Protein AF-A2DI93-F1 (afdb_monomer)

Sequence (568 aa):
MTVVRKDIGFTIPPMKGEETPYVKPTYEQVNFRFRFQRPPRKVQFSPDIDEYWNQFIKDSPKLSFTDLYERVKSCTNPSSIMAAFSDSNVSDNQLTSDLMRLIQCYPDILPPNKLNVSLSPIKLTAAQFTLEFPPRIANVFNSIISLTQVILDRLPTYEQKMEVISKTALGLLPKTFKEQLKTRPFLTILCIFPVIDEAGKKNWIIIKRDRTVNLVDMDTNKVVKTFSLEGIIEDINFKENTISFEGFGVYKFTNQNSICIWKDAQNDNSDVLVTLLSCIPVMMEFKDKIPSIFYDQMKNLISNDVYDFVRAFGTVAVSKPGKKAFINLVQYVLYSGTVTTLVRYLFGTQIKNTIAENTIFREASACSVLFSMISDNYGYDFIDKTVNKAANCQSKIETVEIITRDYGNLPLQMKNLISATFRATRRKYPDRLVPLLAISSMFMLRFISPVMANMGKTKLAGDAMKAFVFFNSKDKSEEEFPKEIFTRIAEQYISNLGYSDSTYHFAEANLEEIVADCATYNKEICDNLKRKPTEHPLYWSMLELLENCFIGDEDLMTVLSQGYLIEN

Radius of gyration: 29.42 Å; Cα contacts (8 Å, |Δi|>4): 724; chains: 1; bounding box: 75×107×79 Å

Solvent-accessible surface area (backbone atoms only — not comparable to full-atom values): 32344 Å² total; per-residue (Å²): 138,83,86,81,82,78,84,84,81,81,84,77,76,81,77,81,71,80,81,66,78,81,71,72,82,81,70,88,72,54,52,59,77,82,58,72,50,75,64,98,60,88,82,77,74,62,94,56,48,39,64,62,49,46,75,58,56,72,97,58,81,86,62,55,53,67,62,49,48,52,49,57,63,68,54,86,56,50,65,51,58,54,44,38,78,43,97,82,61,90,59,95,46,65,68,24,46,53,49,32,56,55,50,70,32,32,24,77,64,51,63,70,91,52,47,62,69,62,42,16,51,84,65,55,44,64,70,68,44,36,70,79,42,60,70,67,52,29,51,53,52,52,50,49,56,53,48,48,50,46,53,45,76,54,43,92,48,70,68,61,38,51,49,51,48,47,52,49,25,54,33,45,47,31,62,65,56,66,47,38,75,70,64,41,76,84,56,57,59,30,36,48,39,56,30,27,39,86,86,68,50,54,28,34,43,38,32,30,67,90,39,39,33,34,38,24,35,46,88,76,70,40,74,76,46,76,51,51,59,85,65,47,57,94,46,69,37,78,89,75,40,29,42,43,37,76,97,71,52,56,31,33,44,81,48,75,65,53,54,54,49,51,54,44,60,69,41,90,84,52,56,51,66,50,41,36,51,67,22,38,52,65,38,55,82,44,61,94,51,60,58,65,70,58,57,54,48,52,50,48,44,48,52,64,73,45,54,62,56,54,49,19,45,23,53,49,26,58,81,45,102,32,54,66,28,45,49,23,51,52,40,44,25,41,76,54,54,40,43,47,31,50,49,32,29,41,35,35,54,52,49,70,68,54,90,51,84,91,55,58,84,70,62,86,35,40,50,52,53,52,48,44,53,52,40,68,76,56,38,49,68,48,41,65,63,40,48,54,54,30,63,70,49,92,45,51,66,59,22,43,50,44,50,46,69,50,51,81,67,54,46,68,72,58,45,50,52,44,35,35,42,29,54,30,33,33,76,78,36,52,60,38,49,53,23,56,26,44,33,30,45,50,48,36,65,63,52,49,33,56,53,32,34,76,71,72,33,46,67,55,32,56,58,32,43,54,69,42,50,62,71,85,90,77,69,71,49,72,82,73,47,64,72,68,56,50,52,52,43,52,49,49,59,56,68,51,59,71,71,79,92,75,83,88,86,79,74,90,54,53,64,65,50,36,50,52,47,42,30,77,44,34,66,64,31,44,57,42,47,71,60,64,73,95,64,65,57,64,39,45,34,40,33,48,31,53,45,48,55,34,38,49,74,65,51,57,55,49,47,56,74,71,45,51,78,75,83,130

Mean predicted aligned error: 10.29 Å

Organism: Trichomonas vaginalis (strain ATCC PRA-98 / G3) (NCBI:txid412133)

Structure (mmCIF, N/CA/C/O backbone):
data_AF-A2DI93-F1
#
_entry.id   AF-A2DI93-F1
#
loop_
_atom_site.group_PDB
_atom_site.id
_atom_site.type_symbol
_atom_site.label_atom_id
_atom_site.label_alt_id
_atom_site.label_comp_id
_atom_site.label_asym_id
_atom_site.label_entity_id
_atom_site.label_seq_id
_atom_site.pdbx_PDB_ins_code
_atom_site.Cartn_x
_atom_site.Cartn_y
_atom_site.Cartn_z
_atom_site.occupancy
_atom_site.B_iso_or_equiv
_atom_site.auth_seq_id
_atom_site.auth_comp_id
_atom_site.auth_asym_id
_atom_site.auth_atom_id
_atom_site.pdbx_PDB_model_num
ATOM 1 N N . MET A 1 1 ? -3.240 79.952 2.291 1.00 38.09 1 MET A N 1
ATOM 2 C CA . MET A 1 1 ? -2.187 79.712 1.282 1.00 38.09 1 MET A CA 1
ATOM 3 C C . MET A 1 1 ? -2.213 78.238 0.940 1.00 38.09 1 MET A C 1
ATOM 5 O O . MET A 1 1 ? -1.824 77.417 1.757 1.00 38.09 1 MET A O 1
ATOM 9 N N . THR A 1 2 ? -2.775 77.918 -0.219 1.00 30.62 2 THR A N 1
ATOM 10 C CA . THR A 1 2 ? -3.064 76.551 -0.660 1.00 30.62 2 THR A CA 1
ATOM 11 C C . THR A 1 2 ? -2.067 76.219 -1.759 1.00 30.62 2 THR A C 1
ATOM 13 O O . THR A 1 2 ? -2.110 76.826 -2.827 1.00 30.62 2 THR A O 1
ATOM 16 N N . VAL A 1 3 ? -1.120 75.321 -1.486 1.00 30.02 3 VAL A N 1
ATOM 17 C CA . VAL A 1 3 ? -0.133 74.888 -2.482 1.00 30.02 3 VAL A CA 1
ATOM 18 C C . VAL A 1 3 ? -0.745 73.746 -3.286 1.00 30.02 3 VAL A C 1
ATOM 20 O O . VAL A 1 3 ? -0.877 72.625 -2.802 1.00 30.02 3 VAL A O 1
ATOM 23 N N . VAL A 1 4 ? -1.149 74.063 -4.514 1.00 29.69 4 VAL A N 1
ATOM 24 C CA . VAL A 1 4 ? -1.604 73.105 -5.525 1.00 29.69 4 VAL A CA 1
ATOM 25 C C . VAL A 1 4 ? -0.371 72.396 -6.090 1.00 29.69 4 VAL A C 1
ATOM 27 O O . VAL A 1 4 ? 0.465 73.027 -6.736 1.00 29.69 4 VAL A O 1
ATOM 30 N N . ARG A 1 5 ? -0.239 71.088 -5.843 1.00 28.55 5 ARG A N 1
ATOM 31 C CA . ARG A 1 5 ? 0.745 70.241 -6.531 1.00 28.55 5 ARG A CA 1
ATOM 32 C C . ARG A 1 5 ? 0.261 69.999 -7.964 1.00 28.55 5 ARG A C 1
ATOM 34 O O . ARG A 1 5 ? -0.811 69.440 -8.161 1.00 28.55 5 ARG A O 1
ATOM 41 N N . LYS A 1 6 ? 1.038 70.451 -8.952 1.00 29.42 6 LYS A N 1
ATOM 42 C CA . LYS A 1 6 ? 0.914 70.027 -10.353 1.00 29.42 6 LYS A CA 1
ATOM 43 C C . LYS A 1 6 ? 1.786 68.790 -10.540 1.00 29.42 6 LYS A C 1
ATOM 45 O O . LYS A 1 6 ? 3.007 68.901 -10.466 1.00 29.42 6 LYS A O 1
ATOM 50 N N . ASP A 1 7 ? 1.160 67.647 -10.782 1.00 29.02 7 ASP A N 1
ATOM 51 C CA . ASP A 1 7 ? 1.862 66.437 -11.194 1.00 29.02 7 ASP A CA 1
ATOM 52 C C . ASP A 1 7 ? 2.368 66.609 -12.632 1.00 29.02 7 ASP A C 1
ATOM 54 O O . ASP A 1 7 ? 1.602 66.885 -13.557 1.00 29.02 7 ASP A O 1
ATOM 58 N N . ILE A 1 8 ? 3.682 66.481 -12.814 1.00 27.70 8 ILE A N 1
ATOM 59 C CA . ILE A 1 8 ? 4.318 66.406 -14.129 1.00 27.70 8 ILE A CA 1
ATOM 60 C C . ILE A 1 8 ? 4.307 64.928 -14.524 1.00 27.70 8 ILE A C 1
ATOM 62 O O . ILE A 1 8 ? 5.109 64.141 -14.028 1.00 27.70 8 ILE A O 1
ATOM 66 N N . GLY A 1 9 ? 3.363 64.540 -15.381 1.00 26.23 9 GLY A N 1
ATOM 67 C CA . GLY A 1 9 ? 3.332 63.210 -15.982 1.00 26.23 9 GLY A CA 1
ATOM 68 C C . GLY A 1 9 ? 4.283 63.128 -17.175 1.00 26.23 9 GLY A C 1
ATOM 69 O O . GLY A 1 9 ? 4.207 63.956 -18.080 1.00 26.23 9 GLY A O 1
ATOM 70 N N . PHE A 1 10 ? 5.149 62.114 -17.200 1.00 26.88 10 PHE A N 1
ATOM 71 C CA . PHE A 1 10 ? 5.864 61.706 -18.409 1.00 26.88 10 PHE A CA 1
ATOM 72 C C . PHE A 1 10 ? 5.219 60.432 -18.952 1.00 26.88 10 PHE A C 1
ATOM 74 O O . PHE A 1 10 ? 5.148 59.422 -18.253 1.00 26.88 10 PHE A O 1
ATOM 81 N N . THR A 1 11 ? 4.772 60.469 -20.205 1.00 27.19 11 THR A N 1
ATOM 82 C CA . THR A 1 11 ? 4.324 59.281 -20.937 1.00 27.19 11 THR A CA 1
ATOM 83 C C . THR A 1 11 ? 5.510 58.753 -21.736 1.00 27.19 11 THR A C 1
ATOM 85 O O . THR A 1 11 ? 5.916 59.366 -22.722 1.00 27.19 11 THR A O 1
ATOM 88 N N . ILE A 1 12 ? 6.094 57.635 -21.306 1.00 30.22 12 ILE A N 1
ATOM 89 C CA . ILE A 1 12 ? 7.090 56.913 -22.106 1.00 30.22 12 ILE A CA 1
ATOM 90 C C . ILE A 1 12 ? 6.305 56.105 -23.152 1.00 30.22 12 ILE A C 1
ATOM 92 O O . ILE A 1 12 ? 5.469 55.288 -22.756 1.00 30.22 12 ILE A O 1
ATOM 96 N N . PRO A 1 13 ? 6.498 56.316 -24.468 1.00 28.92 13 PRO A N 1
ATOM 97 C CA . PRO A 1 13 ? 5.863 55.465 -25.466 1.00 28.92 13 PRO A CA 1
ATOM 98 C C . PRO A 1 13 ? 6.382 54.027 -25.303 1.00 28.92 13 PRO A C 1
ATOM 100 O O . PRO A 1 13 ? 7.571 53.847 -25.023 1.00 28.92 13 PRO A O 1
ATOM 103 N N . PRO A 1 14 ? 5.531 52.996 -25.459 1.00 28.28 14 PRO A N 1
ATOM 104 C CA . PRO A 1 14 ? 5.972 51.616 -25.330 1.00 28.28 14 PRO A CA 1
ATOM 105 C C . PRO A 1 14 ? 7.102 51.364 -26.328 1.00 28.28 14 PRO A C 1
ATOM 107 O O . PRO A 1 14 ? 6.955 51.624 -27.526 1.00 28.28 14 PRO A O 1
ATOM 110 N N . MET A 1 15 ? 8.242 50.881 -25.830 1.00 30.41 15 MET A N 1
ATOM 111 C CA . MET A 1 15 ? 9.293 50.365 -26.696 1.00 30.41 15 MET A CA 1
ATOM 112 C C . MET A 1 15 ? 8.664 49.271 -27.556 1.00 30.41 15 MET A C 1
ATOM 114 O O . MET A 1 15 ? 8.148 48.287 -27.026 1.00 30.41 15 MET A O 1
ATOM 118 N N . LYS A 1 16 ? 8.673 49.458 -28.881 1.00 33.69 16 LYS A N 1
ATOM 119 C CA . LYS A 1 16 ? 8.420 48.365 -29.817 1.00 33.69 16 LYS A CA 1
ATOM 120 C C . LYS A 1 16 ? 9.524 47.344 -29.575 1.00 33.69 16 LYS A C 1
ATOM 122 O O . LYS A 1 16 ? 10.647 47.542 -30.027 1.00 33.69 16 LYS A O 1
ATOM 127 N N . GLY A 1 17 ? 9.219 46.311 -28.796 1.00 32.81 17 GLY A N 1
ATOM 128 C CA . GLY A 1 17 ? 10.058 45.132 -28.738 1.00 32.81 17 GLY A CA 1
ATOM 129 C C . GLY A 1 17 ? 10.089 44.554 -30.140 1.00 32.81 17 GLY A C 1
ATOM 130 O O . GLY A 1 17 ? 9.042 44.218 -30.689 1.00 32.81 17 GLY A O 1
ATOM 131 N N . GLU A 1 18 ? 11.269 44.489 -30.744 1.00 36.56 18 GLU A N 1
ATOM 132 C CA . GLU A 1 18 ? 11.486 43.507 -31.792 1.00 36.56 18 GLU A CA 1
ATOM 133 C C . GLU A 1 18 ? 11.167 42.153 -31.155 1.00 36.56 18 GLU A C 1
ATOM 135 O O . GLU A 1 18 ? 11.847 41.722 -30.219 1.00 36.56 18 GLU A O 1
ATOM 140 N N . GLU A 1 19 ? 10.074 41.528 -31.594 1.00 35.47 19 GLU A N 1
ATOM 141 C CA . GLU A 1 19 ? 9.783 40.135 -31.286 1.00 35.47 19 GLU A CA 1
ATOM 142 C C . GLU A 1 19 ? 10.886 39.298 -31.932 1.00 35.47 19 GLU A C 1
ATOM 144 O O . GLU A 1 19 ? 10.757 38.771 -33.034 1.00 35.47 19 GLU A O 1
ATOM 149 N N . THR A 1 20 ? 12.017 39.186 -31.242 1.00 40.22 20 THR A N 1
ATOM 150 C CA . THR A 1 20 ? 12.849 38.009 -31.416 1.00 40.22 20 THR A CA 1
ATOM 151 C C . THR A 1 20 ? 11.977 36.845 -30.959 1.00 40.22 20 THR A C 1
ATOM 153 O O . THR A 1 20 ? 11.505 36.860 -29.816 1.00 40.22 20 THR A O 1
ATOM 156 N N . PRO A 1 21 ? 11.673 35.861 -31.826 1.00 34.91 21 PRO A N 1
ATOM 157 C CA . PRO A 1 21 ? 10.955 34.688 -31.378 1.00 34.91 21 PRO A CA 1
ATOM 158 C C . PRO A 1 21 ? 11.784 34.100 -30.245 1.00 34.91 21 PRO A C 1
ATOM 160 O O . PRO A 1 21 ? 12.949 33.748 -30.434 1.00 34.91 21 PRO A O 1
ATOM 163 N N . TYR A 1 22 ? 11.205 34.051 -29.046 1.00 35.78 22 TYR A N 1
ATOM 164 C CA . TYR A 1 22 ? 11.779 33.290 -27.955 1.00 35.78 22 TYR A CA 1
ATOM 165 C C . TYR A 1 22 ? 11.768 31.827 -28.399 1.00 35.78 22 TYR A C 1
ATOM 167 O O . TYR A 1 22 ? 10.796 31.096 -28.209 1.00 35.78 22 TYR A O 1
ATOM 175 N N . VAL A 1 23 ? 12.849 31.406 -29.048 1.00 34.25 23 VAL A N 1
ATOM 176 C CA . VAL A 1 23 ? 13.145 30.001 -29.261 1.00 34.25 23 VAL A CA 1
ATOM 177 C C . VAL A 1 23 ? 13.525 29.495 -27.885 1.00 34.25 23 VAL A C 1
ATOM 179 O O . VAL A 1 23 ? 14.641 29.709 -27.415 1.00 34.25 23 VAL A O 1
ATOM 182 N N . LYS A 1 24 ? 12.557 28.889 -27.192 1.00 32.12 24 LYS A N 1
ATOM 183 C CA . LYS A 1 24 ? 12.824 28.148 -25.963 1.00 32.12 24 LYS A CA 1
ATOM 184 C C . LYS A 1 24 ? 13.940 27.160 -26.311 1.00 32.12 24 LYS A C 1
ATOM 186 O O . LYS A 1 24 ? 13.693 26.318 -27.173 1.00 32.12 24 LYS A O 1
ATOM 191 N N . PRO A 1 25 ? 15.144 27.268 -25.726 1.00 33.44 25 PRO A N 1
ATOM 192 C CA . PRO A 1 25 ? 16.219 26.354 -26.068 1.00 33.44 25 PRO A CA 1
ATOM 193 C C . PRO A 1 25 ? 15.734 24.925 -25.812 1.00 33.44 25 PRO A C 1
ATOM 195 O O . PRO A 1 25 ? 15.381 24.557 -24.687 1.00 33.44 25 PRO A O 1
ATOM 198 N N . THR A 1 26 ? 15.617 24.152 -26.889 1.00 31.80 26 THR A N 1
ATOM 199 C CA . THR A 1 26 ? 15.368 22.715 -26.855 1.00 31.80 26 THR A CA 1
ATOM 200 C C . THR A 1 26 ? 16.686 22.061 -26.498 1.00 31.80 26 THR A C 1
ATOM 202 O O . THR A 1 26 ? 17.503 21.782 -27.367 1.00 31.80 26 THR A O 1
ATOM 205 N N . TYR A 1 27 ? 16.924 21.892 -25.203 1.00 38.16 27 TYR A N 1
ATOM 206 C CA . TYR A 1 27 ? 18.012 21.047 -24.730 1.00 38.16 27 TYR A CA 1
ATOM 207 C C . TYR A 1 27 ? 17.616 19.588 -24.961 1.00 38.16 27 TYR A C 1
ATOM 209 O O . TYR A 1 27 ? 16.497 19.198 -24.606 1.00 38.16 27 TYR A O 1
ATOM 217 N N . GLU A 1 28 ? 18.506 18.796 -25.557 1.00 37.25 28 GLU A N 1
ATOM 218 C CA . GLU A 1 28 ? 18.338 17.348 -25.647 1.00 37.25 28 GLU A CA 1
ATOM 219 C C . GLU A 1 28 ? 18.291 16.774 -24.226 1.00 37.25 28 GLU A C 1
ATOM 221 O O . GLU A 1 28 ? 19.236 16.869 -23.447 1.00 37.25 28 GLU A O 1
ATOM 226 N N . GLN A 1 29 ? 17.123 16.262 -23.843 1.00 41.12 29 GLN A N 1
ATOM 227 C CA . GLN A 1 29 ? 16.915 15.637 -22.542 1.00 41.12 29 GLN A CA 1
ATOM 228 C C . GLN A 1 29 ? 17.343 14.175 -22.625 1.00 41.12 29 GLN A C 1
ATOM 230 O O . GLN A 1 29 ? 16.879 13.443 -23.504 1.00 41.12 29 GLN A O 1
ATOM 235 N N . VAL A 1 30 ? 18.169 13.727 -21.677 1.00 44.28 30 VAL A N 1
ATOM 236 C CA . VAL A 1 30 ? 18.424 12.296 -21.499 1.00 44.28 30 VAL A CA 1
ATOM 237 C C . VAL A 1 30 ? 17.124 11.622 -21.064 1.00 44.28 30 VAL A C 1
ATOM 239 O O . VAL A 1 30 ? 16.593 11.907 -19.989 1.00 44.28 30 VAL A O 1
ATOM 242 N N . ASN A 1 31 ? 16.620 10.718 -21.901 1.00 44.62 31 ASN A N 1
ATOM 243 C CA . ASN A 1 31 ? 15.400 9.960 -21.647 1.00 44.62 31 ASN A CA 1
ATOM 244 C C . ASN A 1 31 ? 15.732 8.488 -21.410 1.00 44.62 31 ASN A C 1
ATOM 246 O O . ASN A 1 31 ? 16.467 7.878 -22.188 1.00 44.62 31 ASN A O 1
ATOM 250 N N . PHE A 1 32 ? 15.138 7.888 -20.379 1.00 51.84 32 PHE A N 1
ATOM 251 C CA . PHE A 1 32 ? 15.114 6.435 -20.270 1.00 51.84 32 PHE A CA 1
ATOM 252 C C . PHE A 1 32 ? 14.170 5.882 -21.338 1.00 51.84 32 PHE A C 1
ATOM 254 O O . PHE A 1 32 ? 12.964 6.089 -21.273 1.00 51.84 32 PHE A O 1
ATOM 261 N N . ARG A 1 33 ? 14.694 5.147 -22.324 1.00 49.50 33 ARG A N 1
ATOM 262 C CA . ARG A 1 33 ? 13.838 4.348 -23.213 1.00 49.50 33 ARG A CA 1
ATOM 263 C C . ARG A 1 33 ? 13.613 2.978 -22.597 1.00 49.50 33 ARG A C 1
ATOM 265 O O . ARG A 1 33 ? 14.386 2.054 -22.834 1.00 49.50 33 ARG A O 1
ATOM 272 N N . PHE A 1 34 ? 12.540 2.851 -21.824 1.00 53.38 34 PHE A N 1
ATOM 273 C CA . PHE A 1 34 ? 12.098 1.556 -21.318 1.00 53.38 34 PHE A CA 1
ATOM 274 C C . PHE A 1 34 ? 11.617 0.684 -22.468 1.00 53.38 34 PHE A C 1
ATOM 276 O O . PHE A 1 34 ? 10.713 1.058 -23.221 1.00 53.38 34 PHE A O 1
ATOM 283 N N . ARG A 1 35 ? 12.229 -0.489 -22.610 1.00 54.47 35 ARG A N 1
ATOM 284 C CA . ARG A 1 35 ? 11.693 -1.521 -23.483 1.00 54.47 35 ARG A CA 1
ATOM 285 C C . ARG A 1 35 ? 10.722 -2.352 -22.653 1.00 54.47 35 ARG A C 1
ATOM 287 O O . ARG A 1 35 ? 10.855 -2.506 -21.448 1.00 54.47 35 ARG A O 1
ATOM 294 N N . PHE A 1 36 ? 9.659 -2.797 -23.304 1.00 58.91 36 PHE A N 1
ATOM 295 C CA . PHE A 1 36 ? 8.833 -3.847 -22.737 1.00 58.91 36 PHE A CA 1
ATOM 296 C C . PHE A 1 36 ? 9.465 -5.145 -23.221 1.00 58.91 36 PHE A C 1
ATOM 298 O O . PHE A 1 36 ? 9.387 -5.462 -24.412 1.00 58.91 36 PHE A O 1
ATOM 305 N N . GLN A 1 37 ? 10.186 -5.828 -22.339 1.00 57.28 37 GLN A N 1
ATOM 306 C CA . GLN A 1 37 ? 10.753 -7.129 -22.645 1.00 57.28 37 GLN A CA 1
ATOM 307 C C . GLN A 1 37 ? 9.637 -8.157 -22.806 1.00 57.28 37 GLN A C 1
ATOM 309 O O . GLN A 1 37 ? 8.658 -8.190 -22.062 1.00 57.28 37 GLN A O 1
ATOM 314 N N . ARG A 1 38 ? 9.812 -9.037 -23.792 1.00 52.38 38 ARG A N 1
ATOM 315 C CA . ARG A 1 38 ? 8.975 -10.228 -23.912 1.00 52.38 38 ARG A CA 1
ATOM 316 C C . ARG A 1 38 ? 9.337 -11.183 -22.775 1.00 52.38 38 ARG A C 1
ATOM 318 O O . ARG A 1 38 ? 10.528 -11.458 -22.612 1.00 52.38 38 ARG A O 1
ATOM 325 N N . PRO A 1 39 ? 8.366 -11.760 -22.047 1.00 53.31 39 PRO A N 1
ATOM 326 C CA . PRO A 1 39 ? 8.661 -12.844 -21.130 1.00 53.31 39 PRO A CA 1
ATOM 327 C C . PRO A 1 39 ? 9.391 -13.960 -21.901 1.00 53.31 39 PRO A C 1
ATOM 329 O O . PRO A 1 39 ? 9.008 -14.286 -23.029 1.00 53.31 39 PRO A O 1
ATOM 332 N N . PRO A 1 40 ? 10.446 -14.559 -21.326 1.00 45.22 40 PRO A N 1
ATOM 333 C CA . PRO A 1 40 ? 11.417 -15.377 -22.060 1.00 45.22 40 PRO A CA 1
ATOM 334 C C . PRO A 1 40 ? 10.883 -16.719 -22.600 1.00 45.22 40 PRO A C 1
ATOM 336 O O . PRO A 1 40 ? 11.656 -17.521 -23.121 1.00 45.22 40 PRO A O 1
ATOM 339 N N . ARG A 1 41 ? 9.580 -17.012 -22.502 1.00 53.09 41 ARG A N 1
ATO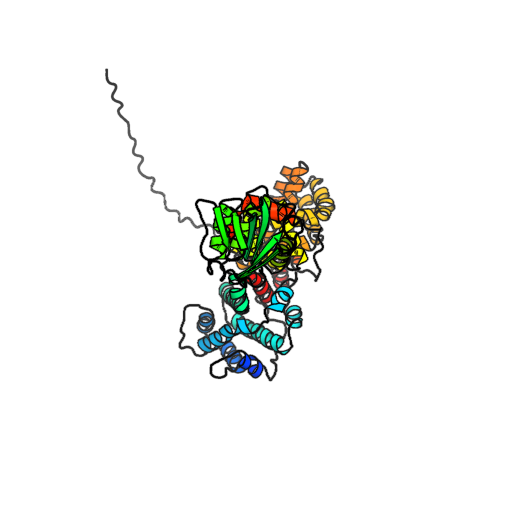M 340 C CA . ARG A 1 41 ? 8.999 -18.298 -22.915 1.00 53.09 41 ARG A CA 1
ATOM 341 C C . ARG A 1 41 ? 7.860 -18.118 -23.912 1.00 53.09 41 ARG A C 1
ATOM 343 O O . ARG A 1 41 ? 6.918 -17.372 -23.663 1.00 53.09 41 ARG A O 1
ATOM 350 N N . LYS A 1 42 ? 7.910 -18.888 -25.009 1.00 56.81 42 LYS A N 1
ATOM 351 C CA . LYS A 1 42 ? 6.716 -19.183 -25.815 1.00 56.81 42 LYS A CA 1
ATOM 352 C C . LYS A 1 42 ? 5.685 -19.808 -24.884 1.00 56.81 42 LYS A C 1
ATOM 354 O O . LYS A 1 42 ? 5.946 -20.852 -24.289 1.00 56.81 42 LYS A O 1
ATOM 359 N N . VAL A 1 43 ? 4.545 -19.151 -24.742 1.00 59.59 43 VAL A N 1
ATOM 360 C CA . VAL A 1 43 ? 3.483 -19.626 -23.865 1.00 59.59 43 VAL A CA 1
ATOM 361 C C . VAL A 1 43 ? 2.782 -20.782 -24.565 1.00 59.59 43 VAL A C 1
ATOM 363 O O . VAL A 1 43 ? 2.173 -20.600 -25.615 1.00 59.59 43 VAL A O 1
ATOM 366 N N . GLN A 1 44 ? 2.892 -21.976 -23.992 1.00 73.50 44 GLN A N 1
ATOM 367 C CA . GLN A 1 44 ? 1.951 -23.055 -24.262 1.00 73.50 44 GLN A CA 1
ATOM 368 C C . GLN A 1 44 ? 0.846 -22.958 -23.217 1.00 73.50 44 GLN A C 1
ATOM 370 O O . GLN A 1 44 ? 1.112 -23.057 -22.018 1.00 73.50 44 GLN A O 1
ATOM 375 N N . PHE A 1 45 ? -0.380 -22.708 -23.668 1.00 83.88 45 PHE A N 1
ATOM 376 C CA . PHE A 1 45 ? -1.540 -22.760 -22.790 1.00 83.88 45 PHE A CA 1
ATOM 377 C C . PHE A 1 45 ? -1.847 -24.209 -22.412 1.00 83.88 45 PHE A C 1
ATOM 379 O O . PHE A 1 45 ? -1.575 -25.128 -23.187 1.00 83.88 45 PHE A O 1
ATOM 386 N N . SER A 1 46 ? -2.436 -24.406 -21.230 1.00 87.62 46 SER A N 1
ATOM 387 C CA . SER A 1 46 ? -3.056 -25.692 -20.901 1.00 87.62 46 SER A CA 1
ATOM 388 C C . SER A 1 46 ? -4.097 -26.036 -21.976 1.00 87.62 46 SER A C 1
ATOM 390 O O . SER A 1 46 ? -4.840 -25.130 -22.366 1.00 87.62 46 SER A O 1
ATOM 392 N N . PRO A 1 47 ? -4.208 -27.301 -22.425 1.00 88.31 47 PRO A N 1
ATOM 393 C CA . PRO A 1 47 ? -5.284 -27.729 -23.323 1.00 88.31 47 PRO A CA 1
ATOM 394 C C . PRO A 1 47 ? -6.681 -27.355 -22.807 1.00 88.31 47 PRO A C 1
ATOM 396 O O . PRO A 1 47 ? -7.571 -27.051 -23.593 1.00 88.31 47 PRO A O 1
ATOM 399 N N . ASP A 1 48 ? -6.839 -27.283 -21.483 1.00 92.69 48 ASP A N 1
ATOM 400 C CA . ASP A 1 48 ? -8.111 -27.003 -20.813 1.00 92.69 48 ASP A CA 1
ATOM 401 C C . ASP A 1 48 ? -8.319 -25.506 -20.500 1.00 92.69 48 ASP A C 1
ATOM 403 O O . ASP A 1 48 ? -9.172 -25.149 -19.686 1.00 92.69 48 ASP A O 1
ATOM 407 N N . ILE A 1 49 ? -7.524 -24.593 -21.076 1.00 93.31 49 ILE A N 1
ATOM 408 C CA . ILE A 1 49 ? -7.561 -23.169 -20.693 1.00 93.31 49 ILE A CA 1
ATOM 409 C C . ILE A 1 49 ? -8.941 -22.531 -20.911 1.00 93.31 49 ILE A C 1
ATOM 411 O O . ILE A 1 49 ? -9.397 -21.749 -20.074 1.00 93.31 49 ILE A O 1
ATOM 415 N N . ASP A 1 50 ? -9.636 -22.912 -21.984 1.00 92.56 50 ASP A N 1
ATOM 416 C CA . ASP A 1 50 ? -10.990 -22.440 -22.276 1.00 92.56 50 ASP A CA 1
ATOM 417 C C . ASP A 1 50 ? -11.995 -22.973 -21.249 1.00 92.56 50 ASP A C 1
ATOM 419 O O . ASP A 1 50 ? -12.890 -22.248 -20.810 1.00 92.56 50 ASP A O 1
ATOM 423 N N . GLU A 1 51 ? -11.835 -24.219 -20.797 1.00 91.56 51 GLU A N 1
ATOM 424 C CA . GLU A 1 51 ? -12.642 -24.765 -19.706 1.00 91.56 51 GLU A CA 1
ATOM 425 C C . GLU A 1 51 ? -12.402 -23.982 -18.412 1.00 91.56 51 GLU A C 1
ATOM 427 O O . GLU A 1 51 ? -13.355 -23.620 -17.720 1.00 91.56 51 GLU A O 1
ATOM 432 N N . TYR A 1 52 ? -11.144 -23.657 -18.099 1.00 93.38 52 TYR A N 1
ATOM 433 C CA . TYR A 1 52 ? -10.811 -22.917 -16.885 1.00 93.38 52 TYR A CA 1
ATOM 434 C C . TYR A 1 52 ? -11.422 -21.514 -16.868 1.00 93.38 52 TYR A C 1
ATOM 436 O O . TYR A 1 52 ? -11.944 -21.122 -15.819 1.00 93.38 52 TYR A O 1
ATOM 444 N N . TRP A 1 53 ? -11.392 -20.797 -17.998 1.00 92.38 53 TRP A N 1
ATOM 445 C CA . TRP A 1 53 ? -12.003 -19.471 -18.159 1.00 92.38 53 TRP A CA 1
ATOM 446 C C . TRP A 1 53 ? -13.528 -19.502 -18.097 1.00 92.38 53 TRP A C 1
ATOM 448 O O . TRP A 1 53 ? -14.124 -18.659 -17.425 1.00 92.38 53 TRP A O 1
ATOM 458 N N . ASN A 1 54 ? -14.167 -20.492 -18.725 1.00 88.94 54 ASN A N 1
ATOM 459 C CA . ASN A 1 54 ? -15.629 -20.606 -18.759 1.00 88.94 54 ASN A CA 1
ATOM 460 C C . ASN A 1 54 ? -16.272 -20.726 -17.366 1.00 88.94 54 ASN A C 1
ATOM 462 O O . ASN A 1 54 ? -17.459 -20.465 -17.219 1.00 88.94 54 ASN A O 1
ATOM 466 N N . GLN A 1 55 ? -15.510 -21.074 -16.329 1.00 89.38 55 GLN A N 1
ATOM 467 C CA . GLN A 1 55 ? -16.021 -21.091 -14.955 1.00 89.38 55 GLN A CA 1
ATOM 468 C C . GLN A 1 55 ? -16.127 -19.696 -14.314 1.00 89.38 55 GLN A C 1
ATOM 470 O O . GLN A 1 55 ? -16.855 -19.529 -13.336 1.00 89.38 55 GLN A O 1
ATOM 475 N N . PHE A 1 56 ? -15.408 -18.703 -14.844 1.00 88.62 56 PHE A N 1
ATOM 476 C CA . PHE A 1 56 ? -15.469 -17.309 -14.391 1.00 88.62 56 PHE A CA 1
ATOM 477 C C . PHE A 1 56 ? -16.438 -16.466 -15.231 1.00 88.62 56 PHE A C 1
ATOM 479 O O . PHE A 1 56 ? -16.970 -15.469 -14.745 1.00 88.62 56 PHE A O 1
ATOM 486 N N . ILE A 1 57 ? -16.706 -16.877 -16.473 1.00 86.12 57 ILE A N 1
ATOM 487 C CA . ILE A 1 57 ? -17.639 -16.205 -17.384 1.00 86.12 57 ILE A CA 1
ATOM 488 C C . ILE A 1 57 ? -19.060 -16.676 -17.064 1.00 86.12 57 ILE A C 1
ATOM 490 O O . ILE A 1 57 ? -19.562 -17.641 -17.639 1.00 86.12 57 ILE A O 1
ATOM 494 N N . LYS A 1 58 ? -19.697 -16.009 -16.100 1.00 73.94 58 LYS A N 1
ATOM 495 C CA . LYS A 1 58 ? -21.090 -16.271 -15.717 1.00 73.94 58 LYS A CA 1
ATOM 496 C C . LYS A 1 58 ? -22.042 -15.536 -16.669 1.00 73.94 58 LYS A C 1
ATOM 498 O O . LYS A 1 58 ? -21.757 -14.421 -17.094 1.00 73.94 58 LYS A O 1
ATOM 503 N N . ASP A 1 59 ? -23.158 -16.177 -17.009 1.00 67.81 59 ASP A N 1
ATOM 504 C CA . ASP A 1 59 ? -24.323 -15.546 -17.653 1.00 67.81 59 ASP A CA 1
ATOM 505 C C . ASP A 1 59 ? -24.105 -14.967 -19.066 1.00 67.81 59 ASP A C 1
ATOM 507 O O . ASP A 1 59 ? -24.742 -13.997 -19.472 1.00 67.81 59 ASP A O 1
ATOM 511 N N . SER A 1 60 ? -23.211 -15.554 -19.865 1.00 65.06 60 SER A N 1
ATOM 512 C CA . SER A 1 60 ? -22.994 -15.151 -21.263 1.00 65.06 60 SER A CA 1
ATOM 513 C C . SER A 1 60 ? -22.592 -16.340 -22.145 1.00 65.06 60 SER A C 1
ATOM 515 O O . SER A 1 60 ? -22.108 -17.343 -21.616 1.00 65.06 60 SER A O 1
ATOM 517 N N . PRO A 1 61 ? -22.761 -16.269 -23.484 1.00 75.19 61 PRO A N 1
ATOM 518 C CA . PRO A 1 61 ? -22.300 -17.331 -24.376 1.00 75.19 61 PRO A CA 1
ATOM 519 C C . PRO A 1 61 ? -20.815 -17.620 -24.139 1.00 75.19 61 PRO A C 1
ATOM 521 O O . PRO A 1 61 ? -20.023 -16.683 -23.987 1.00 75.19 61 PRO A O 1
ATOM 524 N N . LYS A 1 62 ? -20.457 -18.912 -24.088 1.00 79.12 62 LYS A N 1
ATOM 525 C CA . LYS A 1 62 ? -19.082 -19.374 -23.843 1.00 79.12 62 LYS A CA 1
ATOM 526 C C . LYS A 1 62 ? -18.114 -18.615 -24.749 1.00 79.12 62 LYS A C 1
ATOM 528 O O . LYS A 1 62 ? -18.303 -18.576 -25.963 1.00 79.12 62 LYS A O 1
ATOM 533 N N . LEU A 1 63 ? -17.103 -18.002 -24.144 1.00 85.81 63 LEU A N 1
ATOM 534 C CA . LEU A 1 63 ? -16.050 -17.283 -24.849 1.00 85.81 63 LEU A CA 1
ATOM 535 C C . LEU A 1 63 ? -14.809 -18.169 -24.853 1.00 85.81 63 LEU A C 1
ATOM 537 O O . LEU A 1 63 ? -14.302 -18.533 -23.795 1.00 85.81 63 LEU A O 1
ATOM 541 N N . SER A 1 64 ? -14.332 -18.507 -26.045 1.00 91.19 64 SER A N 1
ATOM 542 C CA . SER A 1 64 ? -13.044 -19.169 -26.217 1.00 91.19 64 SER A CA 1
ATOM 543 C C . SER A 1 64 ? -11.926 -18.147 -25.990 1.00 91.19 64 SER A C 1
ATOM 545 O O . SER A 1 64 ? -11.804 -17.161 -26.726 1.00 91.19 64 SER A O 1
ATOM 547 N N . PHE A 1 65 ? -11.137 -18.354 -24.935 1.00 93.19 65 PHE A N 1
ATOM 548 C CA . PHE A 1 65 ? -9.937 -17.574 -24.658 1.00 93.19 65 PHE A CA 1
ATOM 549 C C . PHE A 1 65 ? -8.913 -17.768 -25.775 1.00 93.19 65 PHE A C 1
ATOM 551 O O . PHE A 1 65 ? -8.302 -16.790 -26.199 1.00 93.19 65 PHE A O 1
ATOM 558 N N . THR A 1 66 ? -8.743 -18.994 -26.275 1.00 92.69 66 THR A N 1
ATOM 559 C CA . THR A 1 66 ? -7.790 -19.285 -27.356 1.00 92.69 66 THR A CA 1
ATOM 560 C C . THR A 1 66 ? -8.143 -18.533 -28.644 1.00 92.69 66 THR A C 1
ATOM 562 O O . THR A 1 66 ? -7.275 -17.877 -29.227 1.00 92.69 66 THR A O 1
ATOM 565 N N . ASP A 1 67 ? -9.425 -18.503 -29.024 1.00 92.94 67 ASP A N 1
ATOM 566 C CA . ASP A 1 67 ? -9.897 -17.736 -30.186 1.00 92.94 67 ASP A CA 1
ATOM 567 C C . ASP A 1 67 ? -9.763 -16.224 -29.970 1.00 92.94 67 ASP A C 1
ATOM 569 O O . ASP A 1 67 ? -9.392 -15.479 -30.881 1.00 92.94 67 ASP A O 1
ATOM 573 N N . LEU A 1 68 ? -10.072 -15.730 -28.765 1.00 94.38 68 LEU A N 1
ATOM 574 C CA . LEU A 1 68 ? -9.876 -14.320 -28.425 1.00 94.38 68 LEU A CA 1
ATOM 575 C C . LEU A 1 68 ? -8.395 -13.932 -28.502 1.00 94.38 68 LEU A C 1
ATOM 577 O O . LEU A 1 68 ? -8.064 -12.911 -29.102 1.00 94.38 68 LEU A O 1
ATOM 581 N N . TYR A 1 69 ? -7.509 -14.753 -27.944 1.00 94.81 69 TYR A N 1
ATOM 582 C CA . TYR A 1 69 ? -6.068 -14.535 -27.960 1.00 94.81 69 TYR A CA 1
ATOM 583 C C . TYR A 1 69 ? -5.532 -14.414 -29.392 1.00 94.81 69 TYR A C 1
ATOM 585 O O . TYR A 1 69 ? -4.827 -13.451 -29.703 1.00 94.81 69 TYR A O 1
ATOM 593 N N . GLU A 1 70 ? -5.915 -15.325 -30.293 1.00 93.88 70 GLU A N 1
ATOM 594 C CA . GLU A 1 70 ? -5.502 -15.253 -31.699 1.00 93.88 70 GLU A CA 1
ATOM 595 C C . GLU A 1 70 ? -6.120 -14.050 -32.431 1.00 93.88 70 GLU A C 1
ATOM 597 O O . GLU A 1 70 ? -5.429 -13.393 -33.215 1.00 93.88 70 GLU A O 1
ATOM 602 N N . ARG A 1 71 ? -7.365 -13.658 -32.120 1.00 94.69 71 ARG A N 1
ATOM 603 C CA . ARG A 1 71 ? -7.960 -12.426 -32.671 1.00 94.69 71 ARG A CA 1
ATOM 604 C C . ARG A 1 71 ? -7.200 -11.173 -32.241 1.00 94.69 71 ARG A C 1
ATOM 606 O O . ARG A 1 71 ? -6.865 -10.360 -33.101 1.00 94.69 71 ARG A O 1
ATOM 613 N N . VAL A 1 72 ? -6.859 -11.030 -30.957 1.00 94.25 72 VAL A N 1
ATOM 614 C CA . VAL A 1 72 ? -6.034 -9.909 -30.458 1.00 94.25 72 VAL A CA 1
ATOM 615 C C . VAL A 1 72 ? -4.664 -9.919 -31.129 1.00 94.25 72 VAL A C 1
ATOM 617 O O . VAL A 1 72 ? -4.185 -8.887 -31.599 1.00 94.25 72 VAL A O 1
ATOM 620 N N . LYS A 1 73 ? -4.054 -11.099 -31.246 1.00 91.69 73 LYS A N 1
ATOM 621 C CA . LYS A 1 73 ? -2.778 -11.280 -31.933 1.00 91.69 73 LYS A CA 1
ATOM 622 C C . LYS A 1 73 ? -2.859 -10.911 -33.410 1.00 91.69 73 LYS A C 1
ATOM 624 O O . LYS A 1 73 ? -1.887 -10.382 -33.924 1.00 91.69 73 LYS A O 1
ATOM 629 N N . SER A 1 74 ? -3.980 -11.122 -34.087 1.00 92.94 74 SER A N 1
ATOM 630 C CA . SER A 1 74 ? -4.179 -10.723 -35.489 1.00 92.94 74 SER A CA 1
ATOM 631 C C . SER A 1 74 ? -4.627 -9.264 -35.678 1.00 92.94 74 SER A C 1
ATOM 633 O O . SER A 1 74 ? -4.636 -8.765 -36.801 1.00 92.94 74 SER A O 1
ATOM 635 N N . CYS A 1 75 ? -4.983 -8.565 -34.595 1.00 91.88 75 CYS A N 1
ATOM 636 C CA . CYS A 1 75 ? -5.522 -7.213 -34.657 1.00 91.88 75 CYS A CA 1
ATOM 637 C C . CYS A 1 75 ? -4.470 -6.202 -35.131 1.00 91.88 75 CYS A C 1
ATOM 639 O O . CYS A 1 75 ? -3.368 -6.118 -34.586 1.00 91.88 75 CYS A O 1
ATOM 641 N N . THR A 1 76 ? -4.837 -5.394 -36.125 1.00 88.50 76 THR A N 1
ATOM 642 C CA . THR A 1 76 ? -4.001 -4.318 -36.675 1.00 88.50 76 THR A CA 1
ATOM 643 C C . THR A 1 76 ? -4.394 -2.930 -36.174 1.00 88.50 76 THR A C 1
ATOM 645 O O . THR A 1 76 ? -3.641 -1.988 -36.393 1.00 88.50 76 THR A O 1
ATOM 648 N N . ASN A 1 77 ? -5.545 -2.791 -35.503 1.00 89.94 77 ASN A N 1
ATOM 649 C CA . ASN A 1 77 ? -6.069 -1.517 -35.014 1.00 89.94 77 ASN A CA 1
ATOM 650 C C . ASN A 1 77 ? -5.944 -1.409 -33.477 1.00 89.94 77 ASN A C 1
ATOM 652 O O . ASN A 1 77 ? -6.788 -1.958 -32.758 1.00 89.94 77 ASN A O 1
ATOM 656 N N . PRO A 1 78 ? -4.950 -0.668 -32.946 1.00 90.12 78 PRO A N 1
ATOM 657 C CA . PRO A 1 78 ? -4.760 -0.501 -31.503 1.00 90.12 78 PRO A CA 1
ATOM 658 C C . PRO A 1 78 ? -5.962 0.138 -30.799 1.00 90.12 78 PRO A C 1
ATOM 660 O O . PRO A 1 78 ? -6.238 -0.181 -29.644 1.00 90.12 78 PRO A O 1
ATOM 663 N N . SER A 1 79 ? -6.719 1.001 -31.486 1.00 90.50 79 SER A N 1
ATOM 664 C CA . SER A 1 79 ? -7.878 1.685 -30.903 1.00 90.50 79 SER A CA 1
ATOM 665 C C . SER A 1 79 ? -8.989 0.714 -30.502 1.00 90.50 79 SER A C 1
ATOM 667 O O . SER A 1 79 ? -9.633 0.926 -29.479 1.00 90.50 79 SER A O 1
ATOM 669 N N . SER A 1 80 ? -9.182 -0.383 -31.246 1.00 89.62 80 SER A N 1
ATOM 670 C CA . SER A 1 80 ? -10.151 -1.429 -30.884 1.00 89.62 80 SER A CA 1
ATOM 671 C C . SER A 1 80 ? -9.766 -2.150 -29.589 1.00 89.62 80 SER A C 1
ATOM 673 O O . SER A 1 80 ? -10.640 -2.537 -28.816 1.00 89.62 80 SER A O 1
ATOM 675 N N . ILE A 1 81 ? -8.466 -2.306 -29.329 1.00 91.94 81 ILE A N 1
ATOM 676 C CA . ILE A 1 81 ? -7.967 -2.899 -28.085 1.00 91.94 81 ILE A CA 1
ATOM 677 C C . ILE A 1 81 ? -8.120 -1.902 -26.934 1.00 91.94 81 ILE A C 1
ATOM 679 O O . ILE A 1 81 ? -8.696 -2.244 -25.907 1.00 91.94 81 ILE A O 1
ATOM 683 N N . MET A 1 82 ? -7.670 -0.656 -27.120 1.00 92.88 82 MET A N 1
ATOM 684 C CA . MET A 1 82 ? -7.748 0.384 -26.084 1.00 92.88 82 MET A CA 1
ATOM 685 C C . MET A 1 82 ? -9.187 0.690 -25.660 1.00 92.88 82 MET A C 1
ATOM 687 O O . MET A 1 82 ? -9.441 0.923 -24.481 1.00 92.88 82 MET A O 1
ATOM 691 N N . ALA A 1 83 ? -10.146 0.617 -26.588 1.00 91.19 83 ALA A N 1
ATOM 692 C CA . ALA A 1 83 ? -11.559 0.799 -26.272 1.00 91.19 83 ALA A CA 1
ATOM 693 C C . ALA A 1 83 ? -12.059 -0.184 -25.195 1.00 91.19 83 ALA A C 1
ATOM 695 O O . ALA A 1 83 ? -12.911 0.195 -24.393 1.00 91.19 83 ALA A O 1
ATOM 696 N N . ALA A 1 84 ? -11.488 -1.392 -25.102 1.00 91.06 84 ALA A N 1
ATOM 697 C CA . ALA A 1 84 ? -11.886 -2.381 -24.098 1.00 91.06 84 ALA A CA 1
ATOM 698 C C . ALA A 1 84 ? -11.450 -2.020 -22.666 1.00 91.06 84 ALA A C 1
ATOM 700 O O . ALA A 1 84 ? -11.977 -2.571 -21.702 1.00 91.06 84 ALA A O 1
ATOM 701 N N . PHE A 1 85 ? -10.501 -1.093 -22.524 1.00 90.62 85 PHE A N 1
ATOM 702 C CA . PHE A 1 85 ? -9.993 -0.595 -21.242 1.00 90.62 85 PHE A CA 1
ATOM 703 C C . PHE A 1 85 ? -10.571 0.780 -20.864 1.00 90.62 85 PHE A C 1
ATOM 705 O O . PHE A 1 85 ? -10.285 1.295 -19.779 1.00 90.62 85 PHE A O 1
ATOM 712 N N . SER A 1 86 ? -11.391 1.367 -21.743 1.00 86.06 86 SER A N 1
ATOM 713 C CA . SER A 1 86 ? -12.046 2.657 -21.522 1.00 86.06 86 SER A CA 1
ATOM 714 C C . SER A 1 86 ? -13.392 2.489 -20.814 1.00 86.06 86 SER A C 1
ATOM 716 O O . SER A 1 86 ? -14.201 1.647 -21.194 1.00 86.06 86 SER A O 1
ATOM 718 N N . ASP A 1 87 ? -13.661 3.323 -19.807 1.00 72.75 87 ASP A N 1
ATOM 719 C CA . ASP A 1 87 ? -14.879 3.230 -18.984 1.00 72.75 87 ASP A CA 1
ATOM 720 C C . ASP A 1 87 ? -16.149 3.738 -19.715 1.00 72.75 87 ASP A C 1
ATOM 722 O O . ASP A 1 87 ? -17.245 3.687 -19.162 1.00 72.75 87 ASP A O 1
ATOM 726 N N . SER A 1 88 ? -16.018 4.252 -20.946 1.00 64.75 88 SER A N 1
ATOM 727 C CA . SER A 1 88 ? -17.036 5.072 -21.620 1.00 64.75 88 SER A CA 1
ATOM 728 C C . SER A 1 88 ? -17.543 4.539 -22.963 1.00 64.75 88 SER A C 1
ATOM 730 O O . SER A 1 88 ? -18.342 5.221 -23.600 1.00 64.75 88 SER A O 1
ATOM 732 N N . ASN A 1 89 ? -17.108 3.362 -23.422 1.00 61.72 89 ASN A N 1
ATOM 733 C CA . ASN A 1 89 ? -17.430 2.896 -24.774 1.00 61.72 89 ASN A CA 1
ATOM 734 C C . ASN A 1 89 ? -18.272 1.616 -24.779 1.00 61.72 89 ASN A C 1
ATOM 736 O O . ASN A 1 89 ? -17.794 0.536 -24.444 1.00 61.72 89 ASN A O 1
ATOM 740 N N . VAL A 1 90 ? -19.513 1.735 -25.258 1.00 63.81 90 VAL A N 1
ATOM 741 C CA . VAL A 1 90 ? -20.228 0.615 -25.881 1.00 63.81 90 VAL A CA 1
ATOM 742 C C . VAL A 1 90 ? -19.689 0.531 -27.304 1.00 63.81 90 VAL A C 1
ATOM 744 O O . VAL A 1 90 ? -19.869 1.457 -28.092 1.00 63.81 90 VAL A O 1
ATOM 747 N N . SER A 1 91 ? -18.937 -0.523 -27.605 1.00 69.50 91 SER A N 1
ATOM 748 C CA . SER A 1 91 ? -18.366 -0.731 -28.933 1.00 69.50 91 SER A CA 1
ATOM 749 C C . SER A 1 91 ? -19.122 -1.833 -29.661 1.00 69.50 91 SER A C 1
ATOM 751 O O . SER A 1 91 ? -19.258 -2.932 -29.129 1.00 69.50 91 SER A O 1
ATOM 753 N N . ASP A 1 92 ? -19.516 -1.568 -30.906 1.00 75.62 92 ASP A N 1
ATOM 754 C CA . ASP A 1 92 ? -20.061 -2.585 -31.818 1.00 75.62 92 ASP A CA 1
ATOM 755 C C . ASP A 1 92 ? -18.979 -3.559 -32.326 1.00 75.62 92 ASP A C 1
ATOM 757 O O . ASP A 1 92 ? -19.260 -4.519 -33.044 1.00 75.62 92 ASP A O 1
ATOM 761 N N . ASN A 1 93 ? -17.708 -3.326 -31.978 1.00 88.94 93 ASN A N 1
ATOM 762 C CA . ASN A 1 93 ? -16.614 -4.199 -32.364 1.00 88.94 93 ASN A CA 1
ATOM 763 C C . ASN A 1 93 ? -16.581 -5.456 -31.477 1.00 88.94 93 ASN A C 1
ATOM 765 O O . ASN A 1 93 ? -16.346 -5.385 -30.269 1.00 88.94 93 ASN A O 1
ATOM 769 N N . GLN A 1 94 ? -16.735 -6.626 -32.104 1.00 89.75 94 GLN A N 1
ATOM 770 C CA . GLN A 1 94 ? -16.743 -7.919 -31.416 1.00 89.75 94 GLN A CA 1
ATOM 771 C C . GLN A 1 94 ? -15.469 -8.184 -30.592 1.00 89.75 94 GLN A C 1
ATOM 773 O O . GLN A 1 94 ? -15.562 -8.734 -29.499 1.00 89.75 94 GLN A O 1
ATOM 778 N N . LEU A 1 95 ? -14.284 -7.788 -31.080 1.00 92.25 95 LEU A N 1
ATOM 779 C CA . LEU A 1 95 ? -13.023 -7.946 -30.343 1.00 92.25 95 LEU A CA 1
ATOM 780 C C . LEU A 1 95 ? -13.038 -7.125 -29.052 1.00 92.25 95 LEU A C 1
ATOM 782 O O . LEU A 1 95 ? -12.659 -7.629 -27.998 1.00 92.25 95 LEU A O 1
ATOM 786 N N . THR A 1 96 ? -13.479 -5.869 -29.145 1.00 92.12 96 THR A N 1
ATOM 787 C CA . THR A 1 96 ? -13.593 -4.965 -27.999 1.00 92.12 96 THR A CA 1
ATOM 788 C C . THR A 1 96 ? -14.572 -5.525 -26.973 1.00 92.12 96 THR A C 1
ATOM 790 O O . THR A 1 96 ? -14.225 -5.631 -25.801 1.00 92.12 96 THR A O 1
ATOM 793 N N . SER A 1 97 ? -15.754 -5.955 -27.421 1.00 89.62 97 SER A N 1
ATOM 794 C CA . SER A 1 97 ? -16.780 -6.554 -26.562 1.00 89.62 97 SER A CA 1
ATOM 795 C C . SER A 1 97 ? -16.278 -7.814 -25.845 1.00 89.62 97 SER A C 1
ATOM 797 O O . SER A 1 97 ? -16.401 -7.933 -24.626 1.00 89.62 97 SER A O 1
ATOM 799 N N . ASP A 1 98 ? -15.627 -8.730 -26.566 1.00 91.12 98 ASP A N 1
ATOM 800 C CA . ASP A 1 98 ? -15.100 -9.962 -25.973 1.00 91.12 98 ASP A CA 1
ATOM 801 C C . ASP A 1 98 ? -13.937 -9.703 -25.002 1.00 91.12 98 ASP A C 1
ATOM 803 O O . ASP A 1 98 ? -13.868 -10.338 -23.948 1.00 91.12 98 ASP A O 1
ATOM 807 N N . LEU A 1 99 ? -13.057 -8.738 -25.300 1.00 92.44 99 LEU A N 1
ATOM 808 C CA . LEU A 1 99 ? -12.018 -8.291 -24.366 1.00 92.44 99 LEU A CA 1
ATOM 809 C C . LEU A 1 99 ? -12.621 -7.690 -23.093 1.00 92.44 99 LEU A C 1
ATOM 811 O O . LEU A 1 99 ? -12.200 -8.052 -21.996 1.00 92.44 99 LEU A O 1
ATOM 815 N N . MET A 1 100 ? -13.618 -6.809 -23.221 1.00 91.19 100 MET A N 1
ATOM 816 C CA . MET A 1 100 ? -14.306 -6.210 -22.072 1.00 91.19 100 MET A CA 1
ATOM 817 C C . MET A 1 100 ? -14.923 -7.282 -21.179 1.00 91.19 100 MET A C 1
ATOM 819 O O . MET A 1 100 ? -14.752 -7.242 -19.961 1.00 91.19 100 MET A O 1
ATOM 823 N N . ARG A 1 101 ? -15.594 -8.271 -21.780 1.00 89.06 101 ARG A N 1
ATOM 824 C CA . ARG A 1 101 ? -16.184 -9.403 -21.054 1.00 89.06 101 ARG A CA 1
ATOM 825 C C . ARG A 1 101 ? -15.131 -10.195 -20.285 1.00 89.06 101 ARG A C 1
ATOM 827 O O . ARG A 1 101 ? -15.351 -10.517 -19.122 1.00 89.06 101 ARG A O 1
ATOM 834 N N . LEU A 1 102 ? -13.976 -10.469 -20.895 1.00 91.56 102 LEU A N 1
ATOM 835 C CA . LEU A 1 102 ? -12.884 -11.166 -20.215 1.00 91.56 102 LEU A CA 1
ATOM 836 C C . LEU A 1 102 ? -12.327 -10.345 -19.036 1.00 91.56 102 LEU A C 1
ATOM 838 O O . LEU A 1 102 ? -12.149 -10.881 -17.943 1.00 91.56 102 LEU A O 1
ATOM 842 N N . ILE A 1 103 ? -12.099 -9.041 -19.233 1.00 91.69 103 ILE A N 1
ATOM 843 C CA . ILE A 1 103 ? -11.586 -8.124 -18.200 1.00 91.69 103 ILE A CA 1
ATOM 844 C C . ILE A 1 103 ? -12.561 -8.020 -17.017 1.00 91.69 103 ILE A C 1
ATOM 846 O O . ILE A 1 103 ? -12.135 -7.985 -15.863 1.00 91.69 103 ILE A O 1
ATOM 850 N N . GLN A 1 104 ? -13.873 -8.027 -17.271 1.00 90.44 104 GLN A N 1
ATOM 851 C CA . GLN A 1 104 ? -14.903 -7.997 -16.225 1.00 90.44 104 GLN A CA 1
ATOM 852 C C . GLN A 1 104 ? -14.873 -9.222 -15.295 1.00 90.44 104 GLN A C 1
ATOM 854 O O . GLN A 1 104 ? -15.342 -9.126 -14.157 1.00 90.44 104 GLN A O 1
ATOM 859 N N . CYS A 1 105 ? -14.293 -10.339 -15.745 1.00 91.94 105 CYS A N 1
ATOM 860 C CA . CYS A 1 105 ? -14.094 -11.546 -14.942 1.00 91.94 105 CYS A CA 1
ATOM 861 C C . CYS A 1 105 ? -12.830 -11.498 -14.070 1.00 91.94 105 CYS A C 1
ATOM 863 O O . CYS A 1 105 ? -12.722 -12.295 -13.140 1.00 91.94 105 CYS A O 1
ATOM 865 N N . TYR A 1 106 ? -11.878 -10.590 -14.322 1.00 94.12 106 TYR A N 1
ATOM 866 C CA . TYR A 1 106 ? -10.608 -10.533 -13.579 1.00 94.12 106 TYR A CA 1
ATOM 867 C C . TYR A 1 106 ? -10.762 -10.474 -12.050 1.00 94.12 106 TYR A C 1
ATOM 869 O O . TYR A 1 106 ? -10.027 -11.198 -11.369 1.00 94.12 106 TYR A O 1
ATOM 877 N N . PRO A 1 107 ? -11.726 -9.718 -11.483 1.00 92.88 107 PRO A N 1
ATOM 878 C CA . PRO A 1 107 ? -11.902 -9.657 -10.035 1.00 92.88 107 PRO A CA 1
ATOM 879 C C . PRO A 1 107 ? -12.317 -10.987 -9.395 1.00 92.88 107 PRO A C 1
ATOM 881 O O . PRO A 1 107 ? -12.267 -11.118 -8.175 1.00 92.88 107 PRO A O 1
ATOM 884 N N . ASP A 1 108 ? -12.771 -11.958 -10.185 1.00 91.88 108 ASP A N 1
ATOM 885 C CA . ASP A 1 108 ? -13.294 -13.230 -9.687 1.00 91.88 108 ASP A CA 1
ATOM 886 C C . ASP A 1 108 ? -12.231 -14.353 -9.726 1.00 91.88 108 ASP A C 1
ATOM 888 O O . ASP A 1 108 ? -12.492 -15.467 -9.276 1.00 91.88 108 ASP A O 1
ATOM 892 N N . ILE A 1 109 ? -11.024 -14.067 -10.238 1.00 92.25 109 ILE A N 1
ATOM 893 C CA . ILE A 1 109 ? -9.958 -15.057 -10.478 1.00 92.25 109 ILE A CA 1
ATOM 894 C C . ILE A 1 109 ? -9.105 -15.301 -9.232 1.00 92.25 109 ILE A C 1
ATOM 896 O O . ILE A 1 109 ? -8.808 -16.449 -8.892 1.00 92.25 109 ILE A O 1
ATOM 900 N N . LEU A 1 110 ? -8.670 -14.228 -8.565 1.00 93.31 110 LEU A N 1
ATOM 901 C CA . LEU A 1 110 ? -7.728 -14.313 -7.450 1.00 93.31 110 LEU A CA 1
ATOM 902 C C . LEU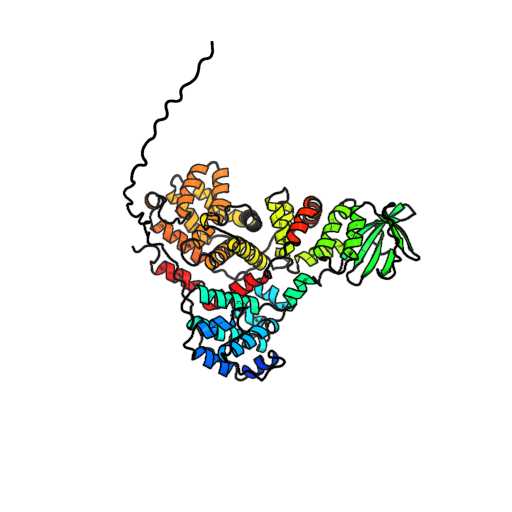 A 1 110 ? -8.471 -14.410 -6.108 1.00 93.31 110 LEU A C 1
ATOM 904 O O . LEU A 1 110 ? -9.309 -13.560 -5.808 1.00 93.31 110 LEU A O 1
ATOM 908 N N . PRO A 1 111 ? -8.165 -15.404 -5.256 1.00 89.19 111 PRO A N 1
ATOM 909 C CA . PRO A 1 111 ? -8.815 -15.540 -3.962 1.00 89.19 111 PRO A CA 1
ATOM 910 C C . PRO A 1 111 ? -8.337 -14.439 -2.987 1.00 89.19 111 PRO A C 1
ATOM 912 O O . PRO A 1 111 ? -7.128 -14.291 -2.771 1.00 89.19 111 PRO A O 1
ATOM 915 N N . PRO A 1 112 ? -9.254 -13.683 -2.349 1.00 85.88 112 PRO A N 1
ATOM 916 C CA . PRO A 1 112 ? -8.903 -12.520 -1.523 1.00 85.88 112 PRO A CA 1
ATOM 917 C C . PRO A 1 112 ? -8.008 -12.848 -0.321 1.00 85.88 112 PRO A C 1
ATOM 919 O O . PRO A 1 112 ? -7.116 -12.080 0.023 1.00 85.88 112 PRO A O 1
ATOM 922 N N . ASN A 1 113 ? -8.227 -14.004 0.309 1.00 80.56 113 ASN A N 1
ATOM 923 C CA . ASN A 1 113 ? -7.562 -14.415 1.548 1.00 80.56 113 ASN A CA 1
ATOM 924 C C . ASN A 1 113 ? -6.055 -14.676 1.402 1.00 80.56 113 ASN A C 1
ATOM 926 O O . ASN A 1 113 ? -5.336 -14.593 2.391 1.00 80.56 113 ASN A O 1
ATOM 930 N N . LYS A 1 114 ? -5.572 -14.992 0.196 1.00 83.56 114 LYS A N 1
ATOM 931 C CA . LYS A 1 114 ? -4.138 -15.195 -0.062 1.00 83.56 114 LYS A CA 1
ATOM 932 C C . LYS A 1 114 ? -3.455 -13.964 -0.638 1.00 83.56 114 LYS A C 1
ATOM 934 O O . LYS A 1 114 ? -2.255 -13.786 -0.465 1.00 83.56 114 LYS A O 1
ATOM 939 N N . LEU A 1 115 ? -4.223 -13.103 -1.302 1.00 87.81 115 LEU A N 1
ATOM 940 C CA . LEU A 1 115 ? -3.671 -12.073 -2.168 1.00 87.81 115 LEU A CA 1
ATOM 941 C C . LEU A 1 115 ? -2.805 -11.051 -1.419 1.00 87.81 115 LEU A C 1
ATOM 943 O O . LEU A 1 115 ? -1.771 -10.646 -1.942 1.00 87.81 115 LEU A O 1
ATOM 947 N N . ASN A 1 116 ? -3.171 -10.667 -0.193 1.00 81.12 116 ASN A N 1
ATOM 948 C CA . ASN A 1 116 ? -2.347 -9.741 0.585 1.00 81.12 116 ASN A CA 1
ATOM 949 C C . ASN A 1 116 ? -0.970 -10.331 0.939 1.00 81.12 116 ASN A C 1
ATOM 951 O O . ASN A 1 116 ? 0.060 -9.691 0.722 1.00 81.12 116 ASN A O 1
ATOM 955 N N . VAL A 1 117 ? -0.944 -11.581 1.410 1.00 82.31 117 VAL A N 1
ATOM 956 C CA . VAL A 1 117 ? 0.305 -12.279 1.742 1.00 82.31 117 VAL A CA 1
ATOM 957 C C . VAL A 1 117 ? 1.157 -12.454 0.485 1.00 82.31 117 VAL A C 1
ATOM 959 O O . VAL A 1 117 ? 2.340 -12.139 0.513 1.00 82.31 117 VAL A O 1
ATOM 962 N N . SER A 1 118 ? 0.558 -12.839 -0.647 1.00 87.88 118 SER A N 1
ATOM 963 C CA . SER A 1 118 ? 1.271 -13.019 -1.922 1.00 87.88 118 SER A CA 1
ATOM 964 C C . SER A 1 118 ? 1.831 -11.719 -2.519 1.00 87.88 118 SER A C 1
ATOM 966 O O . SER A 1 118 ? 2.737 -11.769 -3.348 1.00 87.88 118 SER A O 1
ATOM 968 N N . LEU A 1 119 ? 1.300 -10.555 -2.129 1.00 90.00 119 LEU A N 1
ATOM 969 C CA . LEU A 1 119 ? 1.734 -9.231 -2.603 1.00 90.00 119 LEU A CA 1
ATOM 970 C C . LEU A 1 119 ? 2.647 -8.486 -1.615 1.00 90.00 119 LEU A C 1
ATOM 972 O O . LEU A 1 119 ? 3.192 -7.429 -1.944 1.00 90.00 119 LEU A O 1
ATOM 976 N N . SER A 1 120 ? 2.824 -9.034 -0.418 1.00 86.00 120 SER A N 1
ATOM 977 C CA . SER A 1 120 ? 3.665 -8.481 0.642 1.00 86.00 120 SER A CA 1
ATOM 978 C C . SER A 1 120 ? 5.190 -8.642 0.470 1.00 86.00 120 SER A C 1
ATOM 980 O O . SER A 1 120 ? 5.917 -7.817 1.039 1.00 86.00 120 SER A O 1
ATOM 982 N N . PRO A 1 121 ? 5.732 -9.611 -0.303 1.00 85.00 121 PRO A N 1
ATOM 983 C CA . PRO A 1 121 ? 7.174 -9.728 -0.502 1.00 85.00 121 PRO A CA 1
ATOM 984 C C . PRO A 1 121 ? 7.813 -8.460 -1.081 1.00 85.00 121 PRO A C 1
ATOM 986 O O . PRO A 1 121 ? 7.198 -7.732 -1.868 1.00 85.00 121 PRO A O 1
ATOM 989 N N . ILE A 1 122 ? 9.075 -8.214 -0.712 1.00 79.56 122 ILE A N 1
ATOM 990 C CA . ILE A 1 122 ? 9.890 -7.103 -1.238 1.00 79.56 122 ILE A CA 1
ATOM 991 C C . ILE A 1 122 ? 10.080 -7.257 -2.745 1.00 79.56 122 ILE A C 1
ATOM 993 O O . ILE A 1 122 ? 9.858 -6.312 -3.499 1.00 79.56 122 ILE A O 1
ATOM 997 N N . LYS A 1 123 ? 10.434 -8.464 -3.191 1.00 82.69 123 LYS A N 1
ATOM 998 C CA . LYS A 1 123 ? 10.520 -8.803 -4.606 1.00 82.69 123 LYS A CA 1
ATOM 999 C C . LYS A 1 123 ? 9.248 -9.522 -5.035 1.00 82.69 123 LYS A C 1
ATOM 1001 O O . LYS A 1 123 ? 8.904 -10.560 -4.486 1.00 82.69 123 LYS A O 1
ATOM 1006 N N . LEU A 1 124 ? 8.563 -8.967 -6.031 1.00 85.06 124 LEU A N 1
ATOM 1007 C CA . LEU A 1 124 ? 7.369 -9.570 -6.617 1.00 85.06 124 LEU A CA 1
ATOM 1008 C C . LEU A 1 124 ? 7.711 -10.169 -7.975 1.00 85.06 124 LEU A C 1
ATOM 1010 O O . LEU A 1 124 ? 8.022 -9.441 -8.915 1.00 85.06 124 LEU A O 1
ATOM 1014 N N . THR A 1 125 ? 7.634 -11.491 -8.090 1.00 84.94 125 THR A N 1
ATOM 1015 C CA . THR A 1 125 ? 7.752 -12.184 -9.377 1.00 84.94 125 THR A CA 1
ATOM 1016 C C . THR A 1 125 ? 6.490 -12.982 -9.663 1.00 84.94 125 THR A C 1
ATOM 1018 O O . THR A 1 125 ? 5.886 -13.543 -8.750 1.00 84.94 125 THR A O 1
ATOM 1021 N N . ALA A 1 126 ? 6.105 -13.090 -10.939 1.00 86.06 126 ALA A N 1
ATOM 1022 C CA . ALA A 1 126 ? 4.983 -13.945 -11.334 1.00 86.06 126 ALA A CA 1
ATOM 1023 C C . ALA A 1 126 ? 5.198 -15.410 -10.927 1.00 86.06 126 ALA A C 1
ATOM 1025 O O . ALA A 1 126 ? 4.247 -16.086 -10.546 1.00 86.06 126 ALA A O 1
ATOM 1026 N N . ALA A 1 127 ? 6.442 -15.896 -10.961 1.00 85.50 127 ALA A N 1
ATOM 1027 C CA . ALA A 1 127 ? 6.772 -17.254 -10.541 1.00 85.50 127 ALA A CA 1
ATOM 1028 C C . ALA A 1 127 ? 6.449 -17.480 -9.055 1.00 85.50 127 ALA A C 1
ATOM 1030 O O . ALA A 1 127 ? 5.673 -18.374 -8.744 1.00 85.50 127 ALA A O 1
ATOM 1031 N N . GLN A 1 128 ? 6.966 -16.641 -8.149 1.00 86.50 128 GLN A N 1
ATOM 1032 C CA . GLN A 1 128 ? 6.647 -16.738 -6.717 1.00 86.50 128 GLN A CA 1
ATOM 1033 C C . GLN A 1 128 ? 5.151 -16.535 -6.463 1.00 86.50 128 GLN A C 1
ATOM 1035 O O . GLN A 1 128 ? 4.541 -17.299 -5.726 1.00 86.50 128 GLN A O 1
ATOM 1040 N N . PHE A 1 129 ? 4.544 -15.548 -7.124 1.00 90.00 129 PHE A N 1
ATOM 1041 C CA . PHE A 1 129 ? 3.125 -15.251 -6.969 1.00 90.00 129 PHE A CA 1
ATOM 1042 C C . PHE A 1 129 ? 2.240 -16.442 -7.355 1.00 90.00 129 PHE A C 1
ATOM 1044 O O . PHE A 1 129 ? 1.340 -16.810 -6.612 1.00 90.00 129 PHE A O 1
ATOM 1051 N N . THR A 1 130 ? 2.505 -17.082 -8.497 1.00 90.00 130 THR A N 1
ATOM 1052 C CA . THR A 1 130 ? 1.698 -18.213 -8.986 1.00 90.00 130 THR A CA 1
ATOM 1053 C C . THR A 1 130 ? 1.828 -19.476 -8.136 1.00 90.00 130 THR A C 1
ATOM 1055 O O . THR A 1 130 ? 0.871 -20.247 -8.097 1.00 90.00 130 THR A O 1
ATOM 1058 N N . LEU A 1 131 ? 2.942 -19.669 -7.417 1.00 89.56 131 LEU A N 1
ATOM 1059 C CA . LEU A 1 131 ? 3.123 -20.798 -6.491 1.00 89.56 131 LEU A CA 1
ATOM 1060 C C . LEU A 1 131 ? 2.136 -20.775 -5.311 1.00 89.56 131 LEU A C 1
ATOM 1062 O O . LEU A 1 131 ? 1.825 -21.827 -4.756 1.00 89.56 131 LEU A O 1
ATOM 1066 N N . GLU A 1 132 ? 1.597 -19.607 -4.956 1.00 90.31 132 GLU A N 1
ATOM 1067 C CA . GLU A 1 132 ? 0.633 -19.456 -3.857 1.00 90.31 132 GLU A CA 1
ATOM 1068 C C . GLU A 1 132 ? -0.782 -19.950 -4.212 1.00 90.31 132 GLU A C 1
ATOM 1070 O O . GLU A 1 132 ? -1.641 -20.145 -3.335 1.00 90.31 132 GLU A O 1
ATOM 1075 N N . PHE A 1 133 ? -1.046 -20.178 -5.502 1.00 92.19 133 PHE A N 1
ATOM 1076 C CA . PHE A 1 133 ? -2.369 -20.504 -6.020 1.00 92.19 133 PHE A CA 1
ATOM 1077 C C . PHE A 1 133 ? -2.438 -21.930 -6.588 1.00 92.19 133 PHE A C 1
ATOM 1079 O O . PHE A 1 133 ? -1.451 -22.456 -7.099 1.00 92.19 133 PHE A O 1
ATOM 1086 N N . PRO A 1 134 ? -3.621 -22.576 -6.549 1.00 92.75 134 PRO A N 1
ATOM 1087 C CA . PRO A 1 134 ? -3.832 -23.854 -7.221 1.00 92.75 134 PRO A CA 1
ATOM 1088 C C . PRO A 1 134 ? -3.456 -23.790 -8.713 1.00 92.75 134 PRO A C 1
ATOM 1090 O O . PRO A 1 134 ? -3.705 -22.753 -9.341 1.00 92.75 134 PRO A O 1
ATOM 1093 N N . PRO A 1 135 ? -2.974 -24.897 -9.322 1.00 91.50 135 PRO A N 1
ATOM 1094 C CA . PRO A 1 135 ? -2.491 -24.921 -10.709 1.00 91.50 135 PRO A CA 1
ATOM 1095 C C . PRO A 1 135 ? -3.459 -24.300 -11.715 1.00 91.50 135 PRO A C 1
ATOM 1097 O O . PRO A 1 135 ? -3.065 -23.612 -12.649 1.00 91.50 135 PRO A O 1
ATOM 1100 N N . ARG A 1 136 ? -4.758 -24.492 -11.489 1.00 92.50 136 ARG A N 1
ATOM 1101 C CA . ARG A 1 136 ? -5.805 -23.933 -12.333 1.00 92.50 136 ARG A CA 1
ATOM 1102 C C . ARG A 1 136 ? -5.862 -22.400 -12.307 1.00 92.50 136 ARG A C 1
ATOM 1104 O O . ARG A 1 136 ? -5.944 -21.787 -13.366 1.00 92.50 136 ARG A O 1
ATOM 1111 N N . ILE A 1 137 ? -5.807 -21.786 -11.124 1.00 93.12 137 ILE A N 1
ATOM 1112 C CA . ILE A 1 137 ? -5.791 -20.320 -10.981 1.00 93.12 137 ILE A CA 1
ATOM 1113 C C . ILE A 1 137 ? -4.478 -19.767 -11.537 1.00 93.12 137 ILE A C 1
ATOM 1115 O O . ILE A 1 137 ? -4.492 -18.784 -12.273 1.00 93.12 137 ILE A O 1
ATOM 1119 N N . ALA A 1 138 ? -3.360 -20.446 -11.263 1.00 91.81 138 ALA A N 1
ATOM 1120 C CA . ALA A 1 138 ? -2.060 -20.101 -11.829 1.00 91.81 138 ALA A CA 1
ATOM 1121 C C . ALA A 1 138 ? -2.077 -20.119 -13.370 1.00 91.81 138 ALA A C 1
ATOM 1123 O O . ALA A 1 138 ? -1.582 -19.187 -13.997 1.00 91.81 138 ALA A O 1
ATOM 1124 N N . ASN A 1 139 ? -2.704 -21.124 -13.993 1.00 92.44 139 ASN A N 1
ATOM 1125 C CA . ASN A 1 139 ? -2.848 -21.213 -15.450 1.00 92.44 139 ASN A CA 1
ATOM 1126 C C . ASN A 1 139 ? -3.680 -20.062 -16.028 1.00 92.44 139 ASN A C 1
ATOM 1128 O O . ASN A 1 139 ? -3.283 -19.463 -17.027 1.00 92.44 139 ASN A O 1
ATOM 1132 N N . VAL A 1 140 ? -4.800 -19.717 -15.389 1.00 94.62 140 VAL A N 1
ATOM 1133 C CA . VAL A 1 140 ? -5.625 -18.573 -15.804 1.00 94.62 140 VAL A CA 1
ATOM 1134 C C . VAL A 1 140 ? -4.844 -17.268 -15.655 1.00 94.62 140 VAL A C 1
ATOM 1136 O O . VAL A 1 140 ? -4.764 -16.503 -16.613 1.00 94.62 140 VAL A O 1
ATOM 1139 N N . PHE A 1 141 ? -4.178 -17.042 -14.522 1.00 93.88 141 PHE A N 1
ATOM 1140 C CA . PHE A 1 141 ? -3.331 -15.865 -14.321 1.00 93.88 141 PHE A CA 1
ATOM 1141 C C . PHE A 1 141 ? -2.211 -15.772 -15.370 1.00 93.88 141 PHE A C 1
ATOM 1143 O O . PHE A 1 141 ? -2.035 -14.732 -16.000 1.00 93.88 141 PHE A O 1
ATOM 1150 N N . ASN A 1 142 ? -1.507 -16.869 -15.652 1.00 91.69 142 ASN A N 1
ATOM 1151 C CA . ASN A 1 142 ? -0.481 -16.908 -16.697 1.00 91.69 142 ASN A CA 1
ATOM 1152 C C . ASN A 1 142 ? -1.054 -16.599 -18.088 1.00 91.69 142 ASN A C 1
ATOM 1154 O O . ASN A 1 142 ? -0.403 -15.931 -18.894 1.00 91.69 142 ASN A O 1
ATOM 1158 N N . SER A 1 143 ? -2.285 -17.029 -18.373 1.00 93.62 143 SER A N 1
ATOM 1159 C CA . SER A 1 143 ? -2.971 -16.682 -19.619 1.00 93.62 143 SER A CA 1
ATOM 1160 C C . SER A 1 143 ? -3.292 -15.182 -19.715 1.00 93.62 143 SER A C 1
ATOM 1162 O O . SER A 1 143 ? -3.148 -14.609 -20.792 1.00 93.62 143 SER A O 1
ATOM 1164 N N . ILE A 1 144 ? -3.593 -14.513 -18.591 1.00 95.12 144 ILE A N 1
ATOM 1165 C CA . ILE A 1 144 ? -3.754 -13.047 -18.518 1.00 95.12 144 ILE A CA 1
ATOM 1166 C C . ILE A 1 144 ? -2.433 -12.351 -18.815 1.00 95.12 144 ILE A C 1
ATOM 1168 O O . ILE A 1 144 ? -2.408 -11.431 -19.631 1.00 95.12 144 ILE A O 1
ATOM 1172 N N . ILE A 1 145 ? -1.330 -12.797 -18.205 1.00 92.69 145 ILE A N 1
ATOM 1173 C CA . ILE A 1 145 ? 0.007 -12.251 -18.488 1.00 92.69 145 ILE A CA 1
ATOM 1174 C C . ILE A 1 145 ? 0.324 -12.374 -19.982 1.00 92.69 145 ILE A C 1
ATOM 1176 O O . ILE A 1 145 ? 0.792 -11.429 -20.611 1.00 92.69 145 ILE A O 1
ATOM 1180 N N . SER A 1 146 ? -0.013 -13.518 -20.573 1.00 91.38 146 SER A N 1
ATOM 1181 C CA . SER A 1 146 ? 0.223 -13.804 -21.989 1.00 91.38 146 SER A CA 1
ATOM 1182 C C . SER A 1 146 ? -0.632 -12.944 -22.915 1.00 91.38 146 SER A C 1
ATOM 1184 O O . SER A 1 146 ? -0.126 -12.406 -23.898 1.00 91.38 146 SER A O 1
ATOM 1186 N N . LEU A 1 147 ? -1.923 -12.798 -22.608 1.00 94.06 147 LEU A N 1
ATOM 1187 C CA . LEU A 1 147 ? -2.832 -11.931 -23.350 1.00 94.06 147 LEU A CA 1
ATOM 1188 C C . LEU A 1 147 ? -2.390 -10.469 -23.249 1.00 94.06 147 LEU A C 1
ATOM 1190 O O . LEU A 1 147 ? -2.335 -9.771 -24.258 1.00 94.06 147 LEU A O 1
ATOM 1194 N N . THR A 1 148 ? -2.013 -10.034 -22.046 1.00 94.12 148 THR A N 1
ATOM 1195 C CA . THR A 1 148 ? -1.487 -8.689 -21.795 1.00 94.12 148 THR A CA 1
ATOM 1196 C C . THR A 1 148 ? -0.244 -8.451 -22.638 1.00 94.12 148 THR A C 1
ATOM 1198 O O . THR A 1 148 ? -0.200 -7.456 -23.346 1.00 94.12 148 THR A O 1
ATOM 1201 N N . GLN A 1 149 ? 0.713 -9.384 -22.688 1.00 90.62 149 GLN A N 1
ATOM 1202 C CA . GLN A 1 149 ? 1.884 -9.250 -23.562 1.00 90.62 149 GLN A CA 1
ATOM 1203 C C . GLN A 1 149 ? 1.497 -9.023 -25.028 1.00 90.62 149 GLN A C 1
ATOM 1205 O O . GLN A 1 149 ? 2.050 -8.139 -25.679 1.00 90.62 149 GLN A O 1
ATOM 1210 N N . VAL A 1 150 ? 0.553 -9.806 -25.558 1.00 91.94 150 VAL A N 1
ATOM 1211 C CA . VAL A 1 150 ? 0.103 -9.646 -26.949 1.00 91.94 150 VAL A CA 1
ATOM 1212 C C . VAL A 1 150 ? -0.547 -8.283 -27.163 1.00 91.94 150 VAL A C 1
ATOM 1214 O O . VAL A 1 150 ? -0.303 -7.660 -28.191 1.00 91.94 150 VAL A O 1
ATOM 1217 N N . ILE A 1 151 ? -1.324 -7.795 -26.195 1.00 94.06 151 ILE A N 1
ATOM 1218 C CA . ILE A 1 151 ? -1.877 -6.438 -26.224 1.00 94.06 151 ILE A CA 1
ATOM 1219 C C . ILE A 1 151 ? -0.745 -5.404 -26.253 1.00 94.06 151 ILE A C 1
ATOM 1221 O O . ILE A 1 151 ? -0.739 -4.545 -27.129 1.00 94.06 151 ILE A O 1
ATOM 1225 N N . LEU A 1 152 ? 0.240 -5.503 -25.356 1.00 91.75 152 LEU A N 1
ATOM 1226 C CA . LEU A 1 152 ? 1.358 -4.558 -25.273 1.00 91.75 152 LEU A CA 1
ATOM 1227 C C . LEU A 1 152 ? 2.200 -4.524 -26.559 1.00 91.75 152 LEU A C 1
ATOM 1229 O O . LEU A 1 152 ? 2.653 -3.451 -26.956 1.00 91.75 152 LEU A O 1
ATOM 1233 N N . ASP A 1 153 ? 2.368 -5.658 -27.245 1.00 89.44 153 ASP A N 1
ATOM 1234 C CA . ASP A 1 153 ? 3.043 -5.746 -28.550 1.00 89.44 153 ASP A CA 1
ATOM 1235 C C . ASP A 1 153 ? 2.284 -4.987 -29.664 1.00 89.44 153 ASP A C 1
ATOM 1237 O O . ASP A 1 153 ? 2.870 -4.659 -30.697 1.00 89.44 153 ASP A O 1
ATOM 1241 N N . ARG A 1 154 ? 0.990 -4.688 -29.472 1.00 90.56 154 ARG A N 1
ATOM 1242 C CA . ARG A 1 154 ? 0.144 -3.937 -30.419 1.00 90.56 154 ARG A CA 1
ATOM 1243 C C . ARG A 1 154 ? 0.045 -2.447 -30.119 1.00 90.56 154 ARG A C 1
ATOM 1245 O O . ARG A 1 154 ? -0.431 -1.700 -30.970 1.00 90.56 154 ARG A O 1
ATOM 1252 N N . LEU A 1 155 ? 0.487 -2.004 -28.946 1.00 90.56 155 LEU A N 1
ATOM 1253 C CA . LEU A 1 155 ? 0.384 -0.605 -28.545 1.00 90.56 155 LEU A CA 1
ATOM 1254 C C . LEU A 1 155 ? 1.653 0.175 -28.925 1.00 90.56 155 LEU A C 1
ATOM 1256 O O . LEU A 1 155 ? 2.759 -0.269 -28.601 1.00 90.56 155 LEU A O 1
ATOM 1260 N N . PRO A 1 156 ? 1.526 1.332 -29.599 1.00 86.94 156 PRO A N 1
ATOM 1261 C CA . PRO A 1 156 ? 2.680 2.096 -30.060 1.00 86.94 156 PRO A CA 1
ATOM 1262 C C . PRO A 1 156 ? 3.416 2.861 -28.953 1.00 86.94 156 PRO A C 1
ATOM 1264 O O . PRO A 1 156 ? 4.634 3.001 -29.053 1.00 86.94 156 PRO A O 1
ATOM 1267 N N . THR A 1 157 ? 2.728 3.355 -27.915 1.00 86.25 157 THR A N 1
ATOM 1268 C CA . THR A 1 157 ? 3.343 4.265 -26.925 1.00 86.25 157 THR A CA 1
ATOM 1269 C C . THR A 1 157 ? 3.478 3.654 -25.530 1.00 86.25 157 THR A C 1
ATOM 1271 O O . THR A 1 157 ? 2.778 2.701 -25.177 1.00 86.25 157 THR A O 1
ATOM 1274 N N . TYR A 1 158 ? 4.396 4.197 -24.722 1.00 82.75 158 TYR A N 1
ATOM 1275 C CA . TYR A 1 158 ? 4.595 3.779 -23.330 1.00 82.75 158 TYR A CA 1
ATOM 1276 C C . TYR A 1 158 ? 3.354 4.067 -22.477 1.00 82.75 158 TYR A C 1
ATOM 1278 O O . TYR A 1 158 ? 2.951 3.229 -21.676 1.00 82.75 158 TYR A O 1
ATOM 1286 N N . GLU A 1 159 ? 2.714 5.217 -22.685 1.00 86.75 159 GLU A N 1
ATOM 1287 C CA . GLU A 1 159 ? 1.536 5.654 -21.933 1.00 86.75 159 GLU A CA 1
ATOM 1288 C C . GLU A 1 159 ? 0.387 4.664 -22.105 1.00 86.75 159 GLU A C 1
ATOM 1290 O O . GLU A 1 159 ? -0.192 4.227 -21.116 1.00 86.75 159 GLU A O 1
ATOM 1295 N N . GLN A 1 160 ? 0.115 4.238 -23.343 1.00 91.00 160 GLN A N 1
ATOM 1296 C CA . GLN A 1 160 ? -0.927 3.250 -23.634 1.00 91.00 160 GLN A CA 1
ATOM 1297 C C . GLN A 1 160 ? -0.610 1.890 -23.003 1.00 91.00 160 GLN A C 1
ATOM 1299 O O . GLN A 1 160 ? -1.487 1.236 -22.439 1.00 91.00 160 GLN A O 1
ATOM 1304 N N . LYS A 1 161 ? 0.657 1.461 -23.062 1.00 90.69 161 LYS A N 1
ATOM 1305 C CA . LYS A 1 161 ? 1.106 0.212 -22.430 1.00 90.69 161 LYS A CA 1
ATOM 1306 C C . LYS A 1 161 ? 0.929 0.254 -20.915 1.00 90.69 161 LYS A C 1
ATOM 1308 O O . LYS A 1 161 ? 0.389 -0.686 -20.334 1.00 90.69 161 LYS A O 1
ATOM 1313 N N . MET A 1 162 ? 1.330 1.352 -20.278 1.00 89.69 162 MET A N 1
ATOM 1314 C CA . MET A 1 162 ? 1.155 1.545 -18.840 1.00 89.69 162 MET A CA 1
ATOM 1315 C C . MET A 1 162 ? -0.306 1.694 -18.435 1.00 89.69 162 MET A C 1
ATOM 1317 O O . MET A 1 162 ? -0.678 1.205 -17.371 1.00 89.69 162 MET A O 1
ATOM 1321 N N . GLU A 1 163 ? -1.142 2.310 -19.270 1.00 92.38 163 GLU A N 1
ATOM 1322 C CA . GLU A 1 163 ? -2.587 2.372 -19.056 1.00 92.38 163 GLU A CA 1
ATOM 1323 C C . GLU A 1 163 ? -3.192 0.964 -19.019 1.00 92.38 163 GLU A C 1
ATOM 1325 O O . GLU A 1 163 ? -3.896 0.628 -18.066 1.00 92.38 163 GLU A O 1
ATOM 1330 N N . VAL A 1 164 ? -2.849 0.101 -19.982 1.00 94.38 164 VAL A N 1
ATOM 1331 C CA . VAL A 1 164 ? -3.303 -1.298 -19.987 1.00 94.38 164 VAL A CA 1
ATOM 1332 C C . VAL A 1 164 ? -2.796 -2.064 -18.769 1.00 94.38 164 VAL A C 1
ATOM 1334 O O . VAL A 1 164 ? -3.582 -2.763 -18.129 1.00 94.38 164 VAL A O 1
ATOM 1337 N N . ILE A 1 165 ? -1.518 -1.930 -18.400 1.00 94.00 165 ILE A N 1
ATOM 1338 C CA . ILE A 1 165 ? -0.970 -2.589 -17.203 1.00 94.00 165 ILE A CA 1
ATOM 1339 C C . ILE A 1 165 ? -1.696 -2.105 -15.942 1.00 94.00 165 ILE A C 1
ATOM 1341 O O . ILE A 1 165 ? -2.106 -2.919 -15.118 1.00 94.00 165 ILE A O 1
ATOM 1345 N N . SER A 1 166 ? -1.907 -0.796 -15.806 1.00 93.50 166 SER A N 1
ATOM 1346 C CA . SER A 1 166 ? -2.626 -0.182 -14.688 1.00 93.50 166 SER A CA 1
ATOM 1347 C C . SER A 1 166 ? -4.068 -0.682 -14.589 1.00 93.50 166 SER A C 1
ATOM 1349 O O . SER A 1 166 ? -4.494 -1.143 -13.527 1.00 93.50 166 SER A O 1
ATOM 1351 N N . LYS A 1 167 ? -4.814 -0.672 -15.698 1.00 93.94 167 LYS A N 1
ATOM 1352 C CA . LYS A 1 167 ? -6.196 -1.163 -15.745 1.00 93.94 167 LYS A CA 1
ATOM 1353 C C . LYS A 1 167 ? -6.275 -2.671 -15.490 1.00 93.94 167 LYS A C 1
ATOM 1355 O O . LYS A 1 167 ? -7.176 -3.111 -14.781 1.00 93.94 167 LYS A O 1
ATOM 1360 N N . THR A 1 168 ? -5.309 -3.449 -15.977 1.00 95.38 168 THR A N 1
ATOM 1361 C CA . THR A 1 168 ? -5.191 -4.890 -15.687 1.00 95.38 168 THR A CA 1
ATOM 1362 C C . THR A 1 168 ? -4.935 -5.120 -14.197 1.00 95.38 168 THR A C 1
ATOM 1364 O O . THR A 1 168 ? -5.643 -5.911 -13.576 1.00 95.38 168 THR A O 1
ATOM 1367 N N . ALA A 1 169 ? -3.994 -4.389 -13.589 1.00 95.31 169 ALA A N 1
ATOM 1368 C CA . ALA A 1 169 ? -3.703 -4.482 -12.159 1.00 95.31 169 ALA A CA 1
ATOM 1369 C C . ALA A 1 169 ? -4.929 -4.144 -11.305 1.00 95.31 169 ALA A C 1
ATOM 1371 O O . ALA A 1 169 ? -5.227 -4.843 -10.339 1.00 95.31 169 ALA A O 1
ATOM 1372 N N . LEU A 1 170 ? -5.665 -3.095 -11.677 1.00 92.75 170 LEU A N 1
ATOM 1373 C CA . LEU A 1 170 ? -6.896 -2.706 -10.998 1.00 92.75 170 LEU A CA 1
ATOM 1374 C C . LEU A 1 170 ? -8.007 -3.752 -11.173 1.00 92.75 170 LEU A C 1
ATOM 1376 O O . LEU A 1 170 ? -8.720 -4.043 -10.214 1.00 92.75 170 LEU A O 1
ATOM 1380 N N . GLY A 1 171 ? -8.150 -4.311 -12.377 1.00 93.19 171 GLY A N 1
ATOM 1381 C CA . GLY A 1 171 ? -9.139 -5.341 -12.696 1.00 93.19 171 GLY A CA 1
ATOM 1382 C C . GLY A 1 171 ? -8.888 -6.662 -11.969 1.00 93.19 171 GLY A C 1
ATOM 1383 O O . GLY A 1 171 ? -9.838 -7.338 -11.602 1.00 93.19 171 GLY A O 1
ATOM 1384 N N . LEU A 1 172 ? -7.629 -7.009 -11.700 1.00 94.69 172 LEU A N 1
ATOM 1385 C CA . LEU A 1 172 ? -7.255 -8.220 -10.961 1.00 94.69 172 LEU A CA 1
ATOM 1386 C C . LEU A 1 172 ? -7.533 -8.144 -9.454 1.00 94.69 172 LEU A C 1
ATOM 1388 O O . LEU A 1 172 ? -7.440 -9.162 -8.770 1.00 94.69 172 LEU A O 1
ATOM 1392 N N . LEU A 1 173 ? -7.860 -6.968 -8.910 1.00 92.62 173 LEU A N 1
ATOM 1393 C CA . LEU A 1 173 ? -8.225 -6.857 -7.502 1.00 92.62 173 LEU A CA 1
ATOM 1394 C C . LEU A 1 173 ? -9.642 -7.401 -7.263 1.00 92.62 173 LEU A C 1
ATOM 1396 O O . LEU A 1 173 ? -10.590 -6.911 -7.885 1.00 92.62 173 LEU A O 1
ATOM 1400 N N . PRO A 1 174 ? -9.823 -8.339 -6.316 1.00 91.38 174 PRO A N 1
ATOM 1401 C CA . PRO A 1 174 ? -11.129 -8.908 -6.032 1.00 91.38 174 PRO A CA 1
ATOM 1402 C C . PRO A 1 174 ? -12.196 -7.883 -5.657 1.00 91.38 174 PRO A C 1
ATOM 1404 O O . PRO A 1 174 ? -11.946 -6.949 -4.888 1.00 91.38 174 PRO A O 1
ATOM 1407 N N . LYS A 1 175 ? -13.431 -8.094 -6.138 1.00 85.50 175 LYS A N 1
ATOM 1408 C CA . LYS A 1 175 ? -14.600 -7.251 -5.800 1.00 85.50 175 LYS A CA 1
ATOM 1409 C C . LYS A 1 175 ? -14.805 -7.155 -4.287 1.00 85.50 175 LYS A C 1
ATOM 1411 O O . LYS A 1 175 ? -15.080 -6.071 -3.769 1.00 85.50 175 LYS A O 1
ATOM 1416 N N . THR A 1 176 ? -14.554 -8.255 -3.580 1.00 83.62 176 THR A N 1
ATOM 1417 C CA . THR A 1 176 ? -14.648 -8.332 -2.121 1.00 83.62 176 THR A CA 1
ATOM 1418 C C . THR A 1 176 ? -13.735 -7.336 -1.418 1.00 83.62 176 THR A C 1
ATOM 1420 O O . THR A 1 176 ? -14.074 -6.912 -0.329 1.00 83.62 176 THR A O 1
ATOM 1423 N N . PHE A 1 177 ? -12.606 -6.909 -1.995 1.00 81.25 177 PHE A N 1
ATOM 1424 C CA . PHE A 1 177 ? -11.756 -5.894 -1.361 1.00 81.25 177 PHE A CA 1
ATOM 1425 C C . PHE A 1 177 ? -12.392 -4.506 -1.374 1.00 81.25 177 PHE A C 1
ATOM 1427 O O . PHE A 1 177 ? -12.314 -3.776 -0.386 1.00 81.25 177 PHE A O 1
ATOM 1434 N N . LYS A 1 178 ? -13.097 -4.148 -2.453 1.00 71.62 178 LYS A N 1
ATOM 1435 C CA . LYS A 1 178 ? -13.880 -2.903 -2.485 1.00 71.62 178 LYS A CA 1
ATOM 1436 C C . LYS A 1 178 ? -15.006 -2.937 -1.452 1.00 71.62 178 LYS A C 1
ATOM 1438 O O . LYS A 1 178 ? -15.299 -1.915 -0.835 1.00 71.62 178 LYS A O 1
ATOM 1443 N N . GLU A 1 179 ? -15.619 -4.101 -1.253 1.00 74.94 179 GLU A N 1
ATOM 1444 C CA . GLU A 1 179 ? -16.640 -4.309 -0.225 1.00 74.94 179 GLU A CA 1
ATOM 1445 C C . GLU A 1 179 ? -16.039 -4.300 1.182 1.00 74.94 179 GLU A C 1
ATOM 1447 O O . GLU A 1 179 ? -16.555 -3.598 2.040 1.00 74.94 179 GLU A O 1
ATOM 1452 N N . GLN A 1 180 ? -14.914 -4.978 1.416 1.00 75.25 180 GLN A N 1
ATOM 1453 C CA . GLN A 1 180 ? -14.217 -5.039 2.704 1.00 75.25 180 GLN A CA 1
ATOM 1454 C C . GLN A 1 180 ? -13.702 -3.674 3.162 1.00 75.25 180 GLN A C 1
ATOM 1456 O O . GLN A 1 180 ? -13.763 -3.389 4.353 1.00 75.25 180 GLN A O 1
ATOM 1461 N N . LEU A 1 181 ? -13.275 -2.790 2.253 1.00 69.06 181 LEU A N 1
ATOM 1462 C CA . LEU A 1 181 ? -12.956 -1.401 2.611 1.00 69.06 181 LEU A CA 1
ATOM 1463 C C . LEU A 1 181 ? -14.178 -0.637 3.141 1.00 69.06 181 LEU A C 1
ATOM 1465 O O . LEU A 1 181 ? -14.035 0.260 3.968 1.00 69.06 181 LEU A O 1
ATOM 1469 N N . LYS A 1 182 ? -15.383 -0.967 2.659 1.00 68.62 182 LYS A N 1
ATOM 1470 C CA . LYS A 1 182 ? -16.630 -0.348 3.126 1.00 68.62 182 LYS A CA 1
ATOM 1471 C C . LYS A 1 182 ? -17.138 -1.007 4.402 1.00 68.62 182 LYS A C 1
ATOM 1473 O O . LYS A 1 182 ? -17.538 -0.309 5.324 1.00 68.62 182 LYS A O 1
ATOM 1478 N N . THR A 1 183 ? -17.146 -2.336 4.438 1.00 74.62 183 THR A N 1
ATOM 1479 C CA . THR A 1 183 ? -17.790 -3.112 5.494 1.00 74.62 183 THR A CA 1
ATOM 1480 C C . THR A 1 183 ? -16.852 -3.425 6.646 1.00 74.62 183 THR A C 1
ATOM 1482 O O . THR A 1 183 ? -17.361 -3.668 7.727 1.00 74.62 183 THR A O 1
ATOM 1485 N N . ARG A 1 184 ? -15.525 -3.425 6.464 1.00 80.88 184 ARG A N 1
ATOM 1486 C CA . ARG A 1 184 ? -14.492 -3.707 7.483 1.00 80.88 184 ARG A CA 1
ATOM 1487 C C . ARG A 1 184 ? -14.840 -4.927 8.365 1.00 80.88 184 ARG A C 1
ATOM 1489 O O . ARG A 1 184 ? -15.020 -4.774 9.572 1.00 80.88 184 ARG A O 1
ATOM 1496 N N . PRO A 1 185 ? -15.013 -6.140 7.798 1.00 80.69 185 PRO A N 1
ATOM 1497 C CA . PRO A 1 185 ? -15.584 -7.300 8.507 1.00 80.69 185 PRO A CA 1
ATOM 1498 C C . PRO A 1 185 ? -14.769 -7.781 9.716 1.00 80.69 185 PRO A C 1
ATOM 1500 O O . PRO A 1 185 ? -15.320 -8.404 10.613 1.00 80.69 185 PRO A O 1
ATOM 1503 N N . PHE A 1 186 ? -13.475 -7.466 9.762 1.00 82.38 186 PHE A N 1
ATOM 1504 C CA . PHE A 1 186 ? -12.574 -7.775 10.878 1.00 82.38 186 PHE A CA 1
ATOM 1505 C C . PHE A 1 186 ? -12.763 -6.850 12.096 1.00 82.38 186 PHE A C 1
ATOM 1507 O O . PHE A 1 186 ? -12.249 -7.136 13.180 1.00 82.38 186 PHE A O 1
ATOM 1514 N N . LEU A 1 187 ? -13.481 -5.731 11.945 1.00 88.00 187 LEU A N 1
ATOM 1515 C CA . LEU A 1 187 ? -13.948 -4.946 13.081 1.00 88.00 187 LEU A CA 1
ATOM 1516 C C . LEU A 1 187 ? -15.171 -5.643 13.666 1.00 88.00 187 LEU A C 1
ATOM 1518 O O . LEU A 1 187 ? -16.169 -5.792 12.978 1.00 88.00 187 LEU A O 1
ATOM 1522 N N . THR A 1 188 ? -15.088 -6.090 14.914 1.00 90.50 188 THR A N 1
ATOM 1523 C CA . THR A 1 188 ? -16.188 -6.748 15.641 1.00 90.50 188 THR A CA 1
ATOM 1524 C C . THR A 1 188 ? -16.899 -5.791 16.595 1.00 90.50 188 THR A C 1
ATOM 1526 O O . THR A 1 188 ? -18.083 -5.972 16.876 1.00 90.50 188 THR A O 1
ATOM 1529 N N . ILE A 1 189 ? -16.198 -4.745 17.042 1.00 91.69 189 ILE A N 1
ATOM 1530 C CA . ILE A 1 189 ? -16.706 -3.678 17.909 1.00 91.69 189 ILE A CA 1
ATOM 1531 C C . ILE A 1 189 ? -17.086 -2.469 17.048 1.00 91.69 189 ILE A C 1
ATOM 1533 O O . ILE A 1 189 ? -16.285 -2.020 16.229 1.00 91.69 189 ILE A O 1
ATOM 1537 N N . LEU A 1 190 ? -18.295 -1.942 17.250 1.00 89.50 190 LEU A N 1
ATOM 1538 C CA . LEU A 1 190 ? -18.753 -0.668 16.687 1.00 89.50 190 LEU A CA 1
ATOM 1539 C C . LEU A 1 190 ? -18.306 0.505 17.555 1.00 89.50 190 LEU A C 1
ATOM 1541 O O . LEU A 1 190 ? -17.723 1.463 17.056 1.00 89.50 190 LEU A O 1
ATOM 1545 N N . CYS A 1 191 ? -18.575 0.425 18.857 1.00 91.44 191 CYS A N 1
ATOM 1546 C CA . CYS A 1 191 ? -18.195 1.468 19.794 1.00 91.44 191 CYS A CA 1
ATOM 1547 C C . CYS A 1 191 ? -17.956 0.917 21.197 1.00 91.44 191 CYS A C 1
ATOM 1549 O O . CYS A 1 191 ? -18.493 -0.122 21.592 1.00 91.44 191 CYS A O 1
ATOM 1551 N N . ILE A 1 192 ? -17.170 1.663 21.962 1.00 93.94 192 ILE A N 1
ATOM 1552 C CA . ILE A 1 192 ? -16.883 1.390 23.361 1.00 93.94 192 ILE A CA 1
ATOM 1553 C C . ILE A 1 192 ? -16.796 2.712 24.115 1.00 93.94 192 ILE A C 1
ATOM 1555 O O . ILE A 1 192 ? -16.039 3.595 23.736 1.00 93.94 192 ILE A O 1
ATOM 1559 N N . PHE A 1 193 ? -17.565 2.882 25.180 1.00 93.38 193 PHE A N 1
ATOM 1560 C CA . PHE A 1 193 ? -17.523 4.123 25.951 1.00 93.38 193 PHE A CA 1
ATOM 1561 C C . PHE A 1 193 ? -17.954 3.875 27.406 1.00 93.38 193 PHE A C 1
ATOM 1563 O O . PHE A 1 193 ? -18.644 2.894 27.699 1.00 93.38 193 PHE A O 1
ATOM 1570 N N . PRO A 1 194 ? -17.503 4.720 28.342 1.00 94.56 194 PRO A N 1
ATOM 1571 C CA . PRO A 1 194 ? -17.775 4.574 29.759 1.00 94.56 194 PRO A CA 1
ATOM 1572 C C . PRO A 1 194 ? -19.159 5.127 30.128 1.00 94.56 194 PRO A C 1
ATOM 1574 O O . PRO A 1 194 ? -19.618 6.142 29.593 1.00 94.56 194 PRO A O 1
ATOM 1577 N N . VAL A 1 195 ? -19.793 4.485 31.104 1.00 93.31 195 VAL A N 1
ATOM 1578 C CA . VAL A 1 195 ? -21.038 4.918 31.745 1.00 93.31 195 VAL A CA 1
ATOM 1579 C C . VAL A 1 195 ? -20.980 4.689 33.253 1.00 93.31 195 VAL A C 1
ATOM 1581 O O . VAL A 1 195 ? -20.157 3.923 33.757 1.00 93.31 195 VAL A O 1
ATOM 1584 N N . ILE A 1 196 ? -21.872 5.353 33.977 1.00 93.31 196 ILE A N 1
ATOM 1585 C CA . ILE A 1 196 ? -22.027 5.251 35.426 1.00 93.31 196 ILE A CA 1
ATOM 1586 C C . ILE A 1 196 ? -23.454 4.788 35.707 1.00 93.31 196 ILE A C 1
ATOM 1588 O O . ILE A 1 196 ? -24.392 5.379 35.177 1.00 93.31 196 ILE A O 1
ATOM 1592 N N . ASP A 1 197 ? -23.626 3.732 36.493 1.00 91.00 197 ASP A N 1
ATOM 1593 C CA . ASP A 1 197 ? -24.957 3.294 36.925 1.00 91.00 197 ASP A CA 1
ATOM 1594 C C . ASP A 1 197 ? -25.514 4.160 38.072 1.00 91.00 197 ASP A C 1
ATOM 1596 O O . ASP A 1 197 ? -24.832 5.036 38.611 1.00 91.00 197 ASP A O 1
ATOM 1600 N N . GLU A 1 198 ? -26.767 3.920 38.460 1.00 88.62 198 GLU A N 1
ATOM 1601 C CA . GLU A 1 198 ? -27.444 4.636 39.554 1.00 88.62 198 GLU A CA 1
ATOM 1602 C C . GLU A 1 198 ? -26.715 4.519 40.904 1.00 88.62 198 GLU A C 1
ATOM 1604 O O . GLU A 1 198 ? -26.801 5.424 41.734 1.00 88.62 198 GLU A O 1
ATOM 1609 N N . ALA A 1 199 ? -25.957 3.439 41.116 1.00 89.69 199 ALA A N 1
ATOM 1610 C CA . ALA A 1 199 ? -25.158 3.226 42.321 1.00 89.69 199 ALA A CA 1
ATOM 1611 C C . ALA A 1 199 ? -23.793 3.943 42.269 1.00 89.69 199 ALA A C 1
ATOM 1613 O O . ALA A 1 199 ? -23.003 3.844 43.209 1.00 89.69 199 ALA A O 1
ATOM 1614 N N . GLY A 1 200 ? -23.495 4.667 41.185 1.00 91.12 200 GLY A N 1
ATOM 1615 C CA . GLY A 1 200 ? -22.226 5.362 40.981 1.00 91.12 200 GLY A CA 1
ATOM 1616 C C . GLY A 1 200 ? -21.095 4.457 40.486 1.00 91.12 200 GLY A C 1
ATOM 1617 O O . GLY A 1 200 ? -19.949 4.905 40.375 1.00 91.12 200 GLY A O 1
ATOM 1618 N N . LYS A 1 201 ? -21.387 3.193 40.178 1.00 92.56 201 LYS A N 1
ATOM 1619 C CA . LYS A 1 201 ? -20.402 2.229 39.705 1.00 92.56 201 LYS A CA 1
ATOM 1620 C C . LYS A 1 201 ? -20.174 2.398 38.204 1.00 92.56 201 LYS A C 1
ATOM 1622 O O . LYS A 1 201 ? -21.088 2.636 37.413 1.00 92.56 201 LYS A O 1
ATOM 1627 N N . LYS A 1 202 ? -18.901 2.316 37.815 1.00 94.94 202 LYS A N 1
ATOM 1628 C CA . LYS A 1 202 ? -18.449 2.602 36.453 1.00 94.94 202 LYS A CA 1
ATOM 1629 C C . LYS A 1 202 ? -18.401 1.326 35.627 1.00 94.94 202 LYS A C 1
ATOM 1631 O O . LYS A 1 202 ? -17.839 0.317 36.051 1.00 94.94 202 LYS A O 1
ATOM 1636 N N . ASN A 1 203 ? -18.960 1.399 34.429 1.00 94.62 203 ASN A N 1
ATOM 1637 C CA . ASN A 1 203 ? -19.041 0.288 33.496 1.00 94.62 203 ASN A CA 1
ATOM 1638 C C . ASN A 1 203 ? -18.637 0.760 32.092 1.00 94.62 203 ASN A C 1
ATOM 1640 O O . ASN A 1 203 ? -18.810 1.924 31.739 1.00 94.62 203 ASN A O 1
ATOM 1644 N N . TRP A 1 204 ? -18.116 -0.146 31.276 1.00 95.25 204 TRP A N 1
ATOM 1645 C CA . TRP A 1 204 ? -17.989 0.028 29.836 1.00 95.25 204 TRP A CA 1
ATOM 1646 C C . TRP A 1 204 ? -19.245 -0.485 29.150 1.00 95.25 204 TRP A C 1
ATOM 1648 O O . TRP A 1 204 ? -19.695 -1.596 29.428 1.00 95.25 204 TRP A O 1
ATOM 1658 N N . ILE A 1 205 ? -19.763 0.285 28.204 1.00 93.06 205 ILE A N 1
ATOM 1659 C CA . ILE A 1 205 ? -20.677 -0.228 27.192 1.00 93.06 205 ILE A CA 1
ATOM 1660 C C . ILE A 1 205 ? -19.850 -0.570 25.964 1.00 93.06 205 ILE A C 1
ATOM 1662 O O . ILE A 1 205 ? -19.141 0.286 25.441 1.00 93.06 205 ILE A O 1
ATOM 1666 N N . ILE A 1 206 ? -19.947 -1.815 25.507 1.00 94.19 206 ILE A N 1
ATOM 1667 C CA . ILE A 1 206 ? -19.301 -2.306 24.290 1.00 94.19 206 ILE A CA 1
ATOM 1668 C C . ILE A 1 206 ? -20.398 -2.756 23.334 1.00 94.19 206 ILE A C 1
ATOM 1670 O O . ILE A 1 206 ? -21.078 -3.746 23.600 1.00 94.19 206 ILE A O 1
ATOM 1674 N N . ILE A 1 207 ? -20.557 -2.048 22.219 1.00 92.00 207 ILE A N 1
ATOM 1675 C CA . ILE A 1 207 ? -21.508 -2.417 21.168 1.00 92.00 207 ILE A CA 1
ATOM 1676 C C . ILE A 1 207 ? -20.750 -3.159 20.078 1.00 92.00 207 ILE A C 1
ATOM 1678 O O . ILE A 1 207 ? -19.790 -2.642 19.502 1.00 92.00 207 ILE A O 1
ATOM 1682 N N . LYS A 1 208 ? -21.189 -4.377 19.787 1.00 91.75 208 LYS A N 1
ATOM 1683 C CA . LYS A 1 208 ? -20.681 -5.213 18.706 1.00 91.75 208 LYS A CA 1
ATOM 1684 C C . LYS A 1 208 ? -21.430 -4.951 17.403 1.00 91.75 208 LYS A C 1
ATOM 1686 O O . LYS A 1 208 ? -22.526 -4.394 17.382 1.00 91.75 208 LYS A O 1
ATOM 1691 N N . ARG A 1 209 ? -20.840 -5.388 16.292 1.00 88.31 209 ARG A N 1
ATOM 1692 C CA . ARG A 1 209 ? -21.432 -5.258 14.952 1.00 88.31 209 ARG A CA 1
ATOM 1693 C C . ARG A 1 209 ? -22.716 -6.031 14.738 1.00 88.31 209 ARG A C 1
ATOM 1695 O O . ARG A 1 209 ? -23.559 -5.572 13.981 1.00 88.31 209 ARG A O 1
ATOM 1702 N N . ASP A 1 210 ? -22.864 -7.161 15.414 1.00 88.69 210 ASP A N 1
ATOM 1703 C CA . ASP A 1 210 ? -24.102 -7.942 15.444 1.00 88.69 210 ASP A CA 1
ATOM 1704 C C . ASP A 1 210 ? -25.191 -7.288 16.312 1.00 88.69 210 ASP A C 1
ATOM 1706 O O . ASP A 1 210 ? -26.177 -7.931 16.648 1.00 88.69 210 ASP A O 1
ATOM 1710 N N . ARG A 1 211 ? -24.997 -6.017 16.696 1.00 87.50 211 ARG A N 1
ATOM 1711 C CA . ARG A 1 211 ? -25.881 -5.237 17.563 1.00 87.50 211 ARG A CA 1
ATOM 1712 C C . ARG A 1 211 ? -25.983 -5.785 18.988 1.00 87.50 211 ARG A C 1
ATOM 1714 O O . ARG A 1 211 ? -26.790 -5.290 19.765 1.00 87.50 211 ARG A O 1
ATOM 1721 N N . THR A 1 212 ? -25.119 -6.715 19.391 1.00 91.00 212 THR A N 1
ATOM 1722 C CA . THR A 1 212 ? -25.008 -7.124 20.794 1.00 91.00 212 THR A CA 1
ATOM 1723 C C . THR A 1 212 ? -24.332 -6.029 21.615 1.00 91.00 212 THR A C 1
ATOM 1725 O O . THR A 1 212 ? -23.267 -5.528 21.254 1.00 91.00 212 THR A O 1
ATOM 1728 N N . VAL A 1 213 ? -24.910 -5.698 22.761 1.00 90.56 213 VAL A N 1
ATOM 1729 C CA . VAL A 1 213 ? -24.369 -4.760 23.740 1.00 90.56 213 VAL A CA 1
ATOM 1730 C C . VAL A 1 213 ? -23.911 -5.533 24.967 1.00 90.56 213 VAL A C 1
ATOM 1732 O O . VAL A 1 213 ? -24.685 -6.265 25.581 1.00 90.56 213 VAL A O 1
ATOM 1735 N N . ASN A 1 214 ? -22.647 -5.357 25.338 1.00 93.25 214 ASN A N 1
ATOM 1736 C CA . ASN A 1 214 ? -22.080 -5.877 26.572 1.00 93.25 214 ASN A CA 1
ATOM 1737 C C . ASN A 1 214 ? -21.844 -4.732 27.552 1.00 93.25 214 ASN A C 1
ATOM 1739 O O . ASN A 1 214 ? -21.145 -3.771 27.229 1.00 93.25 214 ASN A O 1
ATOM 1743 N N . LEU A 1 215 ? -22.365 -4.883 28.765 1.00 92.12 215 LEU A N 1
ATOM 1744 C CA . LEU A 1 215 ? -22.012 -4.044 29.899 1.00 92.12 215 LEU A CA 1
ATOM 1745 C C . LEU A 1 215 ? -20.889 -4.733 30.675 1.00 92.12 215 LEU A C 1
ATOM 1747 O O . LEU A 1 215 ? -21.079 -5.838 31.184 1.00 92.12 215 LEU A O 1
ATOM 1751 N N . VAL A 1 216 ? -19.723 -4.102 30.749 1.00 95.00 216 VAL A N 1
ATOM 1752 C CA . VAL A 1 216 ? -18.521 -4.662 31.377 1.00 95.00 216 VAL A CA 1
ATOM 1753 C C . VAL A 1 216 ? -18.131 -3.814 32.575 1.00 95.00 216 VAL A C 1
ATOM 1755 O O . VAL A 1 216 ? -17.975 -2.604 32.470 1.00 95.00 216 VAL A O 1
ATOM 1758 N N . ASP A 1 217 ? -17.953 -4.449 33.721 1.00 93.81 217 ASP A N 1
ATOM 1759 C CA . ASP A 1 217 ? -17.507 -3.793 34.945 1.00 93.81 217 ASP A CA 1
ATOM 1760 C C . ASP A 1 217 ? -16.052 -3.320 34.789 1.00 93.81 217 ASP A C 1
ATOM 1762 O O . ASP A 1 217 ? -15.188 -4.104 34.392 1.00 93.81 217 ASP A O 1
ATOM 1766 N N . MET A 1 218 ? -15.771 -2.045 35.082 1.00 95.12 218 MET A N 1
ATOM 1767 C CA . MET A 1 218 ? -14.433 -1.475 34.866 1.00 95.12 218 MET A CA 1
ATOM 1768 C C . MET A 1 218 ? -13.356 -2.020 35.807 1.00 95.12 218 MET A C 1
ATOM 1770 O O . MET A 1 218 ? -12.178 -1.966 35.467 1.00 95.12 218 MET A O 1
ATOM 1774 N N . ASP A 1 219 ? -13.731 -2.492 36.994 1.00 92.38 219 ASP A N 1
ATOM 1775 C CA . ASP A 1 219 ? -12.788 -2.930 38.025 1.00 92.38 219 ASP A CA 1
ATOM 1776 C C . ASP A 1 219 ? -12.415 -4.405 37.853 1.00 92.38 219 ASP A C 1
ATOM 1778 O O . ASP A 1 219 ? -11.277 -4.806 38.079 1.00 92.38 219 ASP A O 1
ATOM 1782 N N . THR A 1 220 ? -13.376 -5.223 37.429 1.00 91.62 220 THR A N 1
ATOM 1783 C CA . THR A 1 220 ? -13.222 -6.674 37.271 1.00 91.62 220 THR A CA 1
ATOM 1784 C C . THR A 1 220 ? -13.029 -7.106 35.821 1.00 91.62 220 THR A C 1
ATOM 1786 O O . THR A 1 220 ? -12.667 -8.258 35.581 1.00 91.62 220 THR A O 1
ATOM 1789 N N . ASN A 1 221 ? -13.294 -6.215 34.856 1.00 89.25 221 ASN A N 1
ATOM 1790 C CA . ASN A 1 221 ? -13.310 -6.487 33.416 1.00 89.25 221 ASN A CA 1
ATOM 1791 C C . ASN A 1 221 ? -14.220 -7.675 33.029 1.00 89.25 221 ASN A C 1
ATOM 1793 O O . ASN A 1 221 ? -14.016 -8.339 32.011 1.00 89.25 221 ASN A O 1
ATOM 1797 N N . LYS A 1 222 ? -15.227 -7.975 33.862 1.00 91.94 222 LYS A N 1
ATOM 1798 C CA . LYS A 1 222 ? -16.205 -9.039 33.622 1.00 91.94 222 LYS A CA 1
ATOM 1799 C C . LYS A 1 222 ? -17.450 -8.467 32.967 1.00 91.94 222 LYS A C 1
ATOM 1801 O O . LYS A 1 222 ? -17.938 -7.404 33.350 1.00 91.94 222 LYS A O 1
ATOM 1806 N N . VAL A 1 223 ? -17.985 -9.211 32.002 1.00 93.06 223 VAL A N 1
ATOM 1807 C CA . VAL A 1 223 ? -19.301 -8.923 31.430 1.00 93.06 223 VAL A CA 1
ATOM 1808 C C . VAL A 1 223 ? -20.334 -9.089 32.541 1.00 93.06 223 VAL A C 1
ATOM 1810 O O . VAL A 1 223 ? -20.526 -10.184 33.063 1.00 93.06 223 VAL A O 1
ATOM 1813 N N . VAL A 1 224 ? -20.964 -7.983 32.920 1.00 90.50 224 VAL A N 1
ATOM 1814 C CA . VAL A 1 224 ? -22.047 -7.945 33.904 1.00 90.50 224 VAL A CA 1
ATOM 1815 C C . VAL A 1 224 ? -23.339 -8.388 33.239 1.00 90.50 224 VAL A C 1
ATOM 1817 O O . VAL A 1 224 ? -24.101 -9.155 33.824 1.00 90.50 224 VAL A O 1
ATOM 1820 N N . LYS A 1 225 ? -23.591 -7.891 32.021 1.00 88.56 225 LYS A N 1
ATOM 1821 C CA . LYS A 1 225 ? -24.815 -8.147 31.256 1.00 88.56 225 LYS A CA 1
ATOM 1822 C C . LYS A 1 225 ? -24.561 -8.093 29.751 1.00 88.56 225 LYS A C 1
ATOM 1824 O O . LYS A 1 225 ? -23.656 -7.394 29.294 1.00 88.56 225 LYS A O 1
ATOM 1829 N N . THR A 1 226 ? -25.421 -8.780 29.007 1.00 90.94 226 THR A N 1
ATOM 1830 C CA . THR A 1 226 ? -25.447 -8.807 27.543 1.00 90.94 226 THR A CA 1
ATOM 1831 C C . THR A 1 226 ? -26.894 -8.687 27.071 1.00 90.94 226 THR A C 1
ATOM 1833 O O . THR A 1 226 ? -27.763 -9.377 27.601 1.00 90.94 226 THR A O 1
ATOM 1836 N N . PHE A 1 227 ? -27.156 -7.813 26.102 1.00 88.12 227 PHE A N 1
ATOM 1837 C CA . PHE A 1 227 ? -28.484 -7.570 25.524 1.00 88.12 227 PHE A CA 1
ATOM 1838 C C . PHE A 1 227 ? -28.362 -7.104 24.062 1.00 88.12 227 PHE A C 1
ATOM 1840 O O . PHE A 1 227 ? -27.254 -6.876 23.583 1.00 88.12 227 PHE A O 1
ATOM 1847 N N . SER A 1 228 ? -29.474 -6.995 23.328 1.00 85.31 228 SER A N 1
ATOM 1848 C CA . SER A 1 228 ? -29.487 -6.485 21.944 1.00 85.31 228 SER A CA 1
ATOM 1849 C C . SER A 1 228 ? -29.724 -4.975 21.913 1.00 85.31 228 SER A C 1
ATOM 1851 O O . SER A 1 228 ? -30.526 -4.465 22.693 1.00 85.31 228 SER A O 1
ATOM 1853 N N . LEU A 1 229 ? -29.081 -4.270 20.977 1.00 79.50 229 LEU A N 1
ATOM 1854 C CA . LEU A 1 229 ? -29.317 -2.850 20.698 1.00 79.50 229 LEU A CA 1
ATOM 1855 C C . LEU A 1 229 ? -30.770 -2.583 20.272 1.00 79.50 229 LEU A C 1
ATOM 1857 O O . LEU A 1 229 ? -31.288 -1.501 20.516 1.00 79.50 229 LEU A O 1
ATOM 1861 N N . GLU A 1 230 ? -31.427 -3.570 19.657 1.00 74.38 230 GLU A N 1
ATOM 1862 C CA . GLU A 1 230 ? -32.834 -3.497 19.237 1.00 74.38 230 GLU A CA 1
ATOM 1863 C C . GLU A 1 230 ? -33.810 -3.600 20.419 1.00 74.38 230 GLU A C 1
ATOM 1865 O O . GLU A 1 230 ? -34.949 -3.161 20.318 1.00 74.38 230 GLU A O 1
ATOM 1870 N N . GLY A 1 231 ? -33.362 -4.145 21.556 1.00 62.94 231 GLY A N 1
ATOM 1871 C CA . GLY A 1 231 ? -34.135 -4.201 22.801 1.00 62.94 231 GLY A CA 1
ATOM 1872 C C . GLY A 1 231 ? -34.048 -2.919 23.634 1.00 62.94 231 GLY A C 1
ATOM 1873 O O . GLY A 1 231 ? -34.374 -2.935 24.818 1.00 62.94 231 GLY A O 1
ATOM 1874 N N . ILE A 1 232 ? -33.537 -1.827 23.059 1.00 65.69 232 ILE A N 1
ATOM 1875 C CA . ILE A 1 232 ? -33.386 -0.541 23.740 1.00 65.69 232 ILE A CA 1
ATOM 1876 C C . ILE A 1 232 ? -34.596 0.321 23.413 1.00 65.69 232 ILE A C 1
ATOM 1878 O O . ILE A 1 232 ? -34.776 0.750 22.275 1.00 65.69 232 ILE A O 1
ATOM 1882 N N . ILE A 1 233 ? -35.402 0.604 24.432 1.00 56.47 233 ILE A N 1
ATOM 1883 C CA . ILE A 1 233 ? -36.470 1.597 24.348 1.00 56.47 233 ILE A CA 1
ATOM 1884 C C . ILE A 1 233 ? -35.807 2.980 24.248 1.00 56.47 233 ILE A C 1
ATOM 1886 O O . ILE A 1 233 ? -34.928 3.303 25.046 1.00 56.47 233 ILE A O 1
ATOM 1890 N N . GLU A 1 234 ? -36.180 3.775 23.241 1.00 59.69 234 GLU A N 1
ATOM 1891 C CA . GLU A 1 234 ? -35.680 5.140 23.043 1.00 59.69 234 GLU A CA 1
ATOM 1892 C C . GLU A 1 234 ? -35.901 5.999 24.296 1.00 59.69 234 GLU A C 1
ATOM 1894 O O . GLU A 1 234 ? -36.992 6.509 24.516 1.00 59.69 234 GLU A O 1
ATOM 1899 N N . ASP A 1 235 ? -34.857 6.182 25.105 1.00 61.00 235 ASP A N 1
ATOM 1900 C CA . ASP A 1 235 ? -34.882 7.113 26.238 1.00 61.00 235 ASP A CA 1
ATOM 1901 C C . ASP A 1 235 ? -33.481 7.695 26.501 1.00 61.00 235 ASP A C 1
ATOM 1903 O O . ASP A 1 235 ? -32.986 7.769 27.627 1.00 61.00 235 ASP A O 1
ATOM 1907 N N . ILE A 1 236 ? -32.779 8.100 25.432 1.00 67.50 236 ILE A N 1
ATOM 1908 C CA . ILE A 1 236 ? -31.604 8.961 25.612 1.00 67.50 236 ILE A CA 1
ATOM 1909 C C . ILE A 1 236 ? -32.113 10.329 26.055 1.00 67.50 236 ILE A C 1
ATOM 1911 O O . ILE A 1 236 ? -32.542 11.148 25.236 1.00 67.50 236 ILE A O 1
ATOM 1915 N N . ASN A 1 237 ? -32.019 10.615 27.349 1.00 74.12 237 ASN A N 1
ATOM 1916 C CA . ASN A 1 237 ? -32.281 11.954 27.841 1.00 74.12 237 ASN A CA 1
ATOM 1917 C C . ASN A 1 237 ? -31.037 12.822 27.609 1.00 74.12 237 ASN A C 1
ATOM 1919 O O . ASN A 1 237 ? -30.119 12.881 28.428 1.00 74.12 237 ASN A O 1
ATOM 1923 N N . PHE A 1 238 ? -31.018 13.535 26.480 1.00 72.12 238 PHE A N 1
ATOM 1924 C CA . PHE A 1 238 ? -29.932 14.458 26.121 1.00 72.12 238 PHE A CA 1
ATOM 1925 C C . PHE A 1 238 ? -29.711 15.578 27.139 1.00 72.12 238 PHE A C 1
ATOM 1927 O O . PHE A 1 238 ? -28.614 16.125 27.200 1.00 72.12 238 PHE A O 1
ATOM 1934 N N . LYS A 1 239 ? -30.738 15.953 27.913 1.00 73.69 239 LYS A N 1
ATOM 1935 C CA . LYS A 1 239 ? -30.592 16.981 28.952 1.00 73.69 239 LYS A CA 1
ATOM 1936 C C . LYS A 1 239 ? -29.869 16.430 30.177 1.00 73.69 239 LYS A C 1
ATOM 1938 O O . LYS A 1 239 ? -29.100 17.154 30.800 1.00 73.69 239 LYS A O 1
ATOM 1943 N N . GLU A 1 240 ? -30.102 15.163 30.506 1.00 77.81 240 GLU A N 1
ATOM 1944 C CA . GLU A 1 240 ? -29.540 14.512 31.696 1.00 77.81 240 GLU A CA 1
ATOM 1945 C C . GLU A 1 240 ? -28.277 13.694 31.402 1.00 77.81 240 GLU A C 1
ATOM 1947 O O . GLU A 1 240 ? -27.589 13.263 32.330 1.00 77.81 240 GLU A O 1
ATOM 1952 N N . ASN A 1 241 ? -27.926 13.542 30.120 1.00 85.19 241 ASN A N 1
ATOM 1953 C CA . ASN A 1 241 ? -26.867 12.665 29.634 1.00 85.19 241 ASN A CA 1
ATOM 1954 C C . ASN A 1 241 ? -27.048 11.230 30.146 1.00 85.19 241 ASN A C 1
ATOM 1956 O O . ASN A 1 241 ? -26.096 10.622 30.639 1.00 85.19 241 ASN A O 1
ATOM 1960 N N . THR A 1 242 ? -28.261 10.692 30.038 1.00 85.50 242 THR A N 1
ATOM 1961 C CA . THR A 1 242 ? -28.580 9.327 30.467 1.00 85.50 242 THR A CA 1
ATOM 1962 C C . THR A 1 242 ? -29.096 8.470 29.319 1.00 85.50 242 THR A C 1
ATOM 1964 O O . THR A 1 242 ? -29.559 8.976 28.297 1.00 85.50 242 THR A O 1
ATOM 1967 N N . ILE A 1 243 ? -28.968 7.159 29.490 1.00 84.56 243 ILE A N 1
ATOM 1968 C CA . ILE A 1 243 ? -29.552 6.122 28.653 1.00 84.56 243 ILE A CA 1
ATOM 1969 C C . ILE A 1 243 ? -30.241 5.103 29.557 1.00 84.56 243 ILE A C 1
ATOM 1971 O O . ILE A 1 243 ? -29.647 4.613 30.520 1.00 84.56 243 ILE A O 1
ATOM 1975 N N . SER A 1 244 ? -31.494 4.801 29.245 1.00 81.44 244 SER A N 1
ATOM 1976 C CA . SER A 1 244 ? -32.289 3.805 29.957 1.00 81.44 244 SER A CA 1
ATOM 1977 C C . SER A 1 244 ? -32.354 2.517 29.153 1.00 81.44 244 SER A C 1
ATOM 1979 O O . SER A 1 244 ? -32.482 2.532 27.931 1.00 81.44 244 SER A O 1
ATOM 1981 N N . PHE A 1 245 ? -32.287 1.390 29.849 1.00 75.81 245 PHE A N 1
ATOM 1982 C CA . PHE A 1 245 ? -32.411 0.070 29.247 1.00 75.81 245 PHE A CA 1
ATOM 1983 C C . PHE A 1 245 ? -33.558 -0.685 29.919 1.00 75.81 245 PHE A C 1
ATOM 1985 O O . PHE A 1 245 ? -33.635 -0.741 31.153 1.00 75.81 245 PHE A O 1
ATOM 1992 N N . GLU A 1 246 ? -34.437 -1.289 29.121 1.00 70.69 246 GLU A N 1
ATOM 1993 C CA . GLU A 1 246 ? -35.607 -2.008 29.628 1.00 70.69 246 GLU A CA 1
ATOM 1994 C C . GLU A 1 246 ? -35.186 -3.161 30.551 1.00 70.69 246 GLU A C 1
ATOM 1996 O O . GLU A 1 246 ? -34.479 -4.071 30.138 1.00 70.69 246 GLU A O 1
ATOM 2001 N N . GLY A 1 247 ? -35.582 -3.117 31.826 1.00 72.00 247 GLY A N 1
ATOM 2002 C CA . GLY A 1 247 ? -35.193 -4.133 32.814 1.00 72.00 247 GLY A CA 1
ATOM 2003 C C . GLY A 1 247 ? -33.731 -4.064 33.284 1.00 72.00 247 GLY A C 1
ATOM 2004 O O . GLY A 1 247 ? -33.298 -4.919 34.063 1.00 72.00 247 GLY A O 1
ATOM 2005 N N . PHE A 1 248 ? -32.960 -3.054 32.862 1.00 71.19 248 PHE A N 1
ATOM 2006 C CA . PHE A 1 248 ? -31.542 -2.931 33.220 1.00 71.19 248 PHE A CA 1
ATOM 2007 C C . PHE A 1 248 ? -31.155 -1.620 33.919 1.00 71.19 248 PHE A C 1
ATOM 2009 O O . PHE A 1 248 ? -30.037 -1.556 34.425 1.00 71.19 248 PHE A O 1
ATOM 2016 N N . GLY A 1 249 ? -32.072 -0.656 34.045 1.00 80.69 249 GLY A N 1
ATOM 2017 C CA . GLY A 1 249 ? -31.884 0.584 34.813 1.00 80.69 249 GLY A CA 1
ATOM 2018 C C . GLY A 1 249 ? -31.373 1.758 33.975 1.00 80.69 249 GLY A C 1
ATOM 2019 O O . GLY A 1 249 ? -31.235 1.646 32.752 1.00 80.69 249 GLY A O 1
ATOM 2020 N N . VAL A 1 250 ? -31.116 2.891 34.637 1.00 86.62 250 VAL A N 1
ATOM 2021 C CA . VAL A 1 250 ? -30.627 4.120 33.999 1.00 86.62 250 VAL A CA 1
ATOM 2022 C C . VAL A 1 250 ? -29.112 4.242 34.160 1.00 86.62 250 VAL A C 1
ATOM 2024 O O . VAL A 1 250 ? -28.553 4.050 35.238 1.00 86.62 250 VAL A O 1
ATOM 2027 N N . TYR A 1 251 ? -28.427 4.599 33.077 1.00 88.94 251 TYR A N 1
ATOM 2028 C CA . TYR A 1 251 ? -26.986 4.824 33.064 1.00 88.94 251 TYR A CA 1
ATOM 2029 C C . TYR A 1 251 ? -26.685 6.241 32.616 1.00 88.94 251 TYR A C 1
ATOM 2031 O O . TYR A 1 251 ? -27.257 6.737 31.652 1.00 88.94 251 TYR A O 1
ATOM 2039 N N . LYS A 1 252 ? -25.742 6.891 33.287 1.00 91.19 252 LYS A N 1
ATOM 2040 C CA . LYS A 1 252 ? -25.262 8.223 32.942 1.00 91.19 252 LYS A CA 1
ATOM 2041 C C . LYS A 1 252 ? -23.991 8.130 32.108 1.00 91.19 252 LYS A C 1
ATOM 2043 O O . LYS A 1 252 ? -23.020 7.488 32.510 1.00 91.19 252 LYS A O 1
ATOM 2048 N N . PHE A 1 253 ? -23.967 8.803 30.965 1.00 90.19 253 PHE A N 1
ATOM 2049 C CA . PHE A 1 253 ? -22.752 8.987 30.180 1.00 90.19 253 PHE A CA 1
ATOM 2050 C C . PHE A 1 253 ? -21.752 9.857 30.952 1.00 90.19 253 PHE A C 1
ATOM 2052 O O . PHE A 1 253 ? -22.136 10.839 31.592 1.00 90.19 253 PHE A O 1
ATOM 2059 N N . THR A 1 254 ? -20.457 9.534 30.880 1.00 87.81 254 THR A N 1
ATOM 2060 C CA . THR A 1 254 ? -19.435 10.341 31.575 1.00 87.81 254 THR A CA 1
ATOM 2061 C C . THR A 1 254 ? -19.247 11.718 30.943 1.00 87.81 254 THR A C 1
ATOM 2063 O O . THR A 1 254 ? -18.918 12.670 31.649 1.00 87.81 254 THR A O 1
ATOM 2066 N N . ASN A 1 255 ? -19.503 11.852 29.636 1.00 84.44 255 ASN A N 1
ATOM 2067 C CA . ASN A 1 255 ? -19.421 13.116 28.913 1.00 84.44 255 ASN A CA 1
ATOM 2068 C C . ASN A 1 255 ? -20.414 13.186 27.733 1.00 84.44 255 ASN A C 1
ATOM 2070 O O . ASN A 1 255 ? -21.032 12.195 27.344 1.00 84.44 255 ASN A O 1
ATOM 2074 N N . GLN A 1 256 ? -20.563 14.384 27.155 1.00 81.38 256 GLN A N 1
ATOM 2075 C CA . GLN A 1 256 ? -21.449 14.622 26.006 1.00 81.38 256 GLN A CA 1
ATOM 2076 C C . GLN A 1 256 ? -20.973 13.928 24.720 1.00 81.38 256 GLN A C 1
ATOM 2078 O O . GLN A 1 256 ? -21.792 13.614 23.859 1.00 81.38 256 GLN A O 1
ATOM 2083 N N . A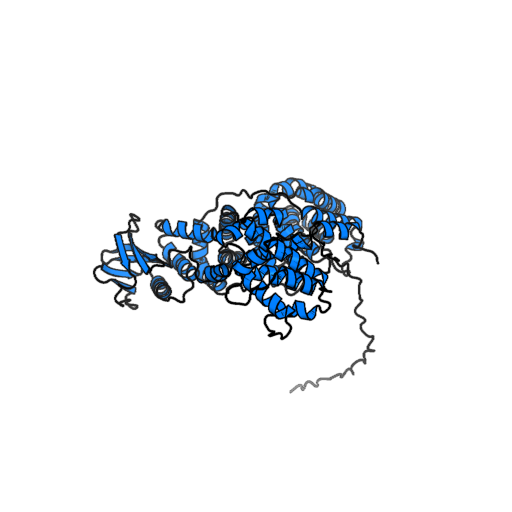SN A 1 257 ? -19.673 13.652 24.579 1.00 83.75 257 ASN A N 1
ATOM 2084 C CA . ASN A 1 257 ? -19.140 12.981 23.392 1.00 83.75 257 ASN A CA 1
ATOM 2085 C C . ASN A 1 257 ? -19.596 11.517 23.321 1.00 83.75 257 ASN A C 1
ATOM 2087 O O . ASN A 1 257 ? -19.891 11.039 22.228 1.00 83.75 257 ASN A O 1
ATOM 2091 N N . SER A 1 258 ? -19.742 10.831 24.462 1.00 85.06 258 SER A N 1
ATOM 2092 C CA . SER A 1 258 ? -20.288 9.465 24.532 1.00 85.06 258 SER A CA 1
ATOM 2093 C C . SER A 1 258 ? -21.679 9.355 23.908 1.00 85.06 258 SER A C 1
ATOM 2095 O O . SER A 1 258 ? -22.006 8.346 23.290 1.00 85.06 258 SER A O 1
ATOM 2097 N N . ILE A 1 259 ? -22.483 10.413 24.012 1.00 83.56 259 ILE A N 1
ATOM 2098 C CA . ILE A 1 259 ? -23.825 10.466 23.428 1.00 83.56 259 ILE A CA 1
ATOM 2099 C C . ILE A 1 259 ? -23.761 10.562 21.902 1.00 83.56 259 ILE A C 1
ATOM 2101 O O . ILE A 1 259 ? -24.536 9.910 21.201 1.00 83.56 259 ILE A O 1
ATOM 2105 N N . CYS A 1 260 ? -22.841 11.370 21.371 1.00 83.06 260 CYS A N 1
ATOM 2106 C CA . CYS A 1 260 ? -22.613 11.454 19.930 1.00 83.06 260 CYS A CA 1
ATOM 2107 C C . CYS A 1 260 ? -22.122 10.110 19.376 1.00 83.06 260 CYS A C 1
ATOM 2109 O O . CYS A 1 260 ? -22.659 9.634 18.382 1.00 83.06 260 CYS A O 1
ATOM 2111 N N . ILE A 1 261 ? -21.186 9.456 20.072 1.00 85.81 261 ILE A N 1
ATOM 2112 C CA . ILE A 1 261 ? -20.684 8.120 19.714 1.00 85.81 261 ILE A CA 1
ATOM 2113 C C . ILE A 1 261 ? -21.821 7.093 19.692 1.00 85.81 261 ILE A C 1
ATOM 2115 O O . ILE A 1 261 ? -21.906 6.291 18.765 1.00 85.81 261 ILE A O 1
ATOM 2119 N N . TRP A 1 262 ? -22.713 7.127 20.686 1.00 85.62 262 TRP A N 1
ATOM 2120 C CA . TRP A 1 262 ? -23.884 6.254 20.720 1.00 85.62 262 TRP A CA 1
ATOM 2121 C C . TRP A 1 262 ? -24.780 6.441 19.491 1.00 85.62 262 TRP A C 1
ATOM 2123 O O . TRP A 1 262 ? -25.152 5.466 18.839 1.00 85.62 262 TRP A O 1
ATOM 2133 N N . LYS A 1 263 ? -25.093 7.694 19.139 1.00 83.25 263 LYS A N 1
ATOM 2134 C CA . LYS A 1 263 ? -25.876 8.012 17.934 1.00 83.25 263 LYS A CA 1
ATOM 2135 C C . LYS A 1 263 ? -25.207 7.501 16.664 1.00 83.25 263 LYS A C 1
ATOM 2137 O O . LYS A 1 263 ? -25.869 6.906 15.817 1.00 83.25 263 LYS A O 1
ATOM 2142 N N . ASP A 1 264 ? -23.901 7.715 16.542 1.00 82.44 264 ASP A N 1
ATOM 2143 C CA . ASP A 1 264 ? -23.134 7.255 15.386 1.00 82.44 264 ASP A CA 1
ATOM 2144 C C . ASP A 1 264 ? -23.135 5.725 15.296 1.00 82.44 264 ASP A C 1
ATOM 2146 O O . ASP A 1 264 ? -23.247 5.174 14.199 1.00 82.44 264 ASP A O 1
ATOM 2150 N N . ALA A 1 265 ? -23.090 5.030 16.437 1.00 82.00 265 ALA A N 1
ATOM 2151 C CA . ALA A 1 265 ? -23.204 3.580 16.494 1.00 82.00 265 ALA A CA 1
ATOM 2152 C C . ALA A 1 265 ? -24.592 3.084 16.069 1.00 82.00 265 ALA A C 1
ATOM 2154 O O . ALA A 1 265 ? -24.673 2.039 15.433 1.00 82.00 265 ALA A O 1
ATOM 2155 N N . GLN A 1 266 ? -25.675 3.808 16.365 1.00 81.38 266 GLN A N 1
ATOM 2156 C CA . GLN A 1 266 ? -27.028 3.459 15.903 1.00 81.38 266 GLN A CA 1
ATOM 2157 C C . GLN A 1 266 ? -27.216 3.668 14.392 1.00 81.38 266 GLN A C 1
ATOM 2159 O O . GLN A 1 266 ? -28.009 2.966 13.772 1.00 81.38 266 GLN A O 1
ATOM 2164 N N . ASN A 1 267 ? -26.474 4.589 13.776 1.00 82.00 267 ASN A N 1
ATOM 2165 C CA . ASN A 1 267 ? -26.581 4.868 12.348 1.00 82.00 267 ASN A CA 1
ATOM 2166 C C . ASN A 1 267 ? -25.884 3.788 11.498 1.00 82.00 267 ASN A C 1
ATOM 2168 O O . ASN A 1 267 ? -24.657 3.731 11.450 1.00 82.00 267 ASN A O 1
ATOM 2172 N N . ASP A 1 268 ? -26.657 2.987 10.757 1.00 74.44 268 ASP A N 1
ATOM 2173 C CA . ASP A 1 268 ? -26.146 1.956 9.831 1.00 74.44 268 ASP A CA 1
ATOM 2174 C C . ASP A 1 268 ? -25.201 2.496 8.742 1.00 74.44 268 ASP A C 1
ATOM 2176 O O . ASP A 1 268 ? -24.410 1.746 8.172 1.00 74.44 268 ASP A O 1
ATOM 2180 N N . ASN A 1 269 ? -25.259 3.799 8.450 1.00 74.44 269 ASN A N 1
ATOM 2181 C CA . ASN A 1 269 ? -24.440 4.428 7.416 1.00 74.44 269 ASN A CA 1
ATOM 2182 C C . ASN A 1 269 ? -23.102 4.988 7.933 1.00 74.44 269 ASN A C 1
ATOM 2184 O O . ASN A 1 269 ? -22.346 5.564 7.143 1.00 74.44 269 ASN A O 1
ATOM 2188 N N . SER A 1 270 ? -22.797 4.874 9.232 1.00 76.25 270 SER A N 1
ATOM 2189 C CA . SER A 1 270 ? -21.534 5.379 9.783 1.00 76.25 270 SER A CA 1
ATOM 2190 C C . SER A 1 270 ? -20.341 4.499 9.373 1.00 76.25 270 SER A C 1
ATOM 2192 O O . SER A 1 270 ? -20.444 3.279 9.230 1.00 76.25 270 SER A O 1
ATOM 2194 N N . ASP A 1 271 ? -19.174 5.113 9.133 1.00 82.69 271 ASP A N 1
ATOM 2195 C CA . ASP A 1 271 ? -17.947 4.343 8.897 1.00 82.69 271 ASP A CA 1
ATOM 2196 C C . ASP A 1 271 ? -17.495 3.731 10.225 1.00 82.69 271 ASP A C 1
ATOM 2198 O O . ASP A 1 271 ? -17.084 4.451 11.133 1.00 82.69 271 ASP A O 1
ATOM 2202 N N . VAL A 1 272 ? -17.549 2.401 10.316 1.00 86.31 272 VAL A N 1
ATOM 2203 C CA . VAL A 1 272 ? -17.256 1.644 11.542 1.00 86.31 272 VAL A CA 1
ATOM 2204 C C . VAL A 1 272 ? -15.901 2.005 12.151 1.00 86.31 272 VAL A C 1
ATOM 2206 O O . VAL A 1 272 ? -15.788 2.088 13.371 1.00 86.31 272 VAL A O 1
ATOM 2209 N N . LEU A 1 273 ? -14.871 2.250 11.331 1.00 88.81 273 LEU A N 1
ATOM 2210 C CA . LEU A 1 273 ? -13.572 2.645 11.871 1.00 88.81 273 LEU A CA 1
ATOM 2211 C C . LEU A 1 273 ? -13.632 4.047 12.471 1.00 88.81 273 LEU A C 1
ATOM 2213 O O . LEU A 1 273 ? -13.060 4.276 13.529 1.00 88.81 273 LEU A O 1
ATOM 2217 N N . VAL A 1 274 ? -14.302 4.984 11.801 1.00 89.31 274 VAL A N 1
ATOM 2218 C CA . VAL A 1 274 ? -14.447 6.352 12.312 1.00 89.31 274 VAL A CA 1
ATOM 2219 C C . VAL A 1 274 ? -15.201 6.328 13.639 1.00 89.31 274 VAL A C 1
ATOM 2221 O O . VAL A 1 274 ? -14.717 6.912 14.602 1.00 89.31 274 VAL A O 1
ATOM 2224 N N . THR A 1 275 ? -16.309 5.587 13.722 1.00 89.75 275 THR A N 1
ATOM 2225 C CA . THR A 1 275 ? -17.090 5.420 14.958 1.00 89.75 275 THR A CA 1
ATOM 2226 C C . THR A 1 275 ? -16.243 4.818 16.083 1.00 89.75 275 THR A C 1
ATOM 2228 O O . THR A 1 275 ? -16.215 5.353 17.194 1.00 89.75 275 THR A O 1
ATOM 2231 N N . LEU A 1 276 ? -15.478 3.759 15.792 1.00 91.75 276 LEU A N 1
ATOM 2232 C CA . LEU A 1 276 ? -14.577 3.135 16.761 1.00 91.75 276 LEU A CA 1
ATOM 2233 C C . LEU A 1 276 ? -13.484 4.105 17.232 1.00 91.75 276 LEU A C 1
ATOM 2235 O O . LEU A 1 276 ? -13.239 4.219 18.429 1.00 91.75 276 LEU A O 1
ATOM 2239 N N . LEU A 1 277 ? -12.831 4.828 16.320 1.00 91.81 277 LEU A N 1
ATOM 2240 C CA . LEU A 1 277 ? -11.780 5.779 16.685 1.00 91.81 277 LEU A CA 1
ATOM 2241 C C . LEU A 1 277 ? -12.341 6.958 17.479 1.00 91.81 277 LEU A C 1
ATOM 2243 O O . LEU A 1 277 ? -11.688 7.412 18.414 1.00 91.81 277 LEU A O 1
ATOM 2247 N N . SER A 1 278 ? -13.550 7.432 17.173 1.00 91.06 278 SER A N 1
ATOM 2248 C CA . SER A 1 278 ? -14.220 8.498 17.929 1.00 91.06 278 SER A CA 1
ATOM 2249 C C . SER A 1 278 ? -14.479 8.138 19.393 1.00 91.06 278 SER A C 1
ATOM 2251 O O . SER A 1 278 ? -14.631 9.041 20.211 1.00 91.06 278 SER A O 1
ATOM 2253 N N . CYS A 1 279 ? -14.445 6.852 19.752 1.00 93.31 279 CYS A N 1
ATOM 2254 C CA . CYS A 1 279 ? -14.518 6.395 21.138 1.00 93.31 279 CYS A CA 1
ATOM 2255 C C . CYS A 1 279 ? -13.269 6.736 21.962 1.00 93.31 279 CYS A C 1
ATOM 2257 O O . CYS A 1 279 ? -13.364 6.983 23.165 1.00 93.31 279 CYS A O 1
ATOM 2259 N N . ILE A 1 280 ? -12.095 6.762 21.324 1.00 94.00 280 ILE A N 1
ATOM 2260 C CA . ILE A 1 280 ? -10.796 6.799 22.006 1.00 94.00 280 ILE A CA 1
ATOM 2261 C C . ILE A 1 280 ? -10.661 7.987 22.978 1.00 94.00 280 ILE A C 1
ATOM 2263 O O . ILE A 1 280 ? -10.287 7.746 24.125 1.00 94.00 280 ILE A O 1
ATOM 2267 N N . PRO A 1 281 ? -10.996 9.245 22.614 1.00 92.56 281 PRO A N 1
ATOM 2268 C CA . PRO A 1 281 ? -10.877 10.378 23.536 1.00 92.56 281 PRO A CA 1
ATOM 2269 C C . PRO A 1 281 ? -11.635 10.188 24.851 1.00 92.56 281 PRO A C 1
ATOM 2271 O O . PRO A 1 281 ? -11.135 10.550 25.911 1.00 92.56 281 PRO A O 1
ATOM 2274 N N . VAL A 1 282 ? -12.823 9.588 24.783 1.00 92.19 282 VAL A N 1
ATOM 2275 C CA . VAL A 1 282 ? -13.676 9.326 25.946 1.00 92.19 282 VAL A CA 1
ATOM 2276 C C . VAL A 1 282 ? -13.108 8.178 26.785 1.00 92.19 282 VAL A C 1
ATOM 2278 O O . VAL A 1 282 ? -13.120 8.229 28.011 1.00 92.19 282 VAL A O 1
ATOM 2281 N N . MET A 1 283 ? -12.565 7.147 26.136 1.00 92.81 283 MET A N 1
ATOM 2282 C CA . MET A 1 283 ? -11.940 6.018 26.827 1.00 92.81 283 MET A CA 1
ATOM 2283 C C . MET A 1 283 ? -10.687 6.423 27.608 1.00 92.81 283 MET A C 1
ATOM 2285 O O . MET A 1 283 ? -10.413 5.849 28.661 1.00 92.81 283 MET A O 1
ATOM 2289 N N . MET A 1 284 ? -9.939 7.416 27.119 1.00 92.44 284 MET A N 1
ATOM 2290 C CA . MET A 1 284 ? -8.691 7.855 27.747 1.00 92.44 284 MET A CA 1
ATOM 2291 C C . MET A 1 284 ? -8.874 8.491 29.130 1.00 92.44 284 MET A C 1
ATOM 2293 O O . MET A 1 284 ? -7.911 8.524 29.895 1.00 92.44 284 MET A O 1
ATOM 2297 N N . GLU A 1 285 ? -10.093 8.904 29.504 1.00 90.00 285 GLU A N 1
ATOM 2298 C CA . GLU A 1 285 ? -10.436 9.261 30.894 1.00 90.00 285 GLU A CA 1
ATOM 2299 C C . GLU A 1 285 ? -10.167 8.097 31.872 1.00 90.00 285 GLU A C 1
ATOM 2301 O O . GLU A 1 285 ? -9.903 8.316 33.054 1.00 90.00 285 GLU A O 1
ATOM 2306 N N . PHE A 1 286 ? -10.196 6.858 31.370 1.00 92.25 286 PHE A N 1
ATOM 2307 C CA . PHE A 1 286 ? -10.029 5.613 32.119 1.00 92.25 286 PHE A CA 1
ATOM 2308 C C . PHE A 1 286 ? -8.942 4.721 31.506 1.00 92.25 286 PHE A C 1
ATOM 2310 O O . PHE A 1 286 ? -9.099 3.500 31.466 1.00 92.25 286 PHE A O 1
ATOM 2317 N N . LYS A 1 287 ? -7.844 5.319 31.021 1.00 90.69 287 LYS A N 1
ATOM 2318 C CA . LYS A 1 287 ? -6.776 4.628 30.269 1.00 90.69 287 LYS A CA 1
ATOM 2319 C C . LYS A 1 287 ? -6.294 3.306 30.897 1.00 90.69 287 LYS A C 1
ATOM 2321 O O . LYS A 1 287 ? -6.109 2.330 30.179 1.00 90.69 287 LYS A O 1
ATOM 2326 N N . ASP A 1 288 ? -6.189 3.247 32.228 1.00 91.31 288 ASP A N 1
ATOM 2327 C CA . ASP A 1 288 ? -5.670 2.083 32.966 1.00 91.31 288 ASP A CA 1
ATOM 2328 C C . ASP A 1 288 ? -6.697 0.938 33.084 1.00 91.31 288 ASP A C 1
ATOM 2330 O O . ASP A 1 288 ? -6.383 -0.143 33.575 1.00 91.31 288 ASP A O 1
ATOM 2334 N N . LYS A 1 289 ? -7.945 1.175 32.657 1.00 93.31 289 LYS A N 1
ATOM 2335 C CA . LYS A 1 289 ? -9.073 0.232 32.728 1.00 93.31 289 LYS A CA 1
ATOM 2336 C C . LYS A 1 289 ? -9.685 -0.068 31.360 1.00 93.31 289 LYS A C 1
ATOM 2338 O O . LYS A 1 289 ? -10.782 -0.623 31.296 1.00 93.31 289 LYS A O 1
ATOM 2343 N N . ILE A 1 290 ? -9.022 0.320 30.267 1.00 91.56 290 ILE A N 1
ATOM 2344 C CA . ILE A 1 290 ? -9.497 0.026 28.911 1.00 91.56 290 ILE A CA 1
ATOM 2345 C C . ILE A 1 290 ? -9.542 -1.504 28.713 1.00 91.56 290 ILE A C 1
ATOM 2347 O O . ILE A 1 290 ? -8.524 -2.167 28.921 1.00 91.56 290 ILE A O 1
ATOM 2351 N N . PRO A 1 291 ? -10.681 -2.087 28.294 1.00 91.19 291 PRO A N 1
ATOM 2352 C CA . PRO A 1 291 ? -10.809 -3.530 28.116 1.00 91.19 291 PRO A CA 1
ATOM 2353 C C . PRO A 1 291 ? -9.840 -4.077 27.065 1.00 91.19 291 PRO A C 1
ATOM 2355 O O . PRO A 1 291 ? -9.691 -3.500 25.986 1.00 91.19 291 PRO A O 1
ATOM 2358 N N . SER A 1 292 ? -9.251 -5.248 27.327 1.00 89.88 292 SER A N 1
ATOM 2359 C CA . SER A 1 292 ? -8.303 -5.906 26.409 1.00 89.88 292 SER A CA 1
ATOM 2360 C C . SER A 1 292 ? -8.866 -6.115 25.001 1.00 89.88 292 SER A C 1
ATOM 2362 O O . SER A 1 292 ? -8.138 -5.962 24.026 1.00 89.88 292 SER A O 1
ATOM 2364 N N . ILE A 1 293 ? -10.178 -6.357 24.884 1.00 90.94 293 ILE A N 1
ATOM 2365 C CA . ILE A 1 293 ? -10.863 -6.541 23.599 1.00 90.94 293 ILE A CA 1
ATOM 2366 C C . ILE A 1 293 ? -10.708 -5.329 22.662 1.00 90.94 293 ILE A C 1
ATOM 2368 O O . ILE A 1 293 ? -10.685 -5.496 21.446 1.00 90.94 293 ILE A O 1
ATOM 2372 N N . PHE A 1 294 ? -10.555 -4.112 23.199 1.00 92.06 294 PHE A N 1
ATOM 2373 C CA . PHE A 1 294 ? -10.254 -2.932 22.387 1.00 92.06 294 PHE A CA 1
ATOM 2374 C C . PHE A 1 294 ? -8.833 -2.993 21.819 1.00 92.06 294 PHE A C 1
ATOM 2376 O O . PHE A 1 294 ? -8.634 -2.762 20.628 1.00 92.06 294 PHE A O 1
ATOM 2383 N N . TYR A 1 295 ? -7.845 -3.347 22.641 1.00 90.12 295 TYR A N 1
ATOM 2384 C CA . TYR A 1 295 ? -6.465 -3.494 22.183 1.00 90.12 295 TYR A CA 1
ATOM 2385 C C . TYR A 1 295 ? -6.325 -4.629 21.165 1.00 90.12 295 TYR A C 1
ATOM 2387 O O . TYR A 1 295 ? -5.641 -4.459 20.157 1.00 90.12 295 TYR A O 1
ATOM 2395 N N . ASP A 1 296 ? -7.024 -5.745 21.368 1.00 89.88 296 ASP A N 1
ATOM 2396 C CA . ASP A 1 296 ? -7.085 -6.842 20.399 1.00 89.88 296 ASP A CA 1
ATOM 2397 C C . ASP A 1 296 ? -7.726 -6.380 19.084 1.00 89.88 296 ASP A C 1
ATOM 2399 O O . ASP A 1 296 ? -7.224 -6.678 17.999 1.00 89.88 296 ASP A O 1
ATOM 2403 N N . GLN A 1 297 ? -8.785 -5.567 19.161 1.00 89.62 297 GLN A N 1
ATOM 2404 C CA . GLN A 1 297 ? -9.416 -4.967 17.990 1.00 89.62 297 GLN A CA 1
ATOM 2405 C C . GLN A 1 297 ? -8.471 -4.020 17.238 1.00 89.62 297 GLN A C 1
ATOM 2407 O O . GLN A 1 297 ? -8.457 -4.050 16.007 1.00 89.62 297 GLN A O 1
ATOM 2412 N N . MET A 1 298 ? -7.675 -3.217 17.950 1.00 88.75 298 MET A N 1
ATOM 2413 C CA . MET A 1 298 ? -6.669 -2.324 17.363 1.00 88.75 298 MET A CA 1
ATOM 2414 C C . MET A 1 298 ? -5.511 -3.099 16.725 1.00 88.75 298 MET A C 1
ATOM 2416 O O . MET A 1 298 ? -5.075 -2.747 15.631 1.00 88.75 298 MET A O 1
ATOM 2420 N N . LYS A 1 299 ? -5.043 -4.191 17.341 1.00 85.62 299 LYS A N 1
ATOM 2421 C CA . LYS A 1 299 ? -4.046 -5.084 16.725 1.00 85.62 299 LYS A CA 1
ATOM 2422 C C . LYS A 1 299 ? -4.595 -5.700 15.443 1.00 85.62 299 LYS A C 1
ATOM 2424 O O . LYS A 1 299 ? -3.975 -5.571 14.392 1.00 85.62 299 LYS A O 1
ATOM 2429 N N . ASN A 1 300 ? -5.801 -6.267 15.504 1.00 84.06 300 ASN A N 1
ATOM 2430 C CA . ASN A 1 300 ? -6.477 -6.835 14.339 1.00 84.06 300 ASN A CA 1
ATOM 2431 C C . ASN A 1 300 ? -6.685 -5.792 13.235 1.00 84.06 300 ASN A C 1
ATOM 2433 O O . ASN A 1 300 ? -6.481 -6.101 12.065 1.00 84.06 300 ASN A O 1
ATOM 2437 N N . LEU A 1 301 ? -7.050 -4.557 13.589 1.00 85.62 301 LEU A N 1
ATOM 2438 C CA . LEU A 1 301 ? -7.180 -3.450 12.646 1.00 85.62 301 LEU A CA 1
ATOM 2439 C C . LEU A 1 301 ? -5.873 -3.214 11.877 1.00 85.62 301 LEU A C 1
ATOM 2441 O O . LEU A 1 301 ? -5.889 -3.114 10.653 1.00 85.62 301 LEU A O 1
ATOM 2445 N N . ILE A 1 302 ? -4.747 -3.138 12.585 1.00 80.25 302 ILE A N 1
ATOM 2446 C CA . ILE A 1 302 ? -3.447 -2.859 11.967 1.00 80.25 302 ILE A CA 1
ATOM 2447 C C . ILE A 1 302 ? -2.956 -4.060 11.142 1.00 80.25 302 ILE A C 1
ATOM 2449 O O . ILE A 1 302 ? -2.340 -3.878 10.092 1.00 80.25 302 ILE A O 1
ATOM 2453 N N . SER A 1 303 ? -3.265 -5.287 11.570 1.00 73.19 303 SER A N 1
ATOM 2454 C CA . SER A 1 303 ? -2.882 -6.509 10.857 1.00 73.19 303 SER A CA 1
ATOM 2455 C C . SER A 1 303 ? -3.719 -6.813 9.609 1.00 73.19 303 SER A C 1
ATOM 2457 O O . SER A 1 303 ? -3.237 -7.538 8.747 1.00 73.19 303 SER A O 1
ATOM 2459 N N . ASN A 1 304 ? -4.934 -6.267 9.480 1.00 74.69 304 ASN A N 1
ATOM 2460 C CA . ASN A 1 304 ? -5.839 -6.501 8.343 1.00 74.69 304 ASN A CA 1
ATOM 2461 C C . ASN A 1 304 ? -5.831 -5.341 7.327 1.00 74.69 304 ASN A C 1
ATOM 2463 O O . ASN A 1 304 ? -6.886 -4.899 6.872 1.00 74.69 304 ASN A O 1
ATOM 2467 N N . ASP A 1 305 ? -4.644 -4.845 6.964 1.00 66.25 305 ASP A N 1
ATOM 2468 C CA . ASP A 1 305 ? -4.447 -3.989 5.780 1.00 66.25 305 ASP A CA 1
ATOM 2469 C C . ASP A 1 305 ? -5.207 -2.659 5.764 1.00 66.25 305 ASP A C 1
ATOM 2471 O O . ASP A 1 305 ? -5.550 -2.123 4.704 1.00 66.25 305 ASP A O 1
ATOM 2475 N N . VAL A 1 306 ? -5.447 -2.065 6.930 1.00 72.25 306 VAL A N 1
ATOM 2476 C CA . VAL A 1 306 ? -6.106 -0.756 7.015 1.00 72.25 306 VAL A CA 1
ATOM 2477 C C . VAL A 1 306 ? -5.092 0.361 6.765 1.00 72.25 306 VAL A C 1
ATOM 2479 O O . VAL A 1 306 ? -4.779 1.199 7.612 1.00 72.25 306 VAL A O 1
ATOM 2482 N N . TYR A 1 307 ? -4.528 0.367 5.557 1.00 81.50 307 TYR A N 1
ATOM 2483 C CA . TYR A 1 307 ? -3.539 1.353 5.130 1.00 81.50 307 TYR A CA 1
ATOM 2484 C C . TYR A 1 307 ? -4.129 2.772 5.043 1.00 81.50 307 TYR A C 1
ATOM 2486 O O . TYR A 1 307 ? -3.386 3.753 5.088 1.00 81.50 307 TYR A O 1
ATOM 2494 N N . ASP A 1 308 ? -5.456 2.918 4.941 1.00 81.06 308 ASP A N 1
ATOM 2495 C CA . ASP A 1 308 ? -6.156 4.199 5.085 1.00 81.06 308 ASP A CA 1
ATOM 2496 C C . ASP A 1 308 ? -5.988 4.780 6.495 1.00 81.06 308 ASP A C 1
ATOM 2498 O O . ASP A 1 308 ? -5.738 5.983 6.600 1.00 81.06 308 ASP A O 1
ATOM 2502 N N . PHE A 1 309 ? -6.020 3.948 7.545 1.00 86.81 309 PHE A N 1
ATOM 2503 C CA . PHE A 1 309 ? -5.722 4.363 8.922 1.00 86.81 309 PHE A CA 1
ATOM 2504 C C . PHE A 1 309 ? -4.275 4.821 9.063 1.00 86.81 309 PHE A C 1
ATOM 2506 O O . PHE A 1 309 ? -4.028 5.937 9.518 1.00 86.81 309 PHE A O 1
ATOM 2513 N N . VAL A 1 310 ? -3.321 4.021 8.579 1.00 87.06 310 VAL A N 1
ATOM 2514 C CA . VAL A 1 310 ? -1.893 4.370 8.629 1.00 87.06 310 VAL A CA 1
ATOM 2515 C C . VAL A 1 310 ? -1.613 5.670 7.872 1.00 87.06 310 VAL A C 1
ATOM 2517 O O . VAL A 1 310 ? -0.899 6.539 8.367 1.00 87.06 310 VAL A O 1
ATOM 2520 N N . ARG A 1 311 ? -2.221 5.864 6.695 1.00 86.25 311 ARG A N 1
ATOM 2521 C CA . ARG A 1 311 ? -2.099 7.110 5.924 1.00 86.25 311 ARG A CA 1
ATOM 2522 C C . ARG A 1 311 ? -2.709 8.302 6.659 1.00 86.25 311 ARG A C 1
ATOM 2524 O O . ARG A 1 311 ? -2.086 9.365 6.698 1.00 86.25 311 ARG A O 1
ATOM 2531 N N . ALA A 1 312 ? -3.922 8.157 7.194 1.00 87.00 312 ALA A N 1
ATOM 2532 C CA . ALA A 1 312 ? -4.602 9.231 7.911 1.00 87.00 312 ALA A CA 1
ATOM 2533 C C . ALA A 1 312 ? -3.788 9.661 9.138 1.00 87.00 312 ALA A C 1
ATOM 2535 O O . ALA A 1 312 ? -3.496 10.846 9.294 1.00 87.00 312 ALA A O 1
ATOM 2536 N N . PHE A 1 313 ? -3.322 8.690 9.925 1.00 87.75 313 PHE A N 1
ATOM 2537 C CA . PHE A 1 313 ? -2.462 8.924 11.079 1.00 87.75 313 PHE A CA 1
ATOM 2538 C C . PHE A 1 313 ? -1.131 9.573 10.675 1.00 87.75 313 PHE A C 1
ATOM 2540 O O . PHE A 1 313 ? -0.740 10.601 11.226 1.00 87.75 313 PHE A O 1
ATOM 2547 N N . GLY A 1 314 ? -0.457 9.034 9.656 1.00 84.75 314 GLY A N 1
ATOM 2548 C CA . GLY A 1 314 ? 0.813 9.568 9.161 1.00 84.75 314 GLY A CA 1
ATOM 2549 C C . GLY A 1 314 ? 0.708 11.004 8.648 1.00 84.75 314 GLY A C 1
ATOM 2550 O O . GLY A 1 314 ? 1.628 11.793 8.838 1.00 84.75 314 GLY A O 1
ATOM 2551 N N . THR A 1 315 ? -0.425 11.378 8.047 1.00 84.25 315 THR A N 1
ATOM 2552 C CA . THR A 1 315 ? -0.683 12.758 7.593 1.00 84.25 315 THR A CA 1
ATOM 2553 C C . THR A 1 315 ? -0.737 13.731 8.770 1.00 84.25 315 THR A C 1
ATOM 2555 O O . THR A 1 315 ? -0.202 14.836 8.693 1.00 84.25 315 THR A O 1
ATOM 2558 N N . VAL A 1 316 ? -1.334 13.312 9.884 1.00 85.56 316 VAL A N 1
ATOM 2559 C CA . VAL A 1 316 ? -1.387 14.111 11.112 1.00 85.56 316 VAL A CA 1
ATOM 2560 C C . VAL A 1 316 ? -0.008 14.191 11.769 1.00 85.56 316 VAL A C 1
ATOM 2562 O O . VAL A 1 316 ? 0.461 15.294 12.064 1.00 85.56 316 VAL A O 1
ATOM 2565 N N . ALA A 1 317 ? 0.685 13.055 11.900 1.00 82.88 317 ALA A N 1
ATOM 2566 C CA . ALA A 1 317 ? 2.003 12.939 12.534 1.00 82.88 317 ALA A CA 1
ATOM 2567 C C . ALA A 1 317 ? 3.110 13.772 11.857 1.00 82.88 317 ALA A C 1
ATOM 2569 O O . ALA A 1 317 ? 4.120 14.099 12.479 1.00 82.88 317 ALA A O 1
ATOM 2570 N N . VAL A 1 318 ? 2.927 14.146 10.589 1.00 80.00 318 VAL A N 1
ATOM 2571 C CA . VAL A 1 318 ? 3.803 15.081 9.866 1.00 80.00 318 VAL A CA 1
ATOM 2572 C C . VAL A 1 318 ? 3.755 16.493 10.451 1.00 80.00 318 VAL A C 1
ATOM 2574 O O . VAL A 1 318 ? 4.781 17.167 10.518 1.00 80.00 318 VAL A O 1
ATOM 2577 N N . SER A 1 319 ? 2.563 16.946 10.841 1.00 76.00 319 SER A N 1
ATOM 2578 C CA . SER A 1 319 ? 2.283 18.340 11.213 1.00 76.00 319 SER A CA 1
ATOM 2579 C C . SER A 1 319 ? 2.207 18.574 12.724 1.00 76.00 319 SER A C 1
ATOM 2581 O O . SER A 1 319 ? 2.122 19.720 13.167 1.00 76.00 319 SER A O 1
ATOM 2583 N N . LYS A 1 320 ? 2.226 17.500 13.520 1.00 78.88 320 LYS A N 1
ATOM 2584 C CA . LYS A 1 320 ? 1.999 17.520 14.969 1.00 78.88 320 LYS A CA 1
ATOM 2585 C C . LYS A 1 320 ? 3.049 16.694 15.724 1.00 78.88 320 LYS A C 1
ATOM 2587 O O . LYS A 1 320 ? 3.702 15.838 15.121 1.00 78.88 320 LYS A O 1
ATOM 2592 N N . PRO A 1 321 ? 3.206 16.902 17.045 1.00 72.69 321 PRO A N 1
ATOM 2593 C CA . PRO A 1 321 ? 3.948 15.992 17.916 1.00 72.69 321 PRO A CA 1
ATOM 2594 C C . PRO A 1 321 ? 3.269 14.610 17.957 1.00 72.69 321 PRO A C 1
ATOM 2596 O O . PRO A 1 321 ? 2.455 14.342 18.826 1.00 72.69 321 PRO A O 1
ATOM 2599 N N . GLY A 1 322 ? 3.554 13.750 16.978 1.00 70.69 322 GLY A N 1
ATOM 2600 C CA . GLY A 1 322 ? 3.016 12.382 16.934 1.00 70.69 322 GLY A CA 1
ATOM 2601 C C . GLY A 1 322 ? 3.855 11.401 16.120 1.00 70.69 322 GLY A C 1
ATOM 2602 O O . GLY A 1 322 ? 3.411 10.324 15.721 1.00 70.69 322 GLY A O 1
ATOM 2603 N N . LYS A 1 323 ? 5.111 11.779 15.846 1.00 76.94 323 LYS A N 1
ATOM 2604 C CA . LYS A 1 323 ? 6.046 10.946 15.083 1.00 76.94 323 LYS A CA 1
ATOM 2605 C C . LYS A 1 323 ? 6.294 9.609 15.779 1.00 76.94 323 LYS A C 1
ATOM 2607 O O . LYS A 1 323 ? 6.321 8.593 15.102 1.00 76.94 323 LYS A O 1
ATOM 2612 N N . LYS A 1 324 ? 6.418 9.591 17.112 1.00 81.81 324 LYS A N 1
ATOM 2613 C CA . LYS A 1 324 ? 6.691 8.366 17.880 1.00 81.81 324 LYS A CA 1
ATOM 2614 C C . LYS A 1 324 ? 5.536 7.359 17.804 1.00 81.81 324 LYS A C 1
ATOM 2616 O O . LYS A 1 324 ? 5.767 6.199 17.485 1.00 81.81 324 LYS A O 1
ATOM 2621 N N . ALA A 1 325 ? 4.292 7.801 17.983 1.00 85.88 325 ALA A N 1
ATOM 2622 C CA . ALA A 1 325 ? 3.130 6.931 17.813 1.00 85.88 325 ALA A CA 1
ATOM 2623 C C . ALA A 1 325 ? 2.995 6.416 16.375 1.00 85.88 325 ALA A C 1
ATOM 2625 O O . ALA A 1 325 ? 2.697 5.243 16.166 1.00 85.88 325 ALA A O 1
ATOM 2626 N N . PHE A 1 326 ? 3.282 7.255 15.375 1.00 86.00 326 PHE A N 1
ATOM 2627 C CA . PHE A 1 326 ? 3.296 6.801 13.986 1.00 86.00 326 PHE A CA 1
ATOM 2628 C C . PHE A 1 326 ? 4.386 5.751 13.732 1.00 86.00 326 PHE A C 1
ATOM 2630 O O . PHE A 1 326 ? 4.142 4.788 13.010 1.00 86.00 326 PHE A O 1
ATOM 2637 N N . ILE A 1 327 ? 5.555 5.886 14.365 1.00 82.25 327 ILE A N 1
ATOM 2638 C CA . ILE A 1 327 ? 6.620 4.875 14.323 1.00 82.25 327 ILE A CA 1
ATOM 2639 C C . ILE A 1 327 ? 6.118 3.541 14.892 1.00 82.25 327 ILE A C 1
ATOM 2641 O O . ILE A 1 327 ? 6.231 2.522 14.213 1.00 82.25 327 ILE A O 1
ATOM 2645 N N . ASN A 1 328 ? 5.483 3.547 16.070 1.00 85.69 328 ASN A N 1
ATOM 2646 C CA . ASN A 1 328 ? 4.883 2.336 16.645 1.00 85.69 328 ASN A CA 1
ATOM 2647 C C . ASN A 1 328 ? 3.807 1.736 15.725 1.00 85.69 328 ASN A C 1
ATOM 2649 O O . ASN A 1 328 ? 3.738 0.521 15.554 1.00 85.69 328 ASN A O 1
ATOM 2653 N N . LEU A 1 329 ? 2.977 2.575 15.098 1.00 87.88 329 LEU A N 1
ATOM 2654 C CA . LEU A 1 329 ? 1.942 2.119 14.170 1.00 87.88 329 LEU A CA 1
ATOM 2655 C C . LEU A 1 329 ? 2.550 1.393 12.967 1.00 87.88 329 LEU A C 1
ATOM 2657 O O . LEU A 1 329 ? 2.092 0.312 12.604 1.00 87.88 329 LEU A O 1
ATOM 2661 N N . VAL A 1 330 ? 3.606 1.949 12.372 1.00 83.81 330 VAL A N 1
ATOM 2662 C CA . VAL A 1 330 ? 4.319 1.294 11.270 1.00 83.81 330 VAL A CA 1
ATOM 2663 C C . VAL A 1 330 ? 5.003 0.006 11.738 1.00 83.81 330 VAL A C 1
ATOM 2665 O O . VAL A 1 330 ? 4.975 -0.981 11.007 1.00 83.81 330 VAL A O 1
ATOM 2668 N N . GLN A 1 331 ? 5.574 -0.030 12.946 1.00 81.50 331 GLN A N 1
ATOM 2669 C CA . GLN A 1 331 ? 6.141 -1.260 13.510 1.00 81.50 331 GLN A CA 1
ATOM 2670 C C . GLN A 1 331 ? 5.077 -2.365 13.650 1.00 81.50 331 GLN A C 1
ATOM 2672 O O . GLN A 1 331 ? 5.356 -3.514 13.319 1.00 81.50 331 GLN A O 1
ATOM 2677 N N . TYR A 1 332 ? 3.833 -2.042 14.025 1.00 83.25 332 TYR A N 1
ATOM 2678 C CA . TYR A 1 332 ? 2.730 -3.017 14.009 1.00 83.25 332 TYR A CA 1
ATOM 2679 C C . TYR A 1 332 ? 2.385 -3.529 12.602 1.00 83.25 332 TYR A C 1
ATOM 2681 O O . TYR A 1 332 ? 2.174 -4.729 12.427 1.00 83.25 332 TYR A O 1
ATOM 2689 N N . VAL A 1 333 ? 2.361 -2.656 11.589 1.00 83.25 333 VAL A N 1
ATOM 2690 C CA . VAL A 1 333 ? 2.169 -3.069 10.177 1.00 83.25 333 VAL A CA 1
ATOM 2691 C C . VAL A 1 333 ? 3.306 -3.980 9.713 1.00 83.25 333 VAL A C 1
ATOM 2693 O O . VAL A 1 333 ? 3.145 -4.862 8.872 1.00 83.25 333 VAL A O 1
ATOM 2696 N N . LEU A 1 334 ? 4.491 -3.779 10.268 1.00 77.69 334 LEU A N 1
ATOM 2697 C CA . LEU A 1 334 ? 5.628 -4.619 9.968 1.00 77.69 334 LEU A CA 1
ATOM 2698 C C . LEU A 1 334 ? 5.493 -6.013 10.574 1.00 77.69 334 LEU A C 1
ATOM 2700 O O . LEU A 1 334 ? 5.749 -6.988 9.870 1.00 77.69 334 LEU A O 1
ATOM 2704 N N . TYR A 1 335 ? 5.036 -6.118 11.825 1.00 76.25 335 TYR A N 1
ATOM 2705 C CA . TYR A 1 335 ? 4.732 -7.408 12.454 1.00 76.25 335 TYR A CA 1
ATOM 2706 C C . TYR A 1 335 ? 3.687 -8.216 11.684 1.00 76.25 335 TYR A C 1
ATOM 2708 O O . TYR A 1 335 ? 3.744 -9.442 11.698 1.00 76.25 335 TYR A O 1
ATOM 2716 N N . SER A 1 336 ? 2.763 -7.557 10.977 1.00 76.50 336 SER A N 1
ATOM 2717 C CA . SER A 1 336 ? 1.802 -8.258 10.119 1.00 76.50 336 SER A CA 1
ATOM 2718 C C . SER A 1 336 ? 2.393 -8.742 8.790 1.00 76.50 336 SER A C 1
ATOM 2720 O O . SER A 1 336 ? 1.720 -9.457 8.055 1.00 76.50 336 SER A O 1
ATOM 2722 N N . GLY A 1 337 ? 3.643 -8.385 8.474 1.00 77.19 337 GLY A N 1
ATOM 2723 C CA . GLY A 1 337 ? 4.328 -8.777 7.242 1.00 77.19 337 GLY A CA 1
ATOM 2724 C C . GLY A 1 337 ? 3.955 -7.938 6.019 1.00 77.19 337 GLY A C 1
ATOM 2725 O O . GLY A 1 337 ? 4.396 -8.249 4.921 1.00 77.19 337 GLY A O 1
ATOM 2726 N N . THR A 1 338 ? 3.195 -6.854 6.190 1.00 82.19 338 THR A N 1
ATOM 2727 C CA . THR A 1 338 ? 2.559 -6.111 5.082 1.00 82.19 338 THR A CA 1
ATOM 2728 C C . THR A 1 338 ? 3.210 -4.754 4.784 1.00 82.19 338 THR A C 1
ATOM 2730 O O . THR A 1 338 ? 2.752 -3.985 3.932 1.00 82.19 338 THR A O 1
ATOM 2733 N N . VAL A 1 339 ? 4.327 -4.444 5.454 1.00 84.19 339 VAL A N 1
ATOM 2734 C CA . VAL A 1 339 ? 5.016 -3.147 5.338 1.00 84.19 339 VAL A CA 1
ATOM 2735 C C . VAL A 1 339 ? 5.416 -2.799 3.905 1.00 84.19 339 VAL A C 1
ATOM 2737 O O . VAL A 1 339 ? 5.329 -1.637 3.515 1.00 84.19 339 VAL A O 1
ATOM 2740 N N . THR A 1 340 ? 5.803 -3.773 3.081 1.00 86.81 340 THR A N 1
ATOM 2741 C CA . THR A 1 340 ? 6.176 -3.509 1.685 1.00 86.81 340 THR A CA 1
ATOM 2742 C C . THR A 1 340 ? 4.987 -2.986 0.881 1.00 86.81 340 THR A C 1
ATOM 2744 O O . THR A 1 340 ? 5.127 -2.040 0.106 1.00 86.81 340 THR A O 1
ATOM 2747 N N . THR A 1 341 ? 3.795 -3.545 1.100 1.00 88.12 341 THR A N 1
ATOM 2748 C CA . THR A 1 341 ? 2.555 -3.055 0.487 1.00 88.12 341 THR A CA 1
ATOM 2749 C C . THR A 1 341 ? 2.245 -1.633 0.953 1.00 88.12 341 THR A C 1
ATOM 2751 O O . THR A 1 341 ? 1.933 -0.776 0.122 1.00 88.12 341 THR A O 1
ATOM 2754 N N . LEU A 1 342 ? 2.410 -1.338 2.250 1.00 88.88 342 LEU A N 1
ATOM 2755 C CA . LEU A 1 342 ? 2.274 0.026 2.775 1.00 88.88 342 LEU A CA 1
ATOM 2756 C C . LEU A 1 342 ? 3.257 0.994 2.095 1.00 88.88 342 LEU A C 1
ATOM 2758 O O . LEU A 1 342 ? 2.855 2.084 1.689 1.00 88.88 342 LEU A O 1
ATOM 2762 N N . VAL A 1 343 ? 4.529 0.605 1.957 1.00 91.00 343 VAL A N 1
ATOM 2763 C CA . VAL A 1 343 ? 5.570 1.401 1.288 1.00 91.00 343 VAL A CA 1
ATOM 2764 C C . VAL A 1 343 ? 5.148 1.706 -0.151 1.00 91.00 343 VAL A C 1
ATOM 2766 O O . VAL A 1 343 ? 5.070 2.875 -0.529 1.00 91.00 343 VAL A O 1
ATOM 2769 N N . ARG A 1 344 ? 4.782 0.689 -0.941 1.00 91.69 344 ARG A N 1
ATOM 2770 C CA . ARG A 1 344 ? 4.321 0.883 -2.327 1.00 91.69 344 ARG A CA 1
ATOM 2771 C C . ARG A 1 344 ? 3.119 1.820 -2.405 1.00 91.69 344 ARG A C 1
ATOM 2773 O O . ARG A 1 344 ? 3.094 2.707 -3.257 1.00 91.69 344 ARG A O 1
ATOM 2780 N N . TYR A 1 345 ? 2.158 1.664 -1.494 1.00 91.69 345 TYR A N 1
ATOM 2781 C CA . TYR A 1 345 ? 0.968 2.506 -1.430 1.00 91.69 345 TYR A CA 1
ATOM 2782 C C . TYR A 1 345 ? 1.287 3.970 -1.111 1.00 91.69 345 TYR A C 1
ATOM 2784 O O . TYR A 1 345 ? 0.822 4.864 -1.824 1.00 91.69 345 TYR A O 1
ATOM 2792 N N . LEU A 1 346 ? 2.079 4.238 -0.069 1.00 91.06 346 LEU A N 1
ATOM 2793 C CA . LEU A 1 346 ? 2.399 5.605 0.347 1.00 91.06 346 LEU A CA 1
ATOM 2794 C C . LEU A 1 346 ? 3.239 6.338 -0.704 1.00 91.06 346 LEU A C 1
ATOM 2796 O O . LEU A 1 346 ? 2.922 7.480 -1.039 1.00 91.06 346 LEU A O 1
ATOM 2800 N N . PHE A 1 347 ? 4.262 5.680 -1.254 1.00 92.88 347 PHE A N 1
ATOM 2801 C CA . PHE A 1 347 ? 5.123 6.267 -2.283 1.00 92.88 347 PHE A CA 1
ATOM 2802 C C . PHE A 1 347 ? 4.367 6.460 -3.603 1.00 92.88 347 PHE A C 1
ATOM 2804 O O . PHE A 1 347 ? 4.416 7.545 -4.185 1.00 92.88 347 PHE A O 1
ATOM 2811 N N . GLY A 1 348 ? 3.604 5.451 -4.041 1.00 92.38 348 GLY A N 1
ATOM 2812 C CA . GLY A 1 348 ? 2.767 5.537 -5.239 1.00 92.38 348 GLY A CA 1
ATOM 2813 C C . GLY A 1 348 ? 1.751 6.675 -5.150 1.00 92.38 348 GLY A C 1
ATOM 2814 O O . GLY A 1 348 ? 1.661 7.503 -6.055 1.00 92.38 348 GLY A O 1
ATOM 2815 N N . THR A 1 349 ? 1.051 6.787 -4.019 1.00 89.31 349 THR A N 1
ATOM 2816 C CA . THR A 1 349 ? 0.055 7.844 -3.793 1.00 89.31 349 THR A CA 1
ATOM 2817 C C . THR A 1 349 ? 0.690 9.231 -3.722 1.00 89.31 349 THR A C 1
ATOM 2819 O O . THR A 1 349 ? 0.152 10.174 -4.302 1.00 89.31 349 THR A O 1
ATOM 2822 N N . GLN A 1 350 ? 1.835 9.383 -3.044 1.00 89.50 350 GLN A N 1
ATOM 2823 C CA . GLN A 1 350 ? 2.510 10.680 -2.971 1.00 89.50 350 GLN A CA 1
ATOM 2824 C C . GLN A 1 350 ? 2.918 11.169 -4.360 1.00 89.50 350 GLN A C 1
ATOM 2826 O O . GLN A 1 350 ? 2.610 12.305 -4.716 1.00 89.50 350 GLN A O 1
ATOM 2831 N N . ILE A 1 351 ? 3.559 10.312 -5.158 1.00 91.38 351 ILE A N 1
ATOM 2832 C CA . ILE A 1 351 ? 3.973 10.676 -6.512 1.00 91.38 351 ILE A CA 1
ATOM 2833 C C . ILE A 1 351 ? 2.774 10.911 -7.421 1.00 91.38 351 ILE A C 1
ATOM 2835 O O . ILE A 1 351 ? 2.761 11.876 -8.180 1.00 91.38 351 ILE A O 1
ATOM 2839 N N . LYS A 1 352 ? 1.719 10.097 -7.333 1.00 88.88 352 LYS A N 1
ATOM 2840 C CA . LYS A 1 352 ? 0.498 10.323 -8.117 1.00 88.88 352 LYS A CA 1
ATOM 2841 C C . LYS A 1 352 ? -0.045 11.746 -7.934 1.00 88.88 352 LYS A 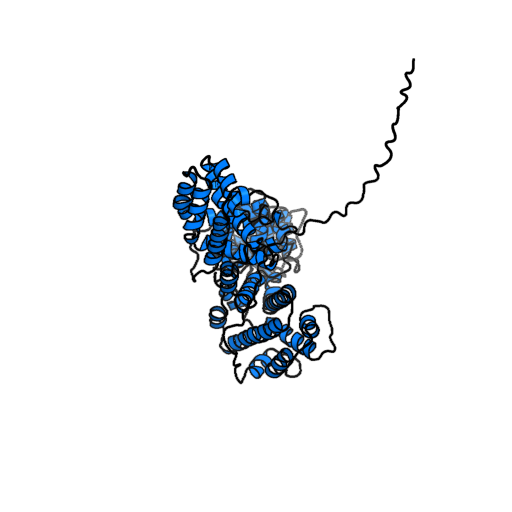C 1
ATOM 2843 O O . LYS A 1 352 ? -0.481 12.347 -8.914 1.00 88.88 352 LYS A O 1
ATOM 2848 N N . ASN A 1 353 ? 0.101 12.322 -6.741 1.00 85.19 353 ASN A N 1
ATOM 2849 C CA . ASN A 1 353 ? -0.398 13.654 -6.399 1.00 85.19 353 ASN A CA 1
ATOM 2850 C C . ASN A 1 353 ? 0.587 14.817 -6.654 1.00 85.19 353 ASN A C 1
ATOM 2852 O O . ASN A 1 353 ? 0.195 15.970 -6.492 1.00 85.19 353 ASN A O 1
ATOM 2856 N N . THR A 1 354 ? 1.843 14.578 -7.060 1.00 87.44 354 THR A N 1
ATOM 2857 C CA . THR A 1 354 ? 2.794 15.680 -7.336 1.00 87.44 354 THR A CA 1
ATOM 2858 C C . THR A 1 354 ? 2.419 16.485 -8.582 1.00 87.44 354 THR A C 1
ATOM 2860 O O . THR A 1 354 ? 2.094 15.924 -9.621 1.00 87.44 354 THR A O 1
ATOM 2863 N N . ILE A 1 355 ? 2.501 17.812 -8.534 1.00 82.94 355 ILE A N 1
ATOM 2864 C CA . ILE A 1 355 ? 2.196 18.646 -9.712 1.00 82.94 355 ILE A CA 1
ATOM 2865 C C . ILE A 1 355 ? 3.446 18.842 -10.580 1.00 82.94 355 ILE A C 1
ATOM 2867 O O . ILE A 1 355 ? 3.366 18.767 -11.803 1.00 82.94 355 ILE A O 1
ATOM 2871 N N . ALA A 1 356 ? 4.609 19.039 -9.956 1.00 82.19 356 ALA A N 1
ATOM 2872 C CA . ALA A 1 356 ? 5.861 19.340 -10.642 1.00 82.19 356 ALA A CA 1
ATOM 2873 C C . ALA A 1 356 ? 7.000 18.414 -10.187 1.00 82.19 356 ALA A C 1
ATOM 2875 O O . ALA A 1 356 ? 7.066 18.001 -9.031 1.00 82.19 356 ALA A O 1
ATOM 2876 N N . GLU A 1 357 ? 7.924 18.109 -11.099 1.00 82.19 357 GLU A N 1
ATOM 2877 C CA . GLU A 1 357 ? 9.065 17.208 -10.852 1.00 82.19 357 GLU A CA 1
ATOM 2878 C C . GLU A 1 357 ? 9.985 17.717 -9.739 1.00 82.19 357 GLU A C 1
ATOM 2880 O O . GLU A 1 357 ? 10.500 16.950 -8.930 1.00 82.19 357 GLU A O 1
ATOM 2885 N N . ASN A 1 358 ? 10.147 19.035 -9.645 1.00 76.50 358 ASN A N 1
ATOM 2886 C CA . ASN A 1 358 ? 10.998 19.668 -8.647 1.00 76.50 358 ASN A CA 1
ATOM 2887 C C . ASN A 1 358 ? 10.403 19.671 -7.229 1.00 76.50 358 ASN A C 1
ATOM 2889 O O . ASN A 1 358 ? 11.106 20.081 -6.311 1.00 76.50 358 ASN A O 1
ATOM 2893 N N . THR A 1 359 ? 9.152 19.249 -7.012 1.00 81.19 359 THR A N 1
ATOM 2894 C CA . THR A 1 359 ? 8.554 19.161 -5.663 1.00 81.19 359 THR A CA 1
ATOM 2895 C C . THR A 1 359 ? 8.563 17.745 -5.090 1.00 81.19 359 THR A C 1
ATOM 2897 O O . THR A 1 359 ? 8.220 17.549 -3.921 1.00 81.19 359 THR A O 1
ATOM 2900 N N . ILE A 1 360 ? 9.006 16.761 -5.878 1.00 85.88 360 ILE A N 1
ATOM 2901 C CA . ILE A 1 360 ? 9.056 15.351 -5.492 1.00 85.88 360 ILE A CA 1
ATOM 2902 C C . ILE A 1 360 ? 9.832 15.180 -4.177 1.00 85.88 360 ILE A C 1
ATOM 2904 O O . ILE A 1 360 ? 10.980 15.599 -4.045 1.00 85.88 360 ILE A O 1
ATOM 2908 N N . PHE A 1 361 ? 9.163 14.584 -3.185 1.00 82.50 361 PHE A N 1
ATOM 2909 C CA . PHE A 1 361 ? 9.679 14.294 -1.841 1.00 82.50 361 PHE A CA 1
ATOM 2910 C C . PHE A 1 361 ? 10.305 15.470 -1.071 1.00 82.50 361 PHE A C 1
ATOM 2912 O O . PHE A 1 361 ? 10.984 15.237 -0.069 1.00 82.50 361 PHE A O 1
ATOM 2919 N N . ARG A 1 362 ? 10.048 16.729 -1.450 1.00 77.12 362 ARG A N 1
ATOM 2920 C CA . ARG A 1 362 ? 10.528 17.901 -0.690 1.00 77.12 362 ARG A CA 1
ATOM 2921 C C . ARG A 1 362 ? 9.668 18.209 0.532 1.00 77.12 362 ARG A C 1
ATOM 2923 O O . ARG A 1 362 ? 10.186 18.613 1.566 1.00 77.12 362 ARG A O 1
ATOM 2930 N N . GLU A 1 363 ? 8.368 17.965 0.437 1.00 78.56 363 GLU A N 1
ATOM 2931 C CA . GLU A 1 363 ? 7.425 18.221 1.527 1.00 78.56 363 GLU A CA 1
ATOM 2932 C C . GLU A 1 363 ? 7.451 17.117 2.587 1.00 78.56 363 GLU A C 1
ATOM 2934 O O . GLU A 1 363 ? 7.684 15.936 2.302 1.00 78.56 363 GLU A O 1
ATOM 2939 N N . ALA A 1 364 ? 7.195 17.496 3.838 1.00 80.38 364 ALA A N 1
ATOM 2940 C CA . ALA A 1 364 ? 6.958 16.528 4.893 1.00 80.38 364 ALA A CA 1
ATOM 2941 C C . ALA A 1 364 ? 5.621 15.806 4.625 1.00 80.38 364 ALA A C 1
ATOM 2943 O O . ALA A 1 364 ? 4.601 16.420 4.335 1.00 80.38 364 ALA A O 1
ATOM 2944 N N . SER A 1 365 ? 5.656 14.481 4.664 1.00 83.88 365 SER A N 1
ATOM 2945 C CA . SER A 1 365 ? 4.565 13.568 4.300 1.00 83.88 365 SER A CA 1
ATOM 2946 C C . SER A 1 365 ? 4.708 12.241 5.050 1.00 83.88 365 SER A C 1
ATOM 2948 O O . SER A 1 365 ? 5.800 11.921 5.528 1.00 83.88 365 SER A O 1
ATOM 2950 N N . ALA A 1 366 ? 3.639 11.439 5.117 1.00 84.06 366 ALA A N 1
ATOM 2951 C CA . ALA A 1 366 ? 3.671 10.118 5.757 1.00 84.06 366 ALA A CA 1
ATOM 2952 C C . ALA A 1 366 ? 4.791 9.224 5.188 1.00 84.06 366 ALA A C 1
ATOM 2954 O O . ALA A 1 366 ? 5.513 8.573 5.935 1.00 84.06 366 ALA A O 1
ATOM 2955 N N . CYS A 1 367 ? 4.990 9.271 3.869 1.00 88.06 367 CYS A N 1
ATOM 2956 C CA . CYS A 1 367 ? 6.084 8.600 3.170 1.00 88.06 367 CYS A CA 1
ATOM 2957 C C . CYS A 1 367 ? 7.461 9.083 3.643 1.00 88.06 367 CYS A C 1
ATOM 2959 O O . CYS A 1 367 ? 8.343 8.279 3.927 1.00 88.06 367 CYS A O 1
ATOM 2961 N N . SER A 1 368 ? 7.651 10.394 3.786 1.00 85.31 368 SER A N 1
ATOM 2962 C CA . SER A 1 368 ? 8.928 10.908 4.269 1.00 85.31 368 SER A CA 1
ATOM 2963 C C . SER A 1 368 ? 9.216 10.590 5.738 1.00 85.31 368 SER A C 1
ATOM 2965 O O . SER A 1 368 ? 10.369 10.370 6.088 1.00 85.31 368 SER A O 1
ATOM 2967 N N . VAL A 1 369 ? 8.181 10.531 6.586 1.00 84.31 369 VAL A N 1
ATOM 2968 C CA . VAL A 1 369 ? 8.330 10.117 7.988 1.00 84.31 369 VAL A CA 1
ATOM 2969 C C . VAL A 1 369 ? 8.667 8.630 8.059 1.00 84.31 369 VAL A C 1
ATOM 2971 O O . VAL A 1 369 ? 9.568 8.251 8.800 1.00 84.31 369 VAL A O 1
ATOM 2974 N N . LEU A 1 370 ? 8.003 7.804 7.243 1.00 87.00 370 LEU A N 1
ATOM 2975 C CA . LEU A 1 370 ? 8.318 6.383 7.095 1.00 87.00 370 LEU A CA 1
ATOM 2976 C C . LEU A 1 370 ? 9.773 6.171 6.654 1.00 87.00 370 LEU A C 1
ATOM 2978 O O . LEU A 1 370 ? 10.476 5.341 7.227 1.00 87.00 370 LEU A O 1
ATOM 2982 N N . PHE A 1 371 ? 10.234 6.947 5.670 1.00 88.56 371 PHE A N 1
ATOM 2983 C CA . PHE A 1 371 ? 11.616 6.892 5.209 1.00 88.56 371 PHE A CA 1
ATOM 2984 C C . PHE A 1 371 ? 12.601 7.246 6.321 1.00 88.56 371 PHE A C 1
ATOM 2986 O O . PHE A 1 371 ? 13.513 6.465 6.572 1.00 88.56 371 PHE A O 1
ATOM 2993 N N . SER A 1 372 ? 12.405 8.374 7.015 1.00 85.00 372 SER A N 1
ATOM 2994 C CA . SER A 1 372 ? 13.269 8.768 8.134 1.00 85.00 372 SER A CA 1
ATOM 2995 C C . SER A 1 372 ? 13.287 7.705 9.231 1.00 85.00 372 SER A C 1
ATOM 2997 O O . SER A 1 372 ? 14.358 7.295 9.644 1.00 85.00 372 SER A O 1
ATOM 2999 N N . MET A 1 373 ? 12.130 7.159 9.617 1.00 82.88 373 MET A N 1
ATOM 3000 C CA . MET A 1 373 ? 12.054 6.099 10.625 1.00 82.88 373 MET A CA 1
ATOM 3001 C C . MET A 1 373 ? 12.896 4.873 10.252 1.00 82.88 373 MET A C 1
ATOM 3003 O O . MET A 1 373 ? 13.660 4.367 11.072 1.00 82.88 373 MET A O 1
ATOM 3007 N N . ILE A 1 374 ? 12.729 4.351 9.038 1.00 84.56 374 ILE A N 1
ATOM 3008 C CA . ILE A 1 374 ? 13.484 3.173 8.595 1.00 84.56 374 ILE A CA 1
ATOM 3009 C C . ILE A 1 374 ? 14.972 3.524 8.459 1.00 84.56 374 ILE A C 1
ATOM 3011 O O . ILE A 1 374 ? 15.825 2.721 8.824 1.00 84.56 374 ILE A O 1
ATOM 3015 N N . SER A 1 375 ? 15.290 4.732 7.998 1.00 87.12 375 SER A N 1
ATOM 3016 C CA . SER A 1 375 ? 16.670 5.212 7.899 1.00 87.12 375 SER A CA 1
ATOM 3017 C C . SER A 1 375 ? 17.352 5.290 9.262 1.00 87.12 375 SER A C 1
ATOM 3019 O O . SER A 1 375 ? 18.476 4.819 9.398 1.00 87.12 375 SER A O 1
ATOM 3021 N N . ASP A 1 376 ? 16.665 5.805 10.278 1.00 83.12 376 ASP A N 1
ATOM 3022 C CA . ASP A 1 376 ? 17.208 5.966 11.627 1.00 83.12 376 ASP A CA 1
ATOM 3023 C C . ASP A 1 376 ? 17.454 4.610 12.305 1.00 83.12 376 ASP A C 1
ATOM 3025 O O . ASP A 1 376 ? 18.451 4.433 13.000 1.00 83.12 376 ASP A O 1
ATOM 3029 N N . ASN A 1 377 ? 16.573 3.630 12.078 1.00 79.56 377 ASN A N 1
ATOM 3030 C CA . ASN A 1 377 ? 16.680 2.314 12.716 1.00 79.56 377 ASN A CA 1
ATOM 3031 C C . ASN A 1 377 ? 17.635 1.348 11.994 1.00 79.56 377 ASN A C 1
ATOM 3033 O O . ASN A 1 377 ? 18.23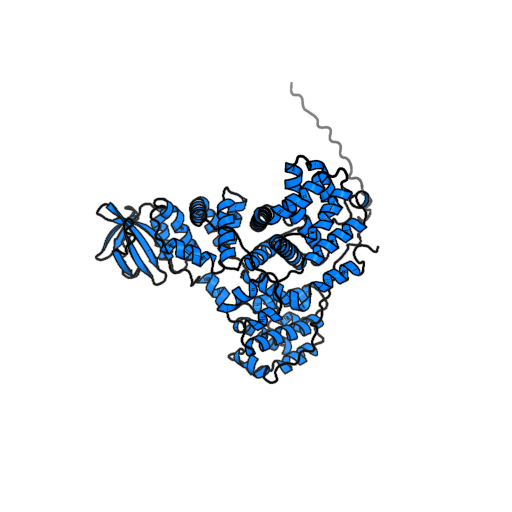3 0.497 12.644 1.00 79.56 377 ASN A O 1
ATOM 3037 N N . TYR A 1 378 ? 17.773 1.445 10.666 1.00 84.69 378 TYR A N 1
ATOM 3038 C CA . TYR A 1 378 ? 18.530 0.465 9.863 1.00 84.69 378 TYR A CA 1
ATOM 3039 C C . TYR A 1 378 ? 19.755 1.064 9.189 1.00 84.69 378 TYR A C 1
ATOM 3041 O O . TYR A 1 378 ? 20.710 0.353 8.893 1.00 84.69 378 TYR A O 1
ATOM 3049 N N . GLY A 1 379 ? 19.746 2.369 8.941 1.00 87.56 379 GLY A N 1
ATOM 3050 C CA . GLY A 1 379 ? 20.831 3.069 8.273 1.00 87.56 379 GLY A CA 1
ATOM 3051 C C . GLY A 1 379 ? 22.040 3.353 9.162 1.00 87.56 379 GLY A C 1
ATOM 3052 O O . GLY A 1 379 ? 23.034 3.849 8.638 1.00 87.56 379 GLY A O 1
ATOM 3053 N N . TYR A 1 380 ? 21.988 3.043 10.464 1.00 86.56 380 TYR A N 1
ATOM 3054 C CA . TYR A 1 380 ? 23.056 3.357 11.420 1.00 86.56 380 TYR A CA 1
ATOM 3055 C C . TYR A 1 380 ? 24.425 2.825 10.979 1.00 86.56 380 TYR A C 1
ATOM 3057 O O . TYR A 1 380 ? 25.368 3.602 10.880 1.00 86.56 380 TYR A O 1
ATOM 3065 N N . ASP A 1 381 ? 24.527 1.543 10.618 1.00 85.75 381 ASP A N 1
ATOM 3066 C CA . ASP A 1 381 ? 25.798 0.940 10.188 1.00 85.75 381 ASP A CA 1
ATOM 3067 C C . ASP A 1 381 ? 26.374 1.607 8.932 1.00 85.75 381 ASP A C 1
ATOM 3069 O O . ASP A 1 381 ? 27.591 1.755 8.792 1.00 85.75 381 ASP A O 1
ATOM 3073 N N . PHE A 1 382 ? 25.498 2.014 8.009 1.00 91.06 382 PHE A N 1
ATOM 3074 C CA . PHE A 1 382 ? 25.893 2.741 6.806 1.00 91.06 382 PHE A CA 1
ATOM 3075 C C . PHE A 1 382 ? 26.375 4.153 7.159 1.00 91.06 382 PHE A C 1
ATOM 3077 O O . PHE A 1 382 ? 27.408 4.601 6.662 1.00 91.06 382 PHE A O 1
ATOM 3084 N N . ILE A 1 383 ? 25.658 4.850 8.044 1.00 90.75 383 ILE A N 1
ATOM 3085 C CA . ILE A 1 383 ? 26.070 6.158 8.559 1.00 90.75 383 ILE A CA 1
ATOM 3086 C C . ILE A 1 383 ? 27.452 6.056 9.212 1.00 90.75 383 ILE A C 1
ATOM 3088 O O . ILE A 1 383 ? 28.357 6.816 8.859 1.00 90.75 383 ILE A O 1
ATOM 3092 N N . ASP A 1 384 ? 27.625 5.098 10.117 1.00 87.00 384 ASP A N 1
ATOM 3093 C CA . ASP A 1 384 ? 28.823 4.982 10.935 1.00 87.00 384 ASP A CA 1
ATOM 3094 C C . ASP A 1 384 ? 30.075 4.671 10.102 1.00 87.00 384 ASP A C 1
ATOM 3096 O O . ASP A 1 384 ? 31.133 5.264 10.306 1.00 87.00 384 ASP A O 1
ATOM 3100 N N . LYS A 1 385 ? 29.950 3.791 9.102 1.00 88.69 385 LYS A N 1
ATOM 3101 C CA . LYS A 1 385 ? 31.086 3.360 8.271 1.00 88.69 385 LYS A CA 1
ATOM 3102 C C . LYS A 1 385 ? 31.352 4.284 7.088 1.00 88.69 385 LYS A C 1
ATOM 3104 O O . LYS A 1 385 ? 32.508 4.576 6.780 1.00 88.69 385 LYS A O 1
ATOM 3109 N N . THR A 1 386 ? 30.300 4.733 6.409 1.00 90.94 386 THR A N 1
ATOM 3110 C CA . THR A 1 386 ? 30.421 5.445 5.131 1.00 90.94 386 THR A CA 1
ATOM 3111 C C . THR A 1 386 ? 30.308 6.948 5.316 1.00 90.94 386 THR A C 1
ATOM 3113 O O . THR A 1 386 ? 31.174 7.681 4.838 1.00 90.94 386 THR A O 1
ATOM 3116 N N . VAL A 1 387 ? 29.284 7.432 6.025 1.00 87.06 387 VAL A N 1
ATOM 3117 C CA . VAL A 1 387 ? 29.044 8.881 6.153 1.00 87.06 387 VAL A CA 1
ATOM 3118 C C . VAL A 1 387 ? 30.111 9.538 7.017 1.00 87.06 387 VAL A C 1
ATOM 3120 O O . VAL A 1 387 ? 30.654 10.563 6.610 1.00 87.06 387 VAL A O 1
ATOM 3123 N N . ASN A 1 388 ? 30.499 8.920 8.137 1.00 89.81 388 ASN A N 1
ATOM 3124 C CA . ASN A 1 388 ? 31.614 9.410 8.956 1.00 89.81 388 ASN A CA 1
ATOM 3125 C C . ASN A 1 388 ? 32.919 9.491 8.155 1.00 89.81 388 ASN A C 1
ATOM 3127 O O . ASN A 1 388 ? 33.644 10.483 8.228 1.00 89.81 388 ASN A O 1
ATOM 3131 N N . LYS A 1 389 ? 33.213 8.460 7.351 1.00 91.88 389 LYS A N 1
ATOM 3132 C CA . LYS A 1 389 ? 34.397 8.436 6.485 1.00 91.88 389 LYS A CA 1
ATOM 3133 C C . LYS A 1 389 ? 34.343 9.564 5.453 1.00 91.88 389 LYS A C 1
ATOM 3135 O O . LYS A 1 389 ? 35.298 10.323 5.335 1.00 91.88 389 LYS A O 1
ATOM 3140 N N . ALA A 1 390 ? 33.213 9.716 4.764 1.00 90.19 390 ALA A N 1
ATOM 3141 C CA . ALA A 1 390 ? 33.012 10.735 3.739 1.00 90.19 390 ALA A CA 1
ATOM 3142 C C . ALA A 1 390 ? 33.034 12.173 4.301 1.00 90.19 390 ALA A C 1
ATOM 3144 O O . ALA A 1 390 ? 33.503 13.090 3.627 1.00 90.19 390 ALA A O 1
ATOM 3145 N N . ALA A 1 391 ? 32.560 12.373 5.536 1.00 87.94 391 ALA A N 1
ATOM 3146 C CA . ALA A 1 391 ? 32.541 13.658 6.242 1.00 87.94 391 ALA A CA 1
ATOM 3147 C C . ALA A 1 391 ? 33.933 14.135 6.699 1.00 87.94 391 ALA A C 1
ATOM 3149 O O . ALA A 1 391 ? 34.135 15.332 6.935 1.00 87.94 391 ALA A O 1
ATOM 3150 N N . ASN A 1 392 ? 34.890 13.211 6.812 1.00 88.38 392 ASN A N 1
ATOM 3151 C CA . ASN A 1 392 ? 36.278 13.504 7.167 1.00 88.38 392 ASN A CA 1
ATOM 3152 C C . ASN A 1 392 ? 37.170 13.802 5.952 1.00 88.38 392 ASN A C 1
ATOM 3154 O O . ASN A 1 392 ? 38.300 14.257 6.129 1.00 88.38 392 ASN A O 1
ATOM 3158 N N . CYS A 1 393 ? 36.667 13.611 4.730 1.00 88.56 393 CYS A N 1
ATOM 3159 C CA . CYS A 1 393 ? 37.372 13.995 3.512 1.00 88.56 393 CYS A CA 1
ATOM 3160 C C . CYS A 1 393 ? 37.419 15.521 3.346 1.00 88.56 393 CYS A C 1
ATOM 3162 O O . CYS A 1 393 ? 36.523 16.252 3.774 1.00 88.56 393 CYS A O 1
ATOM 3164 N N . GLN A 1 394 ? 38.473 16.005 2.687 1.00 81.38 394 GLN A N 1
ATOM 3165 C CA . GLN A 1 394 ? 38.603 17.422 2.322 1.00 81.38 394 GLN A CA 1
ATOM 3166 C C . GLN A 1 394 ? 38.056 17.716 0.917 1.00 81.38 394 GLN A C 1
ATOM 3168 O O . GLN A 1 394 ? 37.709 18.858 0.617 1.00 81.38 394 GLN A O 1
ATOM 3173 N N . SER A 1 395 ? 37.964 16.694 0.061 1.00 88.44 395 SER A N 1
ATOM 3174 C CA . SER A 1 395 ? 37.512 16.813 -1.324 1.00 88.44 395 SER A CA 1
ATOM 3175 C C . SER A 1 395 ? 36.048 16.411 -1.479 1.00 88.44 395 SER A C 1
ATOM 3177 O O . SER A 1 395 ? 35.666 15.297 -1.127 1.00 88.44 395 SER A O 1
ATOM 3179 N N . LYS A 1 396 ? 35.243 17.281 -2.107 1.00 87.69 396 LYS A N 1
ATOM 3180 C CA . LYS A 1 396 ? 33.852 16.968 -2.476 1.00 87.69 396 LYS A CA 1
ATOM 3181 C C . LYS A 1 396 ? 33.751 15.764 -3.420 1.00 87.69 396 LYS A C 1
ATOM 3183 O O . LYS A 1 396 ? 32.797 15.002 -3.325 1.00 87.69 396 LYS A O 1
ATOM 3188 N N . ILE A 1 397 ? 34.741 15.575 -4.298 1.00 88.81 397 ILE A N 1
ATOM 3189 C CA . ILE A 1 397 ? 34.792 14.444 -5.235 1.00 88.81 397 ILE A CA 1
ATOM 3190 C C . ILE A 1 397 ? 34.994 13.141 -4.463 1.00 88.81 397 ILE A C 1
ATOM 3192 O O . ILE A 1 397 ? 34.222 12.204 -4.629 1.00 88.81 397 ILE A O 1
ATOM 3196 N N . GLU A 1 398 ? 35.971 13.113 -3.557 1.00 90.69 398 GLU A N 1
ATOM 3197 C CA . GLU A 1 398 ? 36.269 11.931 -2.742 1.00 90.69 398 GLU A CA 1
ATOM 3198 C C . GLU A 1 398 ? 35.081 11.550 -1.841 1.00 90.69 398 GLU A C 1
ATOM 3200 O O . GLU A 1 398 ? 34.723 10.377 -1.738 1.00 90.69 398 GLU A O 1
ATOM 3205 N N . THR A 1 399 ? 34.410 12.543 -1.245 1.00 91.38 399 THR A N 1
ATOM 3206 C CA . THR A 1 399 ? 33.170 12.346 -0.480 1.00 91.38 399 THR A CA 1
ATOM 3207 C C . THR A 1 399 ? 32.099 11.647 -1.323 1.00 91.38 399 THR A C 1
ATOM 3209 O O . THR A 1 399 ? 31.514 10.660 -0.872 1.00 91.38 399 THR A O 1
ATOM 3212 N N . VAL A 1 400 ? 31.854 12.123 -2.549 1.00 90.69 400 VAL A N 1
ATOM 3213 C CA . VAL A 1 400 ? 30.868 11.521 -3.462 1.00 90.69 400 VAL A CA 1
ATOM 3214 C C . VAL A 1 400 ? 31.278 10.103 -3.858 1.00 90.69 400 VAL A C 1
ATOM 3216 O O . VAL A 1 400 ? 30.434 9.207 -3.854 1.00 90.69 400 VAL A O 1
ATOM 3219 N N . GLU A 1 401 ? 32.557 9.862 -4.145 1.00 90.00 401 GLU A N 1
ATOM 3220 C CA . GLU A 1 401 ? 33.052 8.530 -4.506 1.00 90.00 401 GLU A CA 1
ATOM 3221 C C . GLU A 1 401 ? 32.905 7.517 -3.365 1.00 90.00 401 GLU A C 1
ATOM 3223 O O . GLU A 1 401 ? 32.498 6.383 -3.612 1.00 90.00 401 GLU A O 1
ATOM 3228 N N . ILE A 1 402 ? 33.169 7.909 -2.115 1.00 92.31 402 ILE A N 1
ATOM 3229 C CA . ILE A 1 402 ? 32.971 7.036 -0.947 1.00 92.31 402 ILE A CA 1
ATOM 3230 C C . ILE A 1 402 ? 31.494 6.679 -0.781 1.00 92.31 402 ILE A C 1
ATOM 3232 O O . ILE A 1 402 ? 31.171 5.498 -0.655 1.00 92.31 402 ILE A O 1
ATOM 3236 N N . ILE A 1 403 ? 30.607 7.679 -0.819 1.00 91.88 403 ILE A N 1
ATOM 3237 C CA . ILE A 1 403 ? 29.158 7.469 -0.688 1.00 91.88 403 ILE A CA 1
ATOM 3238 C C . ILE A 1 403 ? 28.649 6.547 -1.801 1.00 91.88 403 ILE A C 1
ATOM 3240 O O . ILE A 1 403 ? 27.873 5.631 -1.539 1.00 91.88 403 ILE A O 1
ATOM 3244 N N . THR A 1 404 ? 29.107 6.771 -3.034 1.00 89.62 404 THR A N 1
ATOM 3245 C CA . THR A 1 404 ? 28.691 6.000 -4.212 1.00 89.62 404 THR A CA 1
ATOM 3246 C C . THR A 1 404 ? 29.198 4.564 -4.152 1.00 89.62 404 THR A C 1
ATOM 3248 O O . THR A 1 404 ? 28.419 3.638 -4.349 1.00 89.62 404 THR A O 1
ATOM 3251 N N . ARG A 1 405 ? 30.484 4.358 -3.839 1.00 89.56 405 ARG A N 1
ATOM 3252 C CA . ARG A 1 405 ? 31.086 3.020 -3.734 1.00 89.56 405 ARG A CA 1
ATOM 3253 C C . ARG A 1 405 ? 30.391 2.180 -2.672 1.00 89.56 405 ARG A C 1
ATOM 3255 O O . ARG A 1 405 ? 30.123 1.003 -2.890 1.00 89.56 405 ARG A O 1
ATOM 3262 N N . ASP A 1 406 ? 30.126 2.778 -1.519 1.00 90.44 406 ASP A N 1
ATOM 3263 C CA . ASP A 1 406 ? 29.600 2.032 -0.388 1.00 90.44 406 ASP A CA 1
ATOM 3264 C C . ASP A 1 406 ? 28.071 1.878 -0.463 1.00 90.44 406 ASP A C 1
ATOM 3266 O O . ASP A 1 406 ? 27.523 1.086 0.296 1.00 90.44 406 ASP A O 1
ATOM 3270 N N . TYR A 1 407 ? 27.380 2.557 -1.394 1.00 87.62 407 TYR A N 1
ATOM 3271 C CA . TYR A 1 407 ? 25.923 2.500 -1.595 1.00 87.62 407 TYR A CA 1
ATOM 3272 C C . TYR A 1 407 ? 25.370 1.066 -1.680 1.00 87.62 407 TYR A C 1
ATOM 3274 O O . TYR A 1 407 ? 24.312 0.765 -1.123 1.00 87.62 407 TYR A O 1
ATOM 3282 N N . GLY A 1 408 ? 26.119 0.145 -2.299 1.00 82.00 408 GLY A N 1
ATOM 3283 C CA . GLY A 1 408 ? 25.775 -1.280 -2.354 1.00 82.00 408 GLY A CA 1
ATOM 3284 C C . GLY A 1 408 ? 25.625 -1.960 -0.986 1.00 82.00 408 GLY A C 1
ATOM 3285 O O . GLY A 1 408 ? 24.916 -2.962 -0.872 1.00 82.00 408 GLY A O 1
ATOM 3286 N N . ASN A 1 409 ? 26.218 -1.391 0.066 1.00 86.81 409 ASN A N 1
ATOM 3287 C CA . ASN A 1 409 ? 26.155 -1.884 1.443 1.00 86.81 409 ASN A CA 1
ATOM 3288 C C . ASN A 1 409 ? 24.929 -1.382 2.213 1.00 86.81 409 ASN A C 1
ATOM 3290 O O . ASN A 1 409 ? 24.818 -1.648 3.410 1.00 86.81 409 ASN A O 1
ATOM 3294 N N . LEU A 1 410 ? 24.011 -0.652 1.568 1.00 87.81 410 LEU A N 1
ATOM 3295 C CA . LEU A 1 410 ? 22.768 -0.268 2.224 1.00 87.81 410 LEU A CA 1
ATOM 3296 C C . LEU A 1 410 ? 22.025 -1.509 2.744 1.00 87.81 410 LEU A C 1
ATOM 3298 O O . LEU A 1 410 ? 22.001 -2.546 2.071 1.00 87.81 410 LEU A O 1
ATOM 3302 N N . PRO A 1 411 ? 21.387 -1.411 3.920 1.00 85.81 411 PRO A N 1
ATOM 3303 C CA . PRO A 1 411 ? 20.555 -2.483 4.444 1.00 85.81 411 PRO A CA 1
ATOM 3304 C C . PRO A 1 411 ? 19.327 -2.670 3.544 1.00 85.81 411 PRO A C 1
ATOM 3306 O O . PRO A 1 411 ? 18.860 -1.724 2.897 1.00 85.81 411 PRO A O 1
ATOM 3309 N N . LEU A 1 412 ? 18.772 -3.884 3.515 1.00 83.81 412 LEU A N 1
ATOM 3310 C CA . LEU A 1 412 ? 17.660 -4.228 2.623 1.00 83.81 412 LEU A CA 1
ATOM 3311 C C . LEU A 1 412 ? 16.431 -3.316 2.798 1.00 83.81 412 LEU A C 1
ATOM 3313 O O . LEU A 1 412 ? 15.701 -3.029 1.853 1.00 83.81 412 LEU A O 1
ATOM 3317 N N . GLN A 1 413 ? 16.208 -2.828 4.010 1.00 84.19 413 GLN A N 1
ATOM 3318 C CA . GLN A 1 413 ? 15.089 -1.964 4.352 1.00 84.19 413 GLN A CA 1
ATOM 3319 C C . GLN A 1 413 ? 15.172 -0.621 3.616 1.00 84.19 413 GLN A C 1
ATOM 3321 O O . GLN A 1 413 ? 14.184 -0.169 3.039 1.00 84.19 413 GLN A O 1
ATOM 3326 N N . MET A 1 414 ? 16.366 -0.024 3.576 1.00 88.00 414 MET A N 1
ATOM 3327 C CA . MET A 1 414 ? 16.636 1.218 2.843 1.00 88.00 414 MET A CA 1
ATOM 3328 C C . MET A 1 414 ? 16.518 1.006 1.342 1.00 88.00 414 MET A C 1
ATOM 3330 O O . MET A 1 414 ? 15.863 1.757 0.629 1.00 88.00 414 MET A O 1
ATOM 3334 N N . LYS A 1 415 ? 17.108 -0.090 0.895 1.00 87.12 415 LYS A N 1
ATOM 3335 C CA . LYS A 1 415 ? 17.033 -0.637 -0.449 1.00 87.12 415 LYS A CA 1
ATOM 3336 C C . LYS A 1 415 ? 15.585 -0.759 -0.968 1.00 87.12 415 LYS A C 1
ATOM 3338 O O . LYS A 1 415 ? 15.265 -0.222 -2.029 1.00 87.12 415 LYS A O 1
ATOM 3343 N N . ASN A 1 416 ? 14.663 -1.321 -0.180 1.00 86.19 416 ASN A N 1
ATOM 3344 C CA . ASN A 1 416 ? 13.237 -1.359 -0.532 1.00 86.19 416 ASN A CA 1
ATOM 3345 C C . ASN A 1 416 ? 12.628 0.047 -0.701 1.00 86.19 416 ASN A C 1
ATOM 3347 O O . ASN A 1 416 ? 11.906 0.298 -1.663 1.00 86.19 416 ASN A O 1
ATOM 3351 N N . LEU A 1 417 ? 12.940 0.990 0.194 1.00 89.75 417 LEU A N 1
ATOM 3352 C CA . LEU A 1 417 ? 12.436 2.365 0.086 1.00 89.75 417 LEU A CA 1
ATOM 3353 C C . LEU A 1 417 ? 12.927 3.065 -1.180 1.00 89.75 417 LEU A C 1
ATOM 3355 O O . LEU A 1 417 ? 12.151 3.748 -1.848 1.00 89.75 417 LEU A O 1
ATOM 3359 N N . ILE A 1 418 ? 14.197 2.875 -1.534 1.00 89.62 418 ILE A N 1
ATOM 3360 C CA . ILE A 1 418 ? 14.763 3.383 -2.784 1.00 89.62 418 ILE A CA 1
ATOM 3361 C C . ILE A 1 418 ? 14.050 2.762 -3.988 1.00 89.62 418 ILE A C 1
ATOM 3363 O O . ILE A 1 418 ? 13.643 3.494 -4.890 1.00 89.62 418 ILE A O 1
ATOM 3367 N N . SER A 1 419 ? 13.833 1.446 -3.990 1.00 87.19 419 SER A N 1
ATOM 3368 C CA . SER A 1 419 ? 13.123 0.769 -5.082 1.00 87.19 419 SER A CA 1
ATOM 3369 C C . SER A 1 419 ? 11.689 1.279 -5.240 1.00 87.19 419 SER A C 1
ATOM 3371 O O . SER A 1 419 ? 11.268 1.632 -6.343 1.00 87.19 419 SER A O 1
ATOM 3373 N N . ALA A 1 420 ? 10.963 1.451 -4.133 1.00 90.25 420 ALA A N 1
ATOM 3374 C CA . ALA A 1 420 ? 9.626 2.036 -4.146 1.00 90.25 420 ALA A CA 1
ATOM 3375 C C . ALA A 1 420 ? 9.620 3.490 -4.651 1.00 90.25 420 ALA A C 1
ATOM 3377 O O . ALA A 1 420 ? 8.750 3.863 -5.439 1.00 90.25 420 ALA A O 1
ATOM 3378 N N . THR A 1 421 ? 10.614 4.293 -4.250 1.00 91.50 421 THR A N 1
ATOM 3379 C CA . THR A 1 421 ? 10.833 5.668 -4.740 1.00 91.50 421 THR A CA 1
ATOM 3380 C C . THR A 1 421 ? 10.987 5.681 -6.255 1.00 91.50 421 THR A C 1
ATOM 3382 O O . THR A 1 421 ? 10.276 6.411 -6.953 1.00 91.50 421 THR A O 1
ATOM 3385 N N . PHE A 1 422 ? 11.888 4.842 -6.762 1.00 88.81 422 PHE A N 1
ATOM 3386 C CA . PHE A 1 422 ? 12.205 4.739 -8.177 1.00 88.81 422 PHE A CA 1
ATOM 3387 C C . PHE A 1 422 ? 10.994 4.310 -9.003 1.00 88.81 422 PHE A C 1
ATOM 3389 O O . PHE A 1 422 ? 10.622 4.970 -9.969 1.00 88.81 422 PHE A O 1
ATOM 3396 N N . ARG A 1 423 ? 10.328 3.224 -8.599 1.00 86.81 423 ARG A N 1
ATOM 3397 C CA . ARG A 1 423 ? 9.179 2.674 -9.330 1.00 86.81 423 ARG A CA 1
ATOM 3398 C C . ARG A 1 423 ? 7.998 3.636 -9.332 1.00 86.81 423 ARG A C 1
ATOM 3400 O O . ARG A 1 423 ? 7.397 3.858 -10.381 1.00 86.81 423 ARG A O 1
ATOM 3407 N N . ALA A 1 424 ? 7.682 4.243 -8.186 1.00 90.88 424 ALA A N 1
ATOM 3408 C CA . ALA A 1 424 ? 6.598 5.217 -8.088 1.00 90.88 424 ALA A CA 1
ATOM 3409 C C . ALA A 1 424 ? 6.831 6.420 -9.012 1.00 90.88 424 ALA A C 1
ATOM 3411 O O . ALA A 1 424 ? 5.912 6.839 -9.714 1.00 90.88 424 ALA A O 1
ATOM 3412 N N . THR A 1 425 ? 8.058 6.944 -9.050 1.00 89.50 425 THR A N 1
ATOM 3413 C CA . THR A 1 425 ? 8.419 8.078 -9.915 1.00 89.50 425 THR A CA 1
ATOM 3414 C C . THR A 1 425 ? 8.480 7.720 -11.384 1.00 89.50 425 THR A C 1
ATOM 3416 O O . THR A 1 425 ? 7.887 8.446 -12.175 1.00 89.50 425 THR A O 1
ATOM 3419 N N . ARG A 1 426 ? 9.057 6.571 -11.745 1.00 85.38 426 ARG A N 1
ATOM 3420 C CA . ARG A 1 426 ? 9.070 6.059 -13.123 1.00 85.38 426 ARG A CA 1
ATOM 3421 C C . ARG A 1 426 ? 7.668 5.945 -13.719 1.00 85.38 426 ARG A C 1
ATOM 3423 O O . ARG A 1 426 ? 7.468 6.273 -14.879 1.00 85.38 426 ARG A O 1
ATOM 3430 N N . ARG A 1 427 ? 6.674 5.498 -12.943 1.00 85.44 427 ARG A N 1
ATOM 3431 C CA . ARG A 1 427 ? 5.284 5.368 -13.428 1.00 85.44 427 ARG A CA 1
ATOM 3432 C C . ARG A 1 427 ? 4.712 6.681 -13.953 1.00 85.44 427 ARG A C 1
ATOM 3434 O O . ARG A 1 427 ? 3.948 6.667 -14.909 1.00 85.44 427 ARG A O 1
ATOM 3441 N N . LYS A 1 428 ? 5.050 7.795 -13.302 1.00 85.88 428 LYS A N 1
ATOM 3442 C CA . LYS A 1 428 ? 4.505 9.120 -13.614 1.00 85.88 428 LYS A CA 1
ATOM 3443 C C . LYS A 1 428 ? 5.416 9.951 -14.510 1.00 85.88 428 LYS A C 1
ATOM 3445 O O . LYS A 1 428 ? 4.928 10.718 -15.332 1.00 85.88 428 LYS A O 1
ATOM 3450 N N . TYR A 1 429 ? 6.719 9.795 -14.329 1.00 83.31 429 TYR A N 1
ATOM 3451 C CA . TYR A 1 429 ? 7.772 10.478 -15.063 1.00 83.31 429 TYR A CA 1
ATOM 3452 C C . TYR A 1 429 ? 8.679 9.408 -15.687 1.00 83.31 429 TYR A C 1
ATOM 3454 O O . TYR A 1 429 ? 9.778 9.162 -15.183 1.00 83.31 429 TYR A O 1
ATOM 3462 N N . PRO A 1 430 ? 8.171 8.683 -16.703 1.00 71.88 430 PRO A N 1
ATOM 3463 C CA . PRO A 1 430 ? 8.913 7.600 -17.344 1.00 71.88 430 PRO A CA 1
ATOM 3464 C C . PRO A 1 430 ? 10.074 8.127 -18.182 1.00 71.88 430 PRO A C 1
ATOM 3466 O O . PRO A 1 430 ? 11.136 7.519 -18.229 1.00 71.88 430 PRO A O 1
ATOM 3469 N N . ASP A 1 431 ? 9.901 9.295 -18.784 1.00 63.66 431 ASP A N 1
ATOM 3470 C CA . ASP A 1 431 ? 10.965 10.003 -19.473 1.00 63.66 431 ASP A CA 1
ATOM 3471 C C . ASP A 1 431 ? 11.684 10.923 -18.474 1.00 63.66 431 ASP A C 1
ATOM 3473 O O . ASP A 1 431 ? 11.045 11.460 -17.562 1.00 63.66 431 ASP A O 1
ATOM 3477 N N . ARG A 1 432 ? 12.991 11.159 -18.687 1.00 65.94 432 ARG A N 1
ATOM 3478 C CA . ARG A 1 432 ? 13.933 11.960 -17.859 1.00 65.94 432 ARG A CA 1
ATOM 3479 C C . ARG A 1 432 ? 14.612 11.230 -16.694 1.00 65.94 432 ARG A C 1
ATOM 3481 O O . ARG A 1 432 ? 14.166 10.201 -16.205 1.00 65.94 432 ARG A O 1
ATOM 3488 N N . LEU A 1 433 ? 15.655 11.862 -16.150 1.00 74.50 433 LEU A N 1
ATOM 3489 C CA . LEU A 1 433 ? 16.376 11.447 -14.934 1.00 74.50 433 LEU A CA 1
ATOM 3490 C C . LEU A 1 433 ? 15.585 11.644 -13.625 1.00 74.50 433 LEU A C 1
ATOM 3492 O O . LEU A 1 433 ? 16.139 11.513 -12.534 1.00 74.50 433 LEU A O 1
ATOM 3496 N N . VAL A 1 434 ? 14.283 11.933 -13.711 1.00 81.88 434 VAL A N 1
ATOM 3497 C CA . VAL A 1 434 ? 13.420 12.231 -12.559 1.00 81.88 434 VAL A CA 1
ATOM 3498 C C . VAL A 1 434 ? 13.404 11.098 -11.525 1.00 81.88 434 VAL A C 1
ATOM 3500 O O . VAL A 1 434 ? 13.511 11.408 -10.336 1.00 81.88 434 VAL A O 1
ATOM 3503 N N . PRO A 1 435 ? 13.340 9.803 -11.901 1.00 85.12 435 PRO A N 1
ATOM 3504 C CA . PRO A 1 435 ? 13.426 8.731 -10.915 1.00 85.12 435 PRO A CA 1
ATOM 3505 C C . PRO A 1 435 ? 14.746 8.719 -10.133 1.00 85.12 435 PRO A C 1
ATOM 3507 O O . PRO A 1 435 ? 14.740 8.475 -8.926 1.00 85.12 435 PRO A O 1
ATOM 3510 N N . LEU A 1 436 ? 15.869 9.052 -10.781 1.00 84.19 436 LEU A N 1
ATOM 3511 C CA . LEU A 1 436 ? 17.168 9.169 -10.111 1.00 84.19 436 LEU A CA 1
ATOM 3512 C C . LEU A 1 436 ? 17.220 10.403 -9.205 1.00 84.19 436 LEU A C 1
ATOM 3514 O O . LEU A 1 436 ? 17.635 10.289 -8.055 1.00 84.19 436 LEU A O 1
ATOM 3518 N N . LEU A 1 437 ? 16.716 11.553 -9.666 1.00 82.69 437 LEU A N 1
ATOM 3519 C CA . LEU A 1 437 ? 16.563 12.760 -8.842 1.00 82.69 437 LEU A CA 1
ATOM 3520 C C . LEU A 1 437 ? 15.725 12.481 -7.581 1.00 82.69 437 LEU A C 1
ATOM 3522 O O . LEU A 1 437 ? 16.019 12.999 -6.501 1.00 82.69 437 LEU A O 1
ATOM 3526 N N . ALA A 1 438 ? 14.680 11.665 -7.699 1.00 87.75 438 ALA A N 1
ATOM 3527 C CA . ALA A 1 438 ? 13.823 11.304 -6.581 1.00 87.75 438 ALA A CA 1
ATOM 3528 C C . ALA A 1 438 ? 14.532 10.404 -5.563 1.00 87.75 438 ALA A C 1
ATOM 3530 O O . ALA A 1 438 ? 14.443 10.676 -4.362 1.00 87.75 438 ALA A O 1
ATOM 3531 N N . ILE A 1 439 ? 15.278 9.390 -6.031 1.00 89.12 439 ILE A N 1
ATOM 3532 C CA . ILE A 1 439 ? 16.165 8.592 -5.169 1.00 89.12 439 ILE A CA 1
ATOM 3533 C C . ILE A 1 439 ? 17.134 9.520 -4.445 1.00 89.12 439 ILE A C 1
ATOM 3535 O O . ILE A 1 439 ? 17.204 9.480 -3.220 1.00 89.12 439 ILE A O 1
ATOM 3539 N N . SER A 1 440 ? 17.838 10.381 -5.176 1.00 87.00 440 SER A N 1
ATOM 3540 C CA . SER A 1 440 ? 18.806 11.314 -4.607 1.00 87.00 440 SER A CA 1
ATOM 3541 C C . SER A 1 440 ? 18.189 12.248 -3.580 1.00 87.00 440 SER A C 1
ATOM 3543 O O . SER A 1 440 ? 18.797 12.526 -2.551 1.00 87.00 440 SER A O 1
ATOM 3545 N N . SER A 1 441 ? 16.969 12.722 -3.826 1.00 84.62 441 SER A N 1
ATOM 3546 C CA . SER A 1 441 ? 16.254 13.576 -2.882 1.00 84.62 441 SER A CA 1
ATOM 3547 C C . SER A 1 441 ? 15.950 12.830 -1.584 1.00 84.62 441 SER A C 1
ATOM 3549 O O . SER A 1 441 ? 16.108 13.388 -0.509 1.00 84.62 441 SER A O 1
ATOM 3551 N N . MET A 1 442 ? 15.571 11.555 -1.636 1.00 88.44 442 MET A N 1
ATOM 3552 C CA . MET A 1 442 ? 15.379 10.766 -0.415 1.00 88.44 442 MET A CA 1
ATOM 3553 C C . MET A 1 442 ? 16.721 10.440 0.253 1.00 88.44 442 MET A C 1
ATOM 3555 O O . MET A 1 442 ? 16.916 10.702 1.437 1.00 88.44 442 MET A O 1
ATOM 3559 N N . PHE A 1 443 ? 17.676 9.931 -0.518 1.00 89.94 443 PHE A N 1
ATOM 3560 C CA . PHE A 1 443 ? 18.955 9.448 -0.020 1.00 89.94 443 PHE A CA 1
ATOM 3561 C C . PHE A 1 443 ? 19.854 10.574 0.507 1.00 89.94 443 PHE A C 1
ATOM 3563 O O . PHE A 1 443 ? 20.289 10.538 1.654 1.00 89.94 443 PHE A O 1
ATOM 3570 N N . MET A 1 444 ? 20.098 11.624 -0.275 1.00 88.44 444 MET A N 1
ATOM 3571 C CA . MET A 1 444 ? 20.963 12.723 0.154 1.00 88.44 444 MET A CA 1
ATOM 3572 C C . MET A 1 444 ? 20.247 13.673 1.112 1.00 88.44 444 MET A C 1
ATOM 3574 O O . MET A 1 444 ? 20.716 13.848 2.232 1.00 88.44 444 MET A O 1
ATOM 3578 N N . LEU A 1 445 ? 19.095 14.252 0.741 1.00 84.88 445 LEU A N 1
ATOM 3579 C CA . LEU A 1 445 ? 18.481 15.306 1.5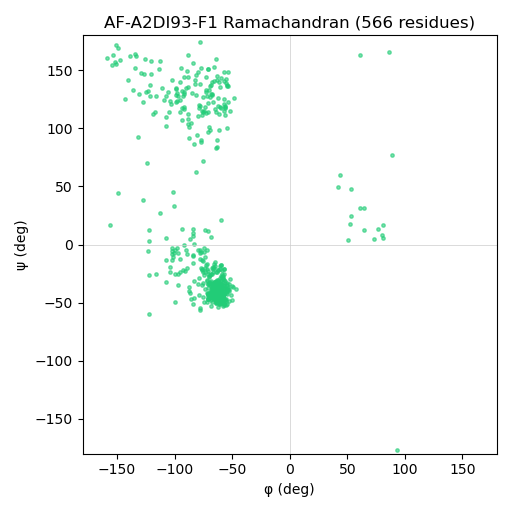69 1.00 84.88 445 LEU A CA 1
ATOM 3580 C C . LEU A 1 445 ? 17.935 14.807 2.904 1.00 84.88 445 LEU A C 1
ATOM 3582 O O . LEU A 1 445 ? 17.897 15.586 3.854 1.00 84.88 445 LEU A O 1
ATOM 3586 N N . ARG A 1 446 ? 17.459 13.560 2.982 1.00 85.12 446 ARG A N 1
ATOM 3587 C CA . ARG A 1 446 ? 16.766 13.059 4.182 1.00 85.12 446 ARG A CA 1
ATOM 3588 C C . ARG A 1 446 ? 17.570 12.061 4.998 1.00 85.12 446 ARG A C 1
ATOM 3590 O O . ARG A 1 446 ? 17.175 11.805 6.129 1.00 85.12 446 ARG A O 1
ATOM 3597 N N . PHE A 1 447 ? 18.664 11.531 4.456 1.00 90.44 447 PHE A N 1
ATOM 3598 C CA . PHE A 1 447 ? 19.487 10.546 5.151 1.00 90.44 447 PHE A CA 1
ATOM 3599 C C . PHE A 1 447 ? 20.943 11.006 5.300 1.00 90.44 447 PHE A C 1
ATOM 3601 O O . PHE A 1 447 ? 21.392 11.211 6.424 1.00 90.44 447 PHE A O 1
ATOM 3608 N N . ILE A 1 448 ? 21.666 11.271 4.209 1.00 91.44 448 ILE A N 1
ATOM 3609 C CA . ILE A 1 448 ? 23.109 11.577 4.286 1.00 91.44 448 ILE A CA 1
ATOM 3610 C C . ILE A 1 448 ? 23.402 13.019 4.734 1.00 91.44 448 ILE A C 1
ATOM 3612 O O . ILE A 1 448 ? 24.133 13.244 5.701 1.00 91.44 448 ILE A O 1
ATOM 3616 N N . SER A 1 449 ? 22.843 14.018 4.047 1.00 90.19 449 SER A N 1
ATOM 3617 C CA . SER A 1 449 ? 23.146 15.434 4.285 1.00 90.19 449 SER A CA 1
ATOM 3618 C C . SER A 1 449 ? 22.789 15.914 5.699 1.00 90.19 449 SER A C 1
ATOM 3620 O O . SER A 1 449 ? 23.607 16.641 6.267 1.00 90.19 449 SER A O 1
ATOM 3622 N N . PRO A 1 450 ? 21.650 15.522 6.314 1.00 90.06 450 PRO A N 1
ATOM 3623 C CA . PRO A 1 450 ? 21.347 15.897 7.697 1.00 90.06 450 PRO A CA 1
ATOM 3624 C C . PRO A 1 450 ? 22.405 15.407 8.691 1.00 90.06 450 PRO A C 1
ATOM 3626 O O . PRO A 1 450 ? 22.816 16.155 9.575 1.00 90.06 450 PRO A O 1
ATOM 3629 N N . VAL A 1 451 ? 22.901 14.180 8.514 1.00 91.00 451 VAL A N 1
ATOM 3630 C CA . VAL A 1 451 ? 23.933 13.588 9.375 1.00 91.00 451 VAL A CA 1
ATOM 3631 C C . VAL A 1 451 ? 25.255 14.342 9.234 1.00 91.00 451 VAL A C 1
ATOM 3633 O O . VAL A 1 451 ? 25.843 14.750 10.233 1.00 91.00 451 VAL A O 1
ATOM 3636 N N . MET A 1 452 ? 25.691 14.617 8.001 1.00 91.44 452 MET A N 1
ATOM 3637 C CA . MET A 1 452 ? 26.902 15.409 7.755 1.00 91.44 452 MET A CA 1
ATOM 3638 C C . MET A 1 452 ? 26.784 16.840 8.302 1.00 91.44 452 MET A C 1
ATOM 3640 O O . MET A 1 452 ? 27.745 17.380 8.853 1.00 91.44 452 MET A O 1
ATOM 3644 N N . ALA A 1 453 ? 25.613 17.469 8.173 1.00 90.69 453 ALA A N 1
ATOM 3645 C CA . ALA A 1 453 ? 25.358 18.795 8.729 1.00 90.69 453 ALA A CA 1
ATOM 3646 C C . ALA A 1 453 ? 25.451 18.793 10.264 1.00 90.69 453 ALA A C 1
ATOM 3648 O O . ALA A 1 453 ? 26.089 19.681 10.829 1.00 90.69 453 ALA A O 1
ATOM 3649 N N . ASN A 1 454 ? 24.917 17.762 10.931 1.00 90.00 454 ASN A N 1
ATOM 3650 C CA . ASN A 1 454 ? 25.035 17.583 12.384 1.00 90.00 454 ASN A CA 1
ATOM 3651 C C . ASN A 1 454 ? 26.490 17.383 12.850 1.00 90.00 454 ASN A C 1
ATOM 3653 O O . ASN A 1 454 ? 26.821 17.714 13.984 1.00 90.00 454 ASN A O 1
ATOM 3657 N N . MET A 1 455 ? 27.378 16.914 11.969 1.00 90.94 455 MET A N 1
ATOM 3658 C CA . MET A 1 455 ? 28.829 16.833 12.203 1.00 90.94 455 MET A CA 1
ATOM 3659 C C . MET A 1 455 ? 29.571 18.152 11.909 1.00 90.94 455 MET A C 1
ATOM 3661 O O . MET A 1 455 ? 30.801 18.184 11.871 1.00 90.94 455 MET A O 1
ATOM 3665 N N . GLY A 1 456 ? 28.851 19.245 11.633 1.00 91.19 456 GLY A N 1
ATOM 3666 C CA . GLY A 1 456 ? 29.429 20.544 11.278 1.00 91.19 456 GLY A CA 1
ATOM 3667 C C . GLY A 1 456 ? 29.943 20.636 9.835 1.00 91.19 456 GLY A C 1
ATOM 3668 O O . GLY A 1 456 ? 30.652 21.582 9.493 1.00 91.19 456 GLY A O 1
ATOM 3669 N N . LYS A 1 457 ? 29.602 19.678 8.961 1.00 92.25 457 LYS A N 1
ATOM 3670 C CA . LYS A 1 457 ? 30.079 19.599 7.565 1.00 92.25 457 LYS A CA 1
ATOM 3671 C C . LYS A 1 457 ? 29.053 20.111 6.548 1.00 92.25 457 LYS A C 1
ATOM 3673 O O . LYS A 1 457 ? 29.013 19.636 5.417 1.00 92.25 457 LYS A O 1
ATOM 3678 N N . THR A 1 458 ? 28.242 21.105 6.910 1.00 88.94 458 THR A N 1
ATOM 3679 C CA . THR A 1 458 ? 27.126 21.617 6.087 1.00 88.94 458 THR A CA 1
ATOM 3680 C C . THR A 1 458 ? 27.542 22.034 4.674 1.00 88.94 458 THR A C 1
ATOM 3682 O O . THR A 1 458 ? 26.855 21.698 3.712 1.00 88.94 458 THR A O 1
ATOM 3685 N N . LYS A 1 459 ? 28.685 22.722 4.522 1.00 89.06 459 LYS A N 1
ATOM 3686 C CA . LYS A 1 459 ? 29.194 23.130 3.200 1.00 89.06 459 LYS A CA 1
ATOM 3687 C C . LYS A 1 459 ? 29.538 21.918 2.329 1.00 89.06 459 LYS A C 1
ATOM 3689 O O . LYS A 1 459 ? 29.071 21.832 1.200 1.00 89.06 459 LYS A O 1
ATOM 3694 N N . LEU A 1 460 ? 30.292 20.964 2.880 1.00 88.38 460 LEU A N 1
ATOM 3695 C CA . LEU A 1 460 ? 30.671 19.732 2.183 1.00 88.38 460 LEU A CA 1
ATOM 3696 C C . LEU A 1 460 ? 29.438 18.896 1.811 1.00 88.38 460 LEU A C 1
ATOM 3698 O O . LEU A 1 460 ? 29.369 18.378 0.704 1.00 88.38 460 LEU A O 1
ATOM 3702 N N . ALA A 1 461 ? 28.447 18.814 2.703 1.00 86.81 461 ALA A N 1
ATOM 3703 C CA . ALA A 1 461 ? 27.182 18.134 2.442 1.00 86.81 461 ALA A CA 1
ATOM 3704 C C . ALA A 1 461 ? 26.407 18.778 1.278 1.00 86.81 461 ALA A C 1
ATOM 3706 O O . ALA A 1 461 ? 25.882 18.062 0.427 1.00 86.81 461 ALA A O 1
ATOM 3707 N N . GLY A 1 462 ? 26.360 20.115 1.223 1.00 85.06 462 GLY A N 1
ATOM 3708 C CA . GLY A 1 462 ? 25.739 20.858 0.124 1.00 85.06 462 GLY A CA 1
ATOM 3709 C C . GLY A 1 462 ? 26.480 20.685 -1.203 1.00 85.06 462 GLY A C 1
ATOM 3710 O O . GLY A 1 462 ? 25.847 20.452 -2.230 1.00 85.06 462 GLY A O 1
ATOM 3711 N N . ASP A 1 463 ? 27.814 20.732 -1.181 1.00 85.88 463 ASP A N 1
ATOM 3712 C CA . ASP A 1 463 ? 28.640 20.537 -2.376 1.00 85.88 463 ASP A CA 1
ATOM 3713 C C . ASP A 1 463 ? 28.563 19.095 -2.901 1.00 85.88 463 ASP A C 1
ATOM 3715 O O . ASP A 1 463 ? 28.421 18.897 -4.104 1.00 85.88 463 ASP A O 1
ATOM 3719 N N . ALA A 1 464 ? 28.585 18.086 -2.024 1.00 86.19 464 ALA A N 1
ATOM 3720 C CA . ALA A 1 464 ? 28.416 16.685 -2.413 1.00 86.19 464 ALA A CA 1
ATOM 3721 C C . ALA A 1 464 ? 27.019 16.421 -2.986 1.00 86.19 464 ALA A C 1
ATOM 3723 O O . ALA A 1 464 ? 26.887 15.718 -3.983 1.00 86.19 464 ALA A O 1
ATOM 3724 N N . MET A 1 465 ? 25.974 17.021 -2.402 1.00 84.81 465 MET A N 1
ATOM 3725 C CA . MET A 1 465 ? 24.599 16.857 -2.874 1.00 84.81 465 MET A CA 1
ATOM 3726 C C . MET A 1 465 ? 24.435 17.266 -4.344 1.00 84.81 465 MET A C 1
ATOM 3728 O O . MET A 1 465 ? 23.673 16.607 -5.047 1.00 84.81 465 MET A O 1
ATOM 3732 N N . LYS A 1 466 ? 25.165 18.283 -4.830 1.00 82.38 466 LYS A N 1
ATOM 3733 C CA . LYS A 1 466 ? 25.123 18.725 -6.239 1.00 82.38 466 LYS A CA 1
ATOM 3734 C C . LYS A 1 466 ? 25.398 17.589 -7.232 1.00 82.38 466 LYS A C 1
ATOM 3736 O O . LYS A 1 466 ? 24.752 17.552 -8.274 1.00 82.38 466 LYS A O 1
ATOM 3741 N N . ALA A 1 467 ? 26.275 16.639 -6.891 1.00 80.62 467 ALA A N 1
ATOM 3742 C CA . ALA A 1 467 ? 26.562 15.469 -7.728 1.00 80.62 467 ALA A CA 1
ATOM 3743 C C . ALA A 1 467 ? 25.370 14.499 -7.846 1.00 80.62 467 ALA A C 1
ATOM 3745 O O . ALA A 1 467 ? 25.297 13.706 -8.778 1.00 80.62 467 ALA A O 1
ATOM 3746 N N . PHE A 1 468 ? 24.414 14.572 -6.920 1.00 79.50 468 PHE A N 1
ATOM 3747 C CA . PHE A 1 468 ? 23.251 13.694 -6.873 1.00 79.50 468 PHE A CA 1
ATOM 3748 C C . PHE A 1 468 ? 21.976 14.362 -7.406 1.00 79.50 468 PHE A C 1
ATOM 3750 O O . PHE A 1 468 ? 20.959 13.692 -7.519 1.00 79.50 468 PHE A O 1
ATOM 3757 N N . VAL A 1 469 ? 21.952 15.655 -7.747 1.00 71.12 469 VAL A N 1
ATOM 3758 C CA . VAL A 1 469 ? 20.673 16.313 -8.095 1.00 71.12 469 VAL A CA 1
ATOM 3759 C C . VAL A 1 469 ? 20.180 16.000 -9.518 1.00 71.12 469 VAL A C 1
ATOM 3761 O O . VAL A 1 469 ? 19.016 16.246 -9.800 1.00 71.12 469 VAL A O 1
ATOM 3764 N N . PHE A 1 470 ? 20.994 15.405 -10.400 1.00 67.94 470 PHE A N 1
ATOM 3765 C CA . PHE A 1 470 ? 20.576 14.963 -11.749 1.00 67.94 470 PHE A CA 1
ATOM 3766 C C . PHE A 1 470 ? 19.666 15.983 -12.488 1.00 67.94 470 PHE A C 1
ATOM 3768 O O . PHE A 1 470 ? 18.578 15.641 -12.957 1.00 67.94 470 PHE A O 1
ATOM 3775 N N . PHE A 1 471 ? 20.055 17.266 -12.535 1.00 59.06 471 PHE A N 1
ATOM 3776 C CA . PHE A 1 471 ? 19.232 18.326 -13.133 1.00 59.06 471 PHE A CA 1
ATOM 3777 C C . PHE A 1 471 ? 19.268 18.336 -14.669 1.00 59.06 471 PHE A C 1
ATOM 3779 O O . PHE A 1 471 ? 20.283 18.040 -15.290 1.00 59.06 471 PHE A O 1
ATOM 3786 N N . ASN A 1 472 ? 18.173 18.816 -15.273 1.00 49.44 472 ASN A N 1
ATOM 3787 C CA . ASN A 1 472 ? 18.143 19.290 -16.659 1.00 49.44 472 ASN A CA 1
ATOM 3788 C C . ASN A 1 472 ? 18.943 20.605 -16.777 1.00 49.44 472 ASN A C 1
ATOM 3790 O O . ASN A 1 472 ? 18.428 21.671 -16.434 1.00 49.44 472 ASN A O 1
ATOM 3794 N N . SER A 1 473 ? 20.198 20.498 -17.222 1.00 46.72 473 SER A N 1
ATOM 3795 C CA . SER A 1 473 ? 20.984 21.458 -18.029 1.00 46.72 473 SER A CA 1
ATOM 3796 C C . SER A 1 473 ? 21.105 22.945 -17.634 1.00 46.72 473 SER A C 1
ATOM 3798 O O . SER A 1 473 ? 21.729 23.704 -18.374 1.00 46.72 473 SER A O 1
ATOM 3800 N N . LYS A 1 474 ? 20.561 23.414 -16.502 1.00 44.75 474 LYS A N 1
ATOM 3801 C CA . LYS A 1 474 ? 20.680 24.830 -16.081 1.00 44.75 474 LYS A CA 1
ATOM 3802 C C . LYS A 1 474 ? 21.673 25.097 -14.956 1.00 44.75 474 LYS A C 1
ATOM 3804 O O . LYS A 1 474 ? 22.098 26.240 -14.807 1.00 44.75 474 LYS A O 1
ATOM 3809 N N . ASP A 1 475 ? 22.050 24.079 -14.190 1.00 50.00 475 ASP A N 1
ATOM 3810 C CA . ASP A 1 475 ? 23.020 24.225 -13.108 1.00 50.00 475 ASP A CA 1
ATOM 3811 C C . ASP A 1 475 ? 24.407 23.783 -13.570 1.00 50.00 475 ASP A C 1
ATOM 3813 O O . ASP A 1 475 ? 24.565 22.692 -14.118 1.00 50.00 475 ASP A O 1
ATOM 3817 N N . LYS A 1 476 ? 25.419 24.604 -13.264 1.00 51.19 476 LYS A N 1
ATOM 3818 C CA . LYS A 1 476 ? 26.867 24.411 -13.500 1.00 51.19 476 LYS A CA 1
ATOM 3819 C C . LYS A 1 476 ? 27.474 23.164 -12.825 1.00 51.19 476 LYS A C 1
ATOM 3821 O O . LYS A 1 476 ? 28.669 23.100 -12.574 1.00 51.19 476 LYS A O 1
ATOM 3826 N N . SER A 1 477 ? 26.661 22.172 -12.480 1.00 51.91 477 SER A N 1
ATOM 3827 C CA . SER A 1 477 ? 27.077 20.925 -11.839 1.00 51.91 477 SER A CA 1
ATOM 3828 C C . SER A 1 477 ? 28.083 20.125 -12.678 1.00 51.91 477 SER A C 1
ATOM 3830 O O . SER A 1 477 ? 28.988 19.527 -12.101 1.00 51.91 477 SER A O 1
ATOM 3832 N N . GLU A 1 478 ? 28.004 20.200 -14.012 1.00 52.00 478 GLU A N 1
ATOM 3833 C CA . GLU A 1 478 ? 28.996 19.621 -14.934 1.00 52.00 478 GLU A CA 1
ATOM 3834 C C . GLU A 1 478 ? 30.336 20.379 -14.931 1.00 52.00 478 GLU A C 1
ATOM 3836 O O . GLU A 1 478 ? 31.378 19.778 -15.170 1.00 52.00 478 GLU A O 1
ATOM 3841 N N . GLU A 1 479 ? 30.352 21.673 -14.577 1.00 56.84 479 GLU A N 1
ATOM 3842 C CA . GLU A 1 479 ? 31.603 22.411 -14.322 1.00 56.84 479 GLU A CA 1
ATOM 3843 C C . GLU A 1 479 ? 32.243 21.982 -12.982 1.00 56.84 479 GLU A C 1
ATOM 3845 O O . GLU A 1 479 ? 33.421 22.242 -12.736 1.00 56.84 479 GLU A O 1
ATOM 3850 N N . GLU A 1 480 ? 31.477 21.338 -12.089 1.00 67.44 480 GLU A N 1
ATOM 3851 C CA . GLU A 1 480 ? 31.884 21.028 -10.717 1.00 67.44 480 GLU A CA 1
ATOM 3852 C C . GLU A 1 480 ? 32.277 19.559 -10.462 1.00 67.44 480 GLU A C 1
ATOM 3854 O O . GLU A 1 480 ? 33.020 19.321 -9.501 1.00 67.44 480 GLU A O 1
ATOM 3859 N N . PHE A 1 481 ? 31.796 18.598 -11.264 1.00 73.81 481 PHE A N 1
ATOM 3860 C CA . PHE A 1 481 ? 32.063 17.158 -11.117 1.00 73.81 481 PHE A CA 1
ATOM 3861 C C . PHE A 1 481 ? 32.280 16.459 -12.476 1.00 73.81 481 PHE A C 1
ATOM 3863 O O . PHE A 1 481 ? 31.547 16.745 -13.420 1.00 73.81 481 PHE A O 1
ATOM 3870 N N . PRO A 1 482 ? 33.220 15.495 -12.578 1.00 77.06 482 PRO A N 1
ATOM 3871 C CA . PRO A 1 482 ? 33.398 14.674 -13.778 1.00 77.06 482 PRO A CA 1
ATOM 3872 C C . PRO A 1 482 ? 32.148 13.868 -14.163 1.00 77.06 482 PRO A C 1
ATOM 3874 O O . PRO A 1 482 ? 31.461 13.310 -13.301 1.00 77.06 482 PRO A O 1
ATOM 3877 N N . LYS A 1 483 ? 31.903 13.737 -15.471 1.00 72.31 483 LYS A N 1
ATOM 3878 C CA . LYS A 1 483 ? 30.786 12.987 -16.078 1.00 72.31 483 LYS A CA 1
ATOM 3879 C C . LYS A 1 483 ? 30.700 11.536 -15.583 1.00 72.31 483 LYS A C 1
ATOM 3881 O O . LYS A 1 483 ? 29.616 10.987 -15.367 1.00 72.31 483 LYS A O 1
ATOM 3886 N N . GLU A 1 484 ? 31.851 10.915 -15.360 1.00 77.75 484 GLU A N 1
ATOM 3887 C CA . GLU A 1 484 ? 31.990 9.529 -14.917 1.00 77.75 484 GLU A CA 1
ATOM 3888 C C . GLU A 1 484 ? 31.378 9.315 -13.528 1.00 77.75 484 GLU A C 1
ATOM 3890 O O . GLU A 1 484 ? 30.863 8.235 -13.244 1.00 77.75 484 GLU A O 1
ATOM 3895 N N . ILE A 1 485 ? 31.388 10.338 -12.666 1.00 80.88 485 ILE A N 1
ATOM 3896 C CA . ILE A 1 485 ? 30.805 10.251 -11.323 1.00 80.88 485 ILE A CA 1
ATOM 3897 C C . ILE A 1 485 ? 29.287 10.109 -11.410 1.00 80.88 485 ILE A C 1
ATOM 3899 O O . ILE A 1 485 ? 28.724 9.225 -10.769 1.00 80.88 485 ILE A O 1
ATOM 3903 N N . PHE A 1 486 ? 28.626 10.918 -12.242 1.00 76.62 486 PHE A N 1
ATOM 3904 C CA . PHE A 1 486 ? 27.175 10.837 -12.437 1.00 76.62 486 PHE A CA 1
ATOM 3905 C C . PHE A 1 486 ? 26.748 9.470 -12.976 1.00 76.62 486 PHE A C 1
ATOM 3907 O O . PHE A 1 486 ? 25.765 8.896 -12.505 1.00 76.62 486 PHE A O 1
ATOM 3914 N N . THR A 1 487 ? 27.528 8.925 -13.914 1.00 76.06 487 THR A N 1
ATOM 3915 C CA . THR A 1 487 ? 27.291 7.592 -14.485 1.00 76.06 487 THR A CA 1
ATOM 3916 C C . THR A 1 487 ? 27.403 6.512 -13.409 1.00 76.06 487 THR A C 1
ATOM 3918 O O . THR A 1 487 ? 26.472 5.730 -13.230 1.00 76.06 487 THR A O 1
ATOM 3921 N N . ARG A 1 488 ? 28.474 6.530 -12.602 1.00 80.62 488 ARG A N 1
ATOM 3922 C CA . ARG A 1 488 ? 28.649 5.577 -11.492 1.00 80.62 488 ARG A CA 1
ATOM 3923 C C . ARG A 1 488 ? 27.535 5.677 -10.450 1.00 80.62 488 ARG A C 1
ATOM 3925 O O . ARG A 1 488 ? 27.088 4.649 -9.951 1.00 80.62 488 ARG A O 1
ATOM 3932 N N . ILE A 1 489 ? 27.071 6.884 -10.110 1.00 83.56 489 ILE A N 1
ATOM 3933 C CA . ILE A 1 489 ? 25.943 7.055 -9.177 1.00 83.56 489 ILE A CA 1
ATOM 3934 C C . ILE A 1 489 ? 24.687 6.392 -9.750 1.00 83.56 489 ILE A C 1
ATOM 3936 O O . ILE A 1 489 ? 24.031 5.620 -9.049 1.00 83.56 489 ILE A O 1
ATOM 3940 N N . ALA A 1 490 ? 24.367 6.657 -11.019 1.00 80.31 490 ALA A N 1
ATOM 3941 C CA . ALA A 1 490 ? 23.206 6.070 -11.680 1.00 80.31 490 ALA A CA 1
ATOM 3942 C C . ALA A 1 490 ? 23.284 4.532 -11.717 1.00 80.31 490 ALA A C 1
ATOM 3944 O O . ALA A 1 490 ? 22.318 3.859 -11.354 1.00 80.31 490 ALA A O 1
ATOM 3945 N N . GLU A 1 491 ? 24.443 3.972 -12.072 1.00 78.75 491 GLU A N 1
ATOM 3946 C CA . GLU A 1 491 ? 24.692 2.525 -12.059 1.00 78.75 491 GLU A CA 1
ATOM 3947 C C . GLU A 1 491 ? 24.529 1.919 -10.663 1.00 78.75 491 GLU A C 1
ATOM 3949 O O . GLU A 1 491 ? 23.918 0.860 -10.513 1.00 78.75 491 GLU A O 1
ATOM 3954 N N . GLN A 1 492 ? 25.027 2.583 -9.618 1.00 83.31 492 GLN A N 1
ATOM 3955 C CA . GLN A 1 492 ? 24.877 2.102 -8.244 1.00 83.31 492 GLN A CA 1
ATOM 3956 C C . GLN A 1 492 ? 23.422 2.141 -7.779 1.00 83.31 492 GLN A C 1
ATOM 3958 O O . GLN A 1 492 ? 22.954 1.192 -7.149 1.00 83.31 492 GLN A O 1
ATOM 3963 N N . TYR A 1 493 ? 22.673 3.187 -8.125 1.00 84.19 493 TYR A N 1
ATOM 3964 C CA . TYR A 1 493 ? 21.249 3.265 -7.798 1.00 84.19 493 TYR A CA 1
ATOM 3965 C C . TYR A 1 493 ? 20.460 2.145 -8.467 1.00 84.19 493 TYR A C 1
ATOM 3967 O O . TYR A 1 493 ? 19.661 1.486 -7.803 1.00 84.19 493 TYR A O 1
ATOM 3975 N N . ILE A 1 494 ? 20.721 1.893 -9.750 1.00 78.56 494 ILE A N 1
ATOM 3976 C CA . ILE A 1 494 ? 19.982 0.894 -10.524 1.00 78.56 494 ILE A CA 1
ATOM 3977 C C . ILE A 1 494 ? 20.397 -0.533 -10.167 1.00 78.56 494 ILE A C 1
ATOM 3979 O O . ILE A 1 494 ? 19.521 -1.367 -9.946 1.00 78.56 494 ILE A O 1
ATOM 3983 N N . SER A 1 495 ? 21.695 -0.823 -10.048 1.00 76.69 495 SER A N 1
ATOM 3984 C CA . SER A 1 495 ? 22.185 -2.162 -9.672 1.00 76.69 495 SER A CA 1
ATOM 3985 C C . SER A 1 495 ? 21.661 -2.611 -8.317 1.00 76.69 495 SER A C 1
ATOM 3987 O O . SER A 1 495 ? 21.477 -3.804 -8.083 1.00 76.69 495 SER A O 1
ATOM 3989 N N . ASN A 1 496 ? 21.367 -1.654 -7.437 1.00 74.56 496 ASN A N 1
ATOM 3990 C CA . ASN A 1 496 ? 20.740 -1.973 -6.182 1.00 74.56 496 ASN A CA 1
ATOM 3991 C C . ASN A 1 496 ? 19.252 -2.267 -6.330 1.00 74.56 496 ASN A C 1
ATOM 3993 O O . ASN A 1 496 ? 18.795 -2.997 -5.499 1.00 74.56 496 ASN A O 1
ATOM 3997 N N . LEU A 1 497 ? 18.475 -1.866 -7.335 1.00 75.12 497 LEU A N 1
ATOM 3998 C CA . LEU A 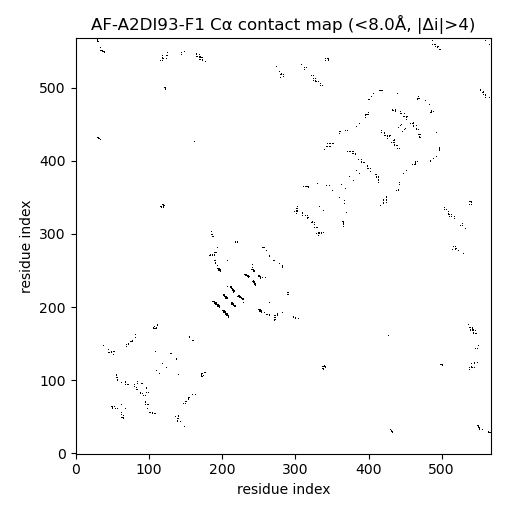1 497 ? 17.013 -2.108 -7.340 1.00 75.12 497 LEU A CA 1
ATOM 3999 C C . LEU A 1 497 ? 16.576 -3.591 -7.221 1.00 75.12 497 LEU A C 1
ATOM 4001 O O . LEU A 1 497 ? 15.436 -3.849 -6.820 1.00 75.12 497 LEU A O 1
ATOM 4005 N N . GLY A 1 498 ? 17.461 -4.545 -7.541 1.00 63.72 498 GLY A N 1
ATOM 4006 C CA . GLY A 1 498 ? 17.234 -5.984 -7.404 1.00 63.72 498 GLY A CA 1
ATOM 4007 C C . GLY A 1 498 ? 17.696 -6.542 -6.053 1.00 63.72 498 GLY A C 1
ATOM 4008 O O . GLY A 1 498 ? 18.886 -6.545 -5.747 1.00 63.72 498 GLY A O 1
ATOM 4009 N N . TYR A 1 499 ? 16.772 -7.097 -5.262 1.00 66.50 499 TYR A N 1
ATOM 4010 C CA . TYR A 1 499 ? 17.086 -7.712 -3.962 1.00 66.50 499 TYR A CA 1
ATOM 4011 C C . TYR A 1 499 ? 16.592 -9.158 -3.837 1.00 66.50 499 TYR A C 1
ATOM 4013 O O . TYR A 1 499 ? 15.700 -9.586 -4.567 1.00 66.50 499 TYR A O 1
ATOM 4021 N N . SER A 1 500 ? 17.175 -9.912 -2.903 1.00 56.44 500 SER A N 1
ATOM 4022 C CA . SER A 1 500 ? 16.753 -11.268 -2.529 1.00 56.44 500 SER A CA 1
ATOM 4023 C C . SER A 1 500 ? 15.619 -11.257 -1.499 1.00 56.44 500 SER A C 1
ATOM 4025 O O . SER A 1 500 ? 15.481 -10.304 -0.728 1.00 56.44 500 SER A O 1
ATOM 4027 N N . ASP A 1 501 ? 14.848 -12.346 -1.450 1.00 53.69 501 ASP A N 1
ATOM 4028 C CA . ASP A 1 501 ? 13.813 -12.555 -0.437 1.00 53.69 501 ASP A CA 1
ATOM 4029 C C . ASP A 1 501 ? 14.430 -12.490 0.964 1.00 53.69 501 ASP A C 1
ATOM 4031 O O . ASP A 1 501 ? 15.328 -13.260 1.301 1.00 53.69 501 ASP A O 1
ATOM 4035 N N . SER A 1 502 ? 13.958 -11.564 1.792 1.00 54.66 502 SER A N 1
ATOM 4036 C CA . SER A 1 502 ? 14.135 -11.662 3.238 1.00 54.66 502 SER A CA 1
ATOM 4037 C C . SER A 1 502 ? 13.099 -10.825 3.969 1.00 54.66 502 SER A C 1
ATOM 4039 O O . SER A 1 502 ? 12.431 -9.958 3.400 1.00 54.66 502 SER A O 1
ATOM 4041 N N . THR A 1 503 ? 12.925 -11.167 5.237 1.00 51.97 503 THR A N 1
ATOM 4042 C CA . THR A 1 503 ? 11.925 -10.600 6.126 1.00 51.97 503 THR A CA 1
ATOM 4043 C C . THR A 1 503 ? 12.504 -9.456 6.944 1.00 51.97 503 THR A C 1
ATOM 4045 O O . THR A 1 503 ? 13.692 -9.397 7.259 1.00 51.97 503 THR A O 1
ATOM 4048 N N . TYR A 1 504 ? 11.627 -8.533 7.311 1.00 59.12 504 TYR A N 1
ATOM 4049 C CA . TYR A 1 504 ? 11.926 -7.447 8.227 1.00 59.12 504 TYR A CA 1
ATOM 4050 C C . TYR A 1 504 ? 11.920 -7.953 9.683 1.00 59.12 504 TYR A C 1
ATOM 4052 O O . TYR A 1 504 ? 11.003 -8.671 10.070 1.00 59.12 504 TYR A O 1
ATOM 4060 N N . HIS A 1 505 ? 12.881 -7.528 10.512 1.00 51.88 505 HIS A N 1
ATOM 4061 C CA . HIS A 1 505 ? 12.854 -7.722 11.972 1.00 51.88 505 HIS A CA 1
ATOM 4062 C C . HIS A 1 505 ? 13.075 -6.376 12.681 1.00 51.88 505 HIS A C 1
ATOM 4064 O O . HIS A 1 505 ? 14.045 -5.679 12.375 1.00 51.88 505 HIS A O 1
ATOM 4070 N N . PHE A 1 506 ? 12.134 -5.966 13.542 1.00 60.72 506 PHE A N 1
ATOM 4071 C CA . PHE A 1 506 ? 12.079 -4.646 14.199 1.00 60.72 506 PHE A CA 1
ATOM 4072 C C . PHE A 1 506 ? 11.780 -4.802 15.696 1.00 60.72 506 PHE A C 1
ATOM 4074 O O . PHE A 1 506 ? 11.338 -5.863 16.126 1.00 60.72 506 PHE A O 1
ATOM 4081 N N . ALA A 1 507 ? 12.031 -3.738 16.468 1.00 62.44 507 ALA A N 1
ATOM 4082 C CA . ALA A 1 507 ? 11.737 -3.647 17.901 1.00 62.44 507 ALA A CA 1
ATOM 4083 C C . ALA A 1 507 ? 10.229 -3.727 18.215 1.00 62.44 507 ALA A C 1
ATOM 4085 O O . ALA A 1 507 ? 9.386 -3.492 17.344 1.00 62.44 507 ALA A O 1
ATOM 4086 N N . GLU A 1 508 ? 9.879 -4.078 19.456 1.00 70.62 508 GLU A N 1
ATOM 4087 C CA . GLU A 1 508 ? 8.486 -4.170 19.923 1.00 70.62 508 GLU A CA 1
ATOM 4088 C C . GLU A 1 508 ? 7.756 -2.827 19.826 1.00 70.62 508 GLU A C 1
ATOM 4090 O O . GLU A 1 508 ? 8.291 -1.779 20.186 1.00 70.62 508 GLU A O 1
ATOM 4095 N N . ALA A 1 509 ? 6.519 -2.871 19.329 1.00 80.94 509 ALA A N 1
ATOM 4096 C CA . ALA A 1 509 ? 5.699 -1.692 19.096 1.00 80.94 509 ALA A CA 1
ATOM 4097 C C . ALA A 1 509 ? 4.815 -1.377 20.312 1.00 80.94 509 ALA A C 1
ATOM 4099 O O . ALA A 1 509 ? 4.083 -2.243 20.804 1.00 80.94 509 ALA A O 1
ATOM 4100 N N . ASN A 1 510 ? 4.804 -0.118 20.756 1.00 85.88 510 ASN A N 1
ATOM 4101 C CA . ASN A 1 510 ? 3.962 0.316 21.870 1.00 85.88 510 ASN A CA 1
ATOM 4102 C C . ASN A 1 510 ? 2.569 0.758 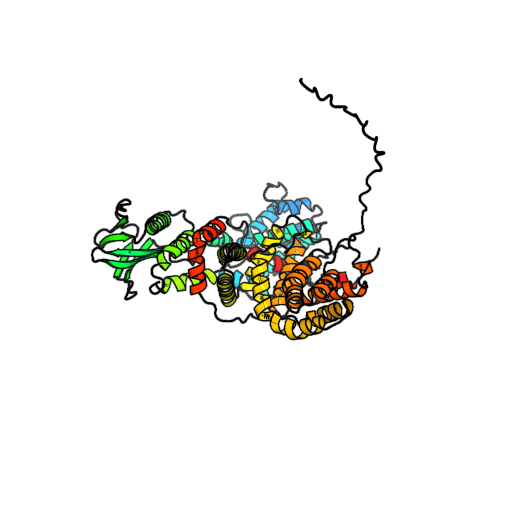21.386 1.00 85.88 510 ASN A C 1
ATOM 4104 O O . ASN A 1 510 ? 2.409 1.821 20.783 1.00 85.88 510 ASN A O 1
ATOM 4108 N N . LEU A 1 511 ? 1.548 -0.056 21.673 1.00 87.75 511 LEU A N 1
ATOM 4109 C CA . LEU A 1 511 ? 0.163 0.230 21.285 1.00 87.75 511 LEU A CA 1
ATOM 4110 C C . LEU A 1 511 ? -0.458 1.374 22.095 1.00 87.75 511 LEU A C 1
ATOM 4112 O O . LEU A 1 511 ? -1.291 2.104 21.565 1.00 87.75 511 LEU A O 1
ATOM 4116 N N . GLU A 1 512 ? -0.047 1.565 23.349 1.00 89.06 512 GLU A N 1
ATOM 4117 C CA . GLU A 1 512 ? -0.584 2.620 24.215 1.00 89.06 512 GLU A CA 1
ATOM 4118 C C . GLU A 1 512 ? -0.241 4.011 23.677 1.00 89.06 512 GLU A C 1
ATOM 4120 O O . GLU A 1 512 ? -1.085 4.904 23.691 1.00 89.06 512 GLU A O 1
ATOM 4125 N N . GLU A 1 513 ? 0.961 4.184 23.118 1.00 88.81 513 GLU A N 1
ATOM 4126 C CA . GLU A 1 513 ? 1.364 5.440 22.473 1.00 88.81 513 GLU A CA 1
ATOM 4127 C C . GLU A 1 513 ? 0.510 5.747 21.234 1.00 88.81 513 GLU A C 1
ATOM 4129 O O . GLU A 1 513 ? 0.145 6.899 21.005 1.00 88.81 513 GLU A O 1
ATOM 4134 N N . ILE A 1 514 ? 0.131 4.722 20.461 1.00 90.06 514 ILE A N 1
ATOM 4135 C CA . ILE A 1 514 ? -0.772 4.878 19.309 1.00 90.06 514 ILE A CA 1
ATOM 4136 C C . ILE A 1 514 ? -2.148 5.349 19.776 1.00 90.06 514 ILE A C 1
ATOM 4138 O O . ILE A 1 514 ? -2.721 6.267 19.188 1.00 90.06 514 ILE A O 1
ATOM 4142 N N . VAL A 1 515 ? -2.680 4.726 20.829 1.00 91.44 515 VAL A N 1
ATOM 4143 C CA . VAL A 1 515 ? -4.002 5.050 21.380 1.00 91.44 515 VAL A CA 1
ATOM 4144 C C . VAL A 1 515 ? -4.012 6.457 21.984 1.00 91.44 515 VAL A C 1
ATOM 4146 O O . VAL A 1 515 ? -4.945 7.216 21.724 1.00 91.44 515 VAL A O 1
ATOM 4149 N N . ALA A 1 516 ? -2.964 6.844 22.714 1.00 91.12 516 ALA A N 1
ATOM 4150 C CA . ALA A 1 516 ? -2.837 8.182 23.286 1.00 91.12 516 ALA A CA 1
ATOM 4151 C C . ALA A 1 516 ? -2.851 9.277 22.206 1.00 91.12 516 ALA A C 1
ATOM 4153 O O . ALA A 1 516 ? -3.653 10.210 22.286 1.00 91.12 516 ALA A O 1
ATOM 4154 N N . ASP A 1 517 ? -2.055 9.129 21.145 1.00 91.50 517 ASP A N 1
ATOM 4155 C CA . ASP A 1 517 ? -2.033 10.102 20.048 1.00 91.50 517 ASP A CA 1
ATOM 4156 C C . ASP A 1 517 ? -3.327 10.073 19.216 1.00 91.50 517 ASP A C 1
ATOM 4158 O O . ASP A 1 517 ? -3.794 11.122 18.764 1.00 91.50 517 ASP A O 1
ATOM 4162 N N . CYS A 1 518 ? -3.963 8.902 19.056 1.00 91.06 518 CYS A N 1
ATOM 4163 C CA . CYS A 1 518 ? -5.305 8.812 18.470 1.00 91.06 518 CYS A CA 1
ATOM 4164 C C . CYS A 1 518 ? -6.336 9.612 19.273 1.00 91.06 518 CYS A C 1
ATOM 4166 O O . CYS A 1 518 ? -7.275 10.146 18.685 1.00 91.06 518 CYS A O 1
ATOM 4168 N N . ALA A 1 519 ? -6.187 9.686 20.597 1.00 91.75 519 ALA A N 1
ATOM 4169 C CA . ALA A 1 519 ? -7.046 10.489 21.456 1.00 91.75 519 ALA A CA 1
ATOM 4170 C C . ALA A 1 519 ? -6.784 11.983 21.254 1.00 91.75 519 ALA A C 1
ATOM 4172 O O . ALA A 1 519 ? -7.721 12.760 21.077 1.00 91.75 519 ALA A O 1
ATOM 4173 N N . THR A 1 520 ? -5.507 12.378 21.250 1.00 92.94 520 THR A N 1
ATOM 4174 C CA . THR A 1 520 ? -5.091 13.780 21.120 1.00 92.94 520 THR A CA 1
ATOM 4175 C C . THR A 1 520 ? -5.460 14.374 19.762 1.00 92.94 520 THR A C 1
ATOM 4177 O O . THR A 1 520 ? -5.930 15.508 19.708 1.00 92.94 520 THR A O 1
ATOM 4180 N N . TYR A 1 521 ? -5.293 13.619 18.673 1.00 92.88 521 TYR A N 1
ATOM 4181 C CA . TYR A 1 521 ? -5.516 14.100 17.303 1.00 92.88 521 TYR A CA 1
ATOM 4182 C C . TYR A 1 521 ? -6.715 13.445 16.609 1.00 92.88 521 TYR A C 1
ATOM 4184 O O . TYR A 1 521 ? -6.752 13.307 15.382 1.00 92.88 521 TYR A O 1
ATOM 4192 N N . ASN A 1 522 ? -7.694 13.003 17.399 1.00 92.38 522 ASN A N 1
ATOM 4193 C CA . ASN A 1 522 ? -8.814 12.195 16.929 1.00 92.38 522 ASN A CA 1
ATOM 4194 C C . ASN A 1 522 ? -9.557 12.817 15.746 1.00 92.38 522 ASN A C 1
ATOM 4196 O O . ASN A 1 522 ? -9.799 12.157 14.735 1.00 92.38 522 ASN A O 1
ATOM 4200 N N . LYS A 1 523 ? -9.888 14.105 15.868 1.00 91.25 523 LYS A N 1
ATOM 4201 C CA . LYS A 1 523 ? -10.669 14.835 14.872 1.00 91.25 523 LYS A CA 1
ATOM 4202 C C . LYS A 1 523 ? -9.953 14.850 13.524 1.00 91.25 523 LYS A C 1
ATOM 4204 O O . LYS A 1 523 ? -10.543 14.479 12.515 1.00 91.25 523 LYS A O 1
ATOM 4209 N N . GLU A 1 524 ? -8.677 15.220 13.507 1.00 91.75 524 GLU A N 1
ATOM 4210 C CA . GLU A 1 524 ? -7.880 15.289 12.287 1.00 91.75 524 GLU A CA 1
ATOM 4211 C C . GLU A 1 524 ? -7.673 13.911 11.648 1.00 91.75 524 GLU A C 1
ATOM 4213 O O . GLU A 1 524 ? -7.713 13.796 10.419 1.00 91.75 524 GLU A O 1
ATOM 4218 N N . ILE A 1 525 ? -7.480 12.859 12.450 1.00 91.19 525 ILE A N 1
ATOM 4219 C CA . ILE A 1 525 ? -7.368 11.482 11.946 1.00 91.19 525 ILE A CA 1
ATOM 4220 C C . ILE A 1 525 ? -8.687 11.062 11.285 1.00 91.19 525 ILE A C 1
ATOM 4222 O O . ILE A 1 525 ? -8.687 10.627 10.131 1.00 91.19 525 ILE A O 1
ATOM 4226 N N . CYS A 1 526 ? -9.815 11.251 11.973 1.00 90.38 526 CYS A N 1
ATOM 4227 C CA . CYS A 1 526 ? -11.145 10.919 11.466 1.00 90.38 526 CYS A CA 1
ATOM 4228 C C . CYS A 1 526 ? -11.504 11.717 10.202 1.00 90.38 526 CYS A C 1
ATOM 4230 O O . CYS A 1 526 ? -12.045 11.154 9.249 1.00 90.38 526 CYS A O 1
ATOM 4232 N N . ASP A 1 527 ? -11.156 13.002 10.135 1.00 90.06 527 ASP A N 1
ATOM 4233 C CA . ASP A 1 527 ? -11.393 13.830 8.949 1.00 90.06 527 ASP A CA 1
ATOM 4234 C C . ASP A 1 527 ? -10.545 13.377 7.748 1.00 90.06 527 ASP A C 1
ATOM 4236 O O . ASP A 1 527 ? -11.025 13.374 6.610 1.00 90.06 527 ASP A O 1
ATOM 4240 N N . ASN A 1 528 ? -9.308 12.919 7.975 1.00 87.50 528 ASN A N 1
ATOM 4241 C CA . ASN A 1 528 ? -8.480 12.332 6.917 1.00 87.50 528 ASN A CA 1
ATOM 4242 C C . ASN A 1 528 ? -8.959 10.938 6.480 1.00 87.50 528 ASN A C 1
ATOM 4244 O O . ASN A 1 528 ? -8.820 10.600 5.303 1.00 87.50 528 ASN A O 1
ATOM 4248 N N . LEU A 1 529 ? -9.554 10.147 7.377 1.00 86.94 529 LEU A N 1
ATOM 4249 C CA . LEU A 1 529 ? -10.174 8.858 7.041 1.00 86.94 529 LEU A CA 1
ATOM 4250 C C . LEU A 1 529 ? -11.417 9.017 6.161 1.00 86.94 529 LEU A C 1
ATOM 4252 O O . LEU A 1 529 ? -11.591 8.270 5.199 1.00 86.94 529 LEU A O 1
ATOM 4256 N N . LYS A 1 530 ? -12.247 10.033 6.435 1.00 84.38 530 LYS A N 1
ATOM 4257 C CA . LYS A 1 530 ? -13.430 10.355 5.616 1.00 84.38 530 LYS A CA 1
ATOM 4258 C C . LYS A 1 530 ? -13.068 10.687 4.166 1.00 84.38 530 LYS A C 1
ATOM 4260 O O . LYS A 1 530 ? -13.868 10.448 3.262 1.00 84.38 530 LYS A O 1
ATOM 4265 N N . ARG A 1 531 ? -11.848 11.181 3.916 1.00 79.75 531 ARG A N 1
ATOM 4266 C CA . ARG A 1 531 ? -11.271 11.326 2.570 1.00 79.75 531 ARG A CA 1
ATOM 4267 C C . ARG A 1 531 ? -10.838 9.949 2.057 1.00 79.75 531 ARG A C 1
ATOM 4269 O O . ARG A 1 531 ? -9.641 9.646 2.026 1.00 79.75 531 ARG A O 1
ATOM 4276 N N . LYS A 1 532 ? -11.821 9.106 1.716 1.00 69.06 532 LYS A N 1
ATOM 4277 C CA . LYS A 1 532 ? -11.597 7.731 1.249 1.00 69.06 532 LYS A CA 1
ATOM 4278 C C . LYS A 1 532 ? -10.629 7.725 0.059 1.00 69.06 532 LYS A C 1
ATOM 4280 O O . LYS A 1 532 ? -10.765 8.569 -0.830 1.00 69.06 532 LYS A O 1
ATOM 4285 N N . PRO A 1 533 ? -9.650 6.805 0.028 1.00 69.62 533 PRO A N 1
ATOM 4286 C CA . PRO A 1 533 ? -8.784 6.669 -1.130 1.00 69.62 533 PRO A CA 1
ATOM 4287 C C . PRO A 1 533 ? -9.610 6.241 -2.348 1.00 69.62 533 PRO A C 1
ATOM 4289 O O . PRO A 1 533 ? -10.577 5.489 -2.230 1.00 69.62 533 PRO A O 1
ATOM 4292 N N . THR A 1 534 ? -9.223 6.727 -3.525 1.00 70.06 534 THR A N 1
ATOM 4293 C CA . THR A 1 534 ? -9.865 6.356 -4.795 1.00 70.06 534 THR A CA 1
ATOM 4294 C C . THR A 1 534 ? -9.500 4.939 -5.239 1.00 70.06 534 THR A C 1
ATOM 4296 O O . THR A 1 534 ? -10.258 4.311 -5.973 1.00 70.06 534 THR A O 1
ATOM 4299 N N . GLU A 1 535 ? -8.366 4.417 -4.769 1.00 80.06 535 GLU A N 1
ATOM 4300 C CA . GLU A 1 535 ? -7.823 3.105 -5.123 1.00 80.06 535 GLU A CA 1
ATOM 4301 C C . GLU A 1 535 ? -7.541 2.273 -3.871 1.00 80.06 535 GLU A C 1
ATOM 4303 O O . GLU A 1 535 ? -7.160 2.798 -2.823 1.00 80.06 535 GLU A O 1
ATOM 4308 N N . HIS A 1 536 ? -7.709 0.955 -3.993 1.00 85.44 536 HIS A N 1
ATOM 4309 C CA . HIS A 1 536 ? -7.337 0.028 -2.931 1.00 85.44 536 HIS A CA 1
ATOM 4310 C C . HIS A 1 536 ? -5.805 -0.003 -2.779 1.00 85.44 536 HIS A C 1
ATOM 4312 O O . HIS A 1 536 ? -5.117 -0.100 -3.791 1.00 85.44 536 HIS A O 1
ATOM 4318 N N . PRO A 1 537 ? -5.236 -0.009 -1.564 1.00 85.56 537 PRO A N 1
ATOM 4319 C CA . PRO A 1 537 ? -3.781 0.009 -1.358 1.00 85.56 537 PRO A CA 1
ATOM 4320 C C . PRO A 1 537 ? -2.998 -1.099 -2.088 1.00 85.56 537 PRO A C 1
ATOM 4322 O O . PRO A 1 537 ? -1.957 -0.824 -2.684 1.00 85.56 537 PRO A O 1
ATOM 4325 N N . LEU A 1 538 ? -3.540 -2.325 -2.133 1.00 89.62 538 LEU A N 1
ATOM 4326 C CA . LEU A 1 538 ? -2.966 -3.464 -2.879 1.00 89.62 538 LEU A CA 1
ATOM 4327 C C . LEU A 1 538 ? -2.810 -3.237 -4.390 1.00 89.62 538 LEU A C 1
ATOM 4329 O O . LEU A 1 538 ? -2.042 -3.958 -5.026 1.00 89.62 538 LEU A O 1
ATOM 4333 N N . TYR A 1 539 ? -3.491 -2.240 -4.963 1.00 92.69 539 TYR A N 1
ATOM 4334 C CA . TYR A 1 539 ? -3.320 -1.849 -6.363 1.00 92.69 539 TYR A CA 1
ATOM 4335 C C . TYR A 1 539 ? -1.849 -1.629 -6.710 1.00 92.69 539 TYR A C 1
ATOM 4337 O O . TYR A 1 539 ? -1.384 -2.122 -7.731 1.00 92.69 539 TYR A O 1
ATOM 4345 N N . TRP A 1 540 ? -1.097 -0.952 -5.840 1.00 93.00 540 TRP A N 1
ATOM 4346 C CA . TRP A 1 540 ? 0.298 -0.619 -6.116 1.00 93.00 540 TRP A CA 1
ATOM 4347 C C . TRP A 1 540 ? 1.216 -1.844 -6.121 1.00 93.00 540 TRP A C 1
ATOM 4349 O O . TRP A 1 540 ? 2.144 -1.896 -6.926 1.00 93.00 540 TRP A O 1
ATOM 4359 N N . SER A 1 541 ? 0.942 -2.841 -5.275 1.00 93.56 541 SER A N 1
ATOM 4360 C CA . SER A 1 541 ? 1.667 -4.118 -5.294 1.00 93.56 541 SER A CA 1
ATOM 4361 C C . SER A 1 541 ? 1.298 -4.956 -6.520 1.00 93.56 541 SER A C 1
ATOM 4363 O O . SER A 1 541 ? 2.184 -5.512 -7.162 1.00 93.56 541 SER A O 1
ATOM 4365 N N . MET A 1 542 ? 0.015 -5.010 -6.897 1.00 95.00 542 MET A N 1
ATOM 4366 C CA . MET A 1 542 ? -0.413 -5.704 -8.118 1.00 95.00 542 MET A CA 1
ATOM 4367 C C . MET A 1 542 ? 0.177 -5.047 -9.375 1.00 95.00 542 MET A C 1
ATOM 4369 O O . MET A 1 542 ? 0.642 -5.734 -10.280 1.00 95.00 542 MET A O 1
ATOM 4373 N N . LEU A 1 543 ? 0.214 -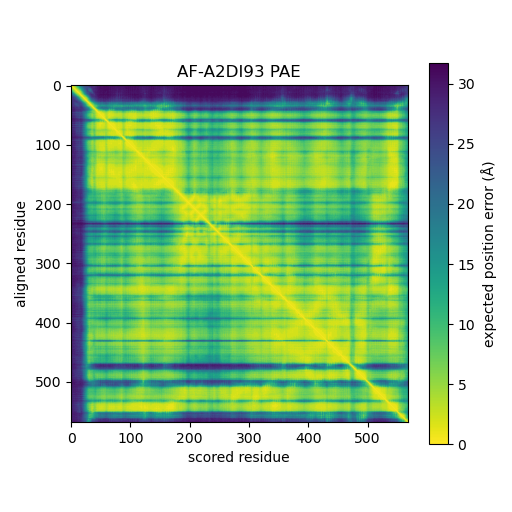3.713 -9.410 1.00 94.56 543 LEU A N 1
ATOM 4374 C CA . LEU A 1 543 ? 0.840 -2.953 -10.486 1.00 94.56 543 LEU A CA 1
ATOM 4375 C C . LEU A 1 543 ? 2.327 -3.295 -10.610 1.00 94.56 543 LEU A C 1
ATOM 4377 O O . LEU A 1 543 ? 2.798 -3.579 -11.705 1.00 94.56 543 LEU A O 1
ATOM 4381 N N . GLU A 1 544 ? 3.056 -3.319 -9.495 1.00 92.00 544 GLU A N 1
ATOM 4382 C CA . GLU A 1 544 ? 4.471 -3.694 -9.490 1.00 92.00 544 GLU A CA 1
ATOM 4383 C C . GLU A 1 544 ? 4.707 -5.140 -9.943 1.00 92.00 544 GLU A C 1
ATOM 4385 O O . GLU A 1 544 ? 5.629 -5.388 -10.717 1.00 92.00 544 GLU A O 1
ATOM 4390 N N . LEU A 1 545 ? 3.859 -6.084 -9.518 1.00 91.88 545 LEU A N 1
ATOM 4391 C CA . LEU A 1 545 ? 3.920 -7.471 -9.979 1.00 91.88 545 LEU A CA 1
ATOM 4392 C C . LEU A 1 545 ? 3.814 -7.550 -11.509 1.00 91.88 545 LEU A C 1
ATOM 4394 O O . LEU A 1 545 ? 4.619 -8.236 -12.141 1.00 91.88 545 LEU A O 1
ATOM 4398 N N . LEU A 1 546 ? 2.851 -6.841 -12.107 1.00 91.69 546 LEU A N 1
ATOM 4399 C CA . LEU A 1 546 ? 2.690 -6.814 -13.561 1.00 91.69 546 LEU A CA 1
ATOM 4400 C C . LEU A 1 546 ? 3.857 -6.098 -14.251 1.00 91.69 546 LEU A C 1
ATOM 4402 O O . LEU A 1 546 ? 4.377 -6.608 -15.237 1.00 91.69 546 LEU A O 1
ATOM 4406 N N . GLU A 1 547 ? 4.330 -4.967 -13.727 1.00 87.31 547 GLU A N 1
ATOM 4407 C CA . GLU A 1 547 ? 5.518 -4.283 -14.262 1.00 87.31 547 GLU A CA 1
ATOM 4408 C C . GLU A 1 547 ? 6.739 -5.207 -14.304 1.00 87.31 547 GLU A C 1
ATOM 4410 O O . GLU A 1 547 ? 7.459 -5.234 -15.301 1.00 87.31 547 GLU A O 1
ATOM 4415 N N . ASN A 1 548 ? 6.946 -6.009 -13.258 1.00 84.62 548 ASN A N 1
ATOM 4416 C CA . ASN A 1 548 ? 8.048 -6.968 -13.193 1.00 84.62 548 ASN A CA 1
ATOM 4417 C C . ASN A 1 548 ? 7.921 -8.098 -14.224 1.00 84.62 548 ASN A C 1
ATOM 4419 O O . ASN A 1 548 ? 8.923 -8.731 -14.545 1.00 84.62 548 ASN A O 1
ATOM 4423 N N . CYS A 1 549 ? 6.725 -8.342 -14.769 1.00 84.12 549 CYS A N 1
ATOM 4424 C CA . CYS A 1 549 ? 6.523 -9.307 -15.850 1.00 84.12 549 CYS A CA 1
ATOM 4425 C C . CYS A 1 549 ? 6.937 -8.767 -17.224 1.00 84.12 549 CYS A C 1
ATOM 4427 O O . CYS A 1 549 ? 7.286 -9.565 -18.091 1.00 84.12 549 CYS A O 1
ATOM 4429 N N . PHE A 1 550 ? 6.858 -7.448 -17.436 1.00 82.12 550 PHE A N 1
ATOM 4430 C CA . PHE A 1 550 ? 6.922 -6.856 -18.780 1.00 82.12 550 PHE A CA 1
ATOM 4431 C C . PHE A 1 550 ? 8.043 -5.838 -18.982 1.00 82.12 550 PHE A C 1
ATOM 4433 O O . PHE A 1 550 ? 8.452 -5.611 -20.112 1.00 82.12 550 PHE A O 1
ATOM 4440 N N . ILE A 1 551 ? 8.508 -5.181 -17.923 1.00 71.62 551 ILE A N 1
ATOM 4441 C CA . ILE A 1 551 ? 9.517 -4.115 -18.007 1.00 71.62 551 ILE A CA 1
ATOM 4442 C C . ILE A 1 551 ? 10.859 -4.619 -17.466 1.00 71.62 551 ILE A C 1
ATOM 4444 O O . ILE A 1 551 ? 11.899 -4.241 -17.986 1.00 71.62 551 ILE A O 1
ATOM 4448 N N . GLY A 1 552 ? 10.841 -5.517 -16.472 1.00 62.78 552 GLY A N 1
ATOM 4449 C CA . GLY A 1 552 ? 12.047 -6.073 -15.851 1.00 62.78 552 GLY A CA 1
ATOM 4450 C C . GLY A 1 552 ? 12.950 -5.021 -15.182 1.00 62.78 552 GLY A C 1
ATOM 4451 O O . GLY A 1 552 ? 12.841 -3.819 -15.419 1.00 62.78 552 GLY A O 1
ATOM 4452 N N . ASP A 1 553 ? 13.863 -5.472 -14.320 1.00 56.41 553 ASP A N 1
ATOM 4453 C CA . ASP A 1 553 ? 14.916 -4.604 -13.761 1.00 56.41 553 ASP A CA 1
ATOM 4454 C C . ASP A 1 553 ? 16.177 -4.592 -14.655 1.00 56.41 553 ASP A C 1
ATOM 4456 O O . ASP A 1 553 ? 16.969 -3.654 -14.620 1.00 56.41 553 ASP A O 1
ATOM 4460 N N . GLU A 1 554 ? 16.348 -5.606 -15.511 1.00 52.97 554 GLU A N 1
ATOM 4461 C CA . GLU A 1 554 ? 17.531 -5.801 -16.367 1.00 52.97 554 GLU A CA 1
ATOM 4462 C C . GLU A 1 554 ? 17.589 -4.839 -17.570 1.00 52.97 554 GLU A C 1
ATOM 4464 O O . GLU A 1 554 ? 18.675 -4.475 -18.034 1.00 52.97 554 GLU A O 1
ATOM 4469 N N . ASP A 1 555 ? 16.438 -4.346 -18.041 1.00 53.09 555 ASP A N 1
ATOM 4470 C CA . ASP A 1 555 ? 16.382 -3.319 -19.089 1.00 53.09 555 ASP A CA 1
ATOM 4471 C C . ASP A 1 555 ? 16.981 -1.989 -18.619 1.00 53.09 555 ASP A C 1
ATOM 4473 O O . ASP A 1 555 ? 17.611 -1.284 -19.405 1.00 53.09 555 ASP A O 1
ATOM 4477 N N . LEU A 1 556 ? 16.859 -1.661 -17.329 1.00 54.22 556 LEU A N 1
ATOM 4478 C CA . LEU A 1 556 ? 17.437 -0.440 -16.764 1.00 54.22 556 LEU A CA 1
ATOM 4479 C C . LEU A 1 556 ? 18.968 -0.449 -16.829 1.00 54.22 556 LEU A C 1
ATOM 4481 O O . LEU A 1 556 ? 19.574 0.546 -17.222 1.00 54.22 556 LEU A O 1
ATOM 4485 N N . MET A 1 557 ? 19.589 -1.583 -16.493 1.00 52.25 557 MET A N 1
ATOM 4486 C CA . MET A 1 557 ? 21.044 -1.758 -16.585 1.00 52.25 557 MET A CA 1
ATOM 4487 C C . MET A 1 557 ? 21.525 -1.751 -18.040 1.00 52.25 557 MET A C 1
ATOM 4489 O O . MET A 1 557 ? 22.602 -1.236 -18.336 1.00 52.25 557 MET A O 1
ATOM 4493 N N . THR A 1 558 ? 20.714 -2.271 -18.964 1.00 49.72 558 THR A N 1
ATOM 4494 C CA . THR A 1 558 ? 21.011 -2.259 -20.403 1.00 49.72 558 THR A CA 1
ATOM 4495 C C . THR A 1 558 ? 20.937 -0.840 -20.983 1.00 49.72 558 THR A C 1
ATOM 4497 O O . THR A 1 558 ? 21.812 -0.445 -21.745 1.00 49.72 558 THR A O 1
ATOM 4500 N N . VAL A 1 559 ? 19.952 -0.033 -20.576 1.00 50.12 559 VAL A N 1
ATOM 4501 C CA . VAL A 1 559 ? 19.819 1.377 -20.993 1.00 50.12 559 VAL A CA 1
ATOM 4502 C C . VAL A 1 559 ? 20.972 2.243 -20.469 1.00 50.12 559 VAL A C 1
ATOM 4504 O O . VAL A 1 559 ? 21.451 3.114 -21.195 1.00 50.12 559 VAL A O 1
ATOM 4507 N N . LEU A 1 560 ? 21.456 1.990 -19.246 1.00 50.12 560 LEU A N 1
ATOM 4508 C CA . LEU A 1 560 ? 22.634 2.674 -18.700 1.00 50.12 560 LEU A CA 1
ATOM 4509 C C . LEU A 1 560 ? 23.939 2.242 -19.387 1.00 50.12 560 LEU A C 1
ATOM 4511 O O . LEU A 1 560 ? 24.729 3.092 -19.787 1.00 50.12 560 LEU A O 1
ATOM 4515 N N . SER A 1 561 ? 24.153 0.932 -19.554 1.00 44.03 561 SER A N 1
ATOM 4516 C CA . SER A 1 561 ? 25.387 0.378 -20.139 1.00 44.03 561 SER A CA 1
ATOM 4517 C C . SER A 1 561 ? 25.530 0.631 -21.643 1.00 44.03 561 SER A C 1
ATOM 4519 O O . SER A 1 561 ? 26.648 0.645 -22.152 1.00 44.03 561 SER A O 1
ATOM 4521 N N . GLN A 1 562 ? 24.425 0.878 -22.357 1.00 45.81 562 GLN A N 1
ATOM 4522 C CA . GLN A 1 562 ? 24.426 1.263 -23.775 1.00 45.81 562 GLN A CA 1
ATOM 4523 C C . GLN A 1 562 ? 24.638 2.771 -24.013 1.00 45.81 562 GLN A C 1
ATOM 4525 O O . GLN A 1 562 ? 24.513 3.220 -25.148 1.00 45.81 562 GLN A O 1
ATOM 4530 N N . GLY A 1 563 ? 24.988 3.554 -22.985 1.00 42.25 563 GLY A N 1
ATOM 4531 C CA . GLY A 1 563 ? 25.546 4.899 -23.177 1.00 42.25 563 GLY A CA 1
ATOM 4532 C C . GLY A 1 563 ? 24.538 6.020 -23.447 1.00 42.25 563 GLY A C 1
ATOM 4533 O O . GLY A 1 563 ? 24.936 7.092 -23.885 1.00 42.25 563 GLY A O 1
ATOM 4534 N N . TYR A 1 564 ? 23.243 5.836 -23.166 1.00 42.09 564 TYR A N 1
ATOM 4535 C CA . TYR A 1 564 ? 22.248 6.900 -23.402 1.00 42.09 564 TYR A CA 1
ATOM 4536 C C . TYR A 1 564 ? 22.200 7.989 -22.321 1.00 42.09 564 TYR A C 1
ATOM 4538 O O . TYR A 1 564 ? 21.528 9.004 -22.506 1.00 42.09 564 TYR A O 1
ATOM 4546 N N . LEU A 1 565 ? 22.960 7.847 -21.231 1.00 43.44 565 LEU A N 1
ATOM 4547 C CA . LEU A 1 565 ? 23.430 9.009 -20.485 1.00 43.44 565 LEU A CA 1
ATOM 4548 C C . LEU A 1 565 ? 24.592 9.616 -21.278 1.00 43.44 565 LEU A C 1
ATOM 4550 O O . LEU A 1 565 ? 25.753 9.325 -21.002 1.00 43.44 565 LEU A O 1
ATOM 4554 N N . ILE A 1 566 ? 24.239 10.520 -22.200 1.00 40.75 566 ILE A N 1
ATOM 4555 C CA . ILE A 1 566 ? 25.118 11.528 -22.812 1.00 40.75 566 ILE A CA 1
ATOM 4556 C C . ILE A 1 566 ? 25.853 11.050 -24.081 1.00 40.75 566 ILE A C 1
ATOM 4558 O O . ILE A 1 566 ? 27.069 10.848 -24.066 1.00 40.75 566 ILE A O 1
ATOM 4562 N N . GLU A 1 567 ? 25.110 11.009 -25.188 1.00 32.25 567 GLU A N 1
ATOM 4563 C CA . GLU A 1 567 ? 25.581 11.453 -26.509 1.00 32.25 567 GLU A CA 1
ATOM 4564 C C . GLU A 1 567 ? 24.512 12.362 -27.133 1.00 32.25 567 GLU A C 1
ATOM 4566 O O . GLU A 1 567 ? 23.511 11.893 -27.678 1.00 32.25 567 GLU A O 1
ATOM 4571 N N . ASN A 1 568 ? 24.675 13.665 -26.892 1.00 35.16 568 ASN A N 1
ATOM 4572 C CA . ASN A 1 568 ? 24.864 14.715 -27.899 1.00 35.16 568 ASN A CA 1
ATOM 4573 C C . ASN A 1 568 ? 25.305 15.999 -27.186 1.00 35.16 568 ASN A C 1
ATOM 4575 O O . ASN A 1 568 ? 24.571 16.465 -26.284 1.00 35.16 568 ASN A O 1
#

Foldseek 3Di:
DDDDDDDDDDDDPDPPPPCPPPPPPPDDFLWQPFFFDAQPDDDDADPCLQVLLQVLQPDDPRDRLVVLLVVLLPDQDLVLVLLLLDPDDPDPDPSSVSSVSSLLSLLVLDDQVCLLVLLLWLDFALVSSLVSDDPSSNSNVVSLLSSLSSSLVNDDDPLSNLSSLLSSLQSNHHPVLVVCLQVVVLQQWQEWAWKAFPVRFIWIWTQTPVQKTFTAGLVVRDGPDIDGNVQFDPDCPLVQQWGQGVVPHIIHGPDNLVVVLVVLSVDPNHRSVLSHLSRLLRCVVVLVRPRVVNVVSVLSCLLVQPLLLLQLQLQVVQVDVQLQLSLLSLVSNQVSSNNLLSLLLQLLVQLVPDPDLVCQPVGRGSNLSVLLSLCVFQVVVVCVPQLVVLLPDPDLQVSLVSCLVCLLVRDVSNLSNLLSLLVSNCSVCVIHCSSQQSSLCSPLVRHRQVSSVVVVSNVSSVLNSLLRNRDPDDDCSCVRYPPVSNLSNQLSSLVSNDDDTDGDDDDNRDVSSNSVVSNVCVVSSSVSSVVPDPGRSCSSSSSVNSCCSTRNSVSSNVSSVVPSSDDD

pLDDT: mean 80.27, std 16.36, range [26.23, 95.38]

InterPro domains:
  IPR008936 Rho GTPase activation protein [SSF48350] (294-454)

Nearest PDB structures (foldseek):
  8bos-assembly1_G  TM=5.147E-01  e=6.826E-04  Homo sapiens
  8evm-assembly1_A  TM=2.276E-01  e=7.439E+00  synthetic construct
  8tgn-assembly1_A  TM=1.584E-01  e=6.017E+00  Homo sapiens
  7avs-assembly2_B  TM=1.324E-01  e=5.077E+00  Homo sapiens

Secondary structure (DSSP, 8-state):
-----------PPPP---------------------PPPSS--PPPTTHHHHHHTT--SSPPP-HHHHHHHHHH---HHHHHHTT-TT-----HHHHHHHHHHHTGGGTS-HHHHHHHH-SSS--HHHHHHTS-HHHHHHHHHHHHHHHHHHHH--SHHHHHHHHHHHHHHTS-HHHHHHHHH-TT--EEEEEEEEETTS-EEEEEEETTSEEEEEETTT--EEEEEEGGG--S--BTTTTEEEETTTEEEEESSHHHHHHHHHHH-TTS-HHHHHHHHHHHHGGGGGG--HHHHHHHHHHHHTT-HHHHHHHHHHHHHTT-HHHHHHHHHHHHHTT-HHHHHHHHHHHHHHT-SSGGGTTTS--HHHHHHHHHHHHHSHHHIIIIIHHHHT-S-HHHHHHHHHHHGGG--HHHHHHHHHHHHHHHHH--SSSHHHHHHHIIIIIIIIHHHHHHTT-HHHHHHHHHTT----S-STHHHHS-HHHHHHHHHHHHHHT---------PPP-HHHHHHHHHHTHHHHHHHHHS--SS-TTHHHHHHHHHHHHT-SHHHHHHHHTT-SS--